Protein AF-0000000087151151 (afdb_homodimer)

Sequence (582 aa):
MRLRQLECFRALMLHGTMTRAAELLGMSQPGISTMIAGLEHETGLTLFLRRGGRLQPTPEAKLFYVEAARALEAAENASRVAAEIRSGRRGHLAVAAYPSISINLLPRLLSQFARNRPDLQIKIITRNSATVRELMSTQQFDLAVAELPLDYPTSHMEVFSYECLCMLPPAHPLAKLKQITPKDLDGVPFVTLFRGDPIYQQLASAFSEAGARWNVVAETEFFSTACQLVAQGRGVGIVDPVVSKPFTEGLTIRAFKPRIQYQIAILSPTHEALSQVAQDFAGVLRRALRGMRLRQLECFRALMLHGTMTRAAELLGMSQPGISTMIAGLEHETGLTLFLRRGGRLQPTPEAKLFYVEAARALEAAENASRVAAEIRSGRRGHLAVAAYPSISINLLPRLLSQFARNRPDLQIKIITRNSATVRELMSTQQFDLAVAELPLDYPTSHMEVFSYECLCMLPPAHPLAKLKQITPKDLDGVPFVTLFRGDPIYQQLASAFSEAGARWNVVAETEFFSTACQLVAQGRGVGIVDPVVSKPFTEGLTIRAFKPRIQYQIAILSPTHEALSQVAQDFAGVLRRALRG

Foldseek 3Di:
DDLVLLQLLLLCVVVQALVRSCVVSVHDSVVSVVSPVVVCVVVVDDQWDDDPNGTDGDPVVVVVNVVSVLVNLVVVLVVVVVVCVVVVQQAEAEEEEEDLLLPPVVVVLVCVLCVVPVRYHYHYHYDAQQVQQVSQLSVSHAKYKHWDDYDDRLWDKDKFKFFKWKKAQPPDPCLVPQEDALQNCAQWEEEEEDCPDLLNVVVVVRNVVVVGDDHYPYYHHYLLVSLVCRNVPRTMYIDTCQSCVVSRVNIRIHHYPPTRMIMMIMTGHDPDDRDPSSVVSVVSVVVSSND/DDLVLLQLLLLCVVVQDLVRSCVVSVHDSVVSVVSPVVVCVVVVDDQWDDDPNGTDGDPVVVVVNVVSVLVNLVVVLVVVVVVCVVVVQQAEAEEEEEDLLLPPVVVVLVCVLCVVPVRYHYHYHYDAQQVQQVSQLSVSHAKYKHWDDYDDRLWDKDKFKFFKWKKAAPPDPCLVDQEDALQNCAVWEEEEEDCPDLLNVVVVVRNVVVVGDDHYPYYHHYLLVSLVCRNVPRTMYIDTCQSCVVSRVNIRIHHYPPTRMIMMIMTGHDPDDRDPSSVVSVVSVVVSSND

Secondary structure (DSSP, 8-state):
--HHHHHHHHHHHHH-SHHHHHHHHT--HHHHHHHHHHHHHHHT---EEEETTEEEE-HHHHHHHHHHHHHHHHHHHHHHHHHHHHHSS--EEEEEE-HHHHHTHHHHHHHHHHTT-TT-EEEEEE--HHHHHHHHHTT--SEEEEESP-SS-SEEEEEEEEE-EEEE-TT-GGGG-SEE-GGGGTT-EEEEE-TTSHHHHHHHHHHHHHT---EEEEEES-HHHHHHHHHTTS-BEEE-SSTTGGGGTTSEEEEESS--EEEEEEEEESSSPPPHHHHHHHHHHHHHHT-/--HHHHHHHHHHHHH-SHHHHHHHHT--HHHHHHHHHHHHHHHT---EEEETTEEEE-HHHHHHHHHHHHHHHHHHHHHHHHHHHHHSS--EEEEEE-HHHHHTHHHHHHHHHHTT-TT-EEEEEE--HHHHHHHHHTT--SEEEEESP-SS-SEEEEEEEEE-EEEE-TT-GGGG-SEE-GGGGTT-EEEEE-TTSHHHHHHHHHHHHHT---EEEEEES-HHHHHHHHHTTS-BEEE-SSTTGGGGTTSEEEEESS--EEEEEEEEESSSPPPHHHHHHHHHHHHHHT-

InterPro domains:
  IPR000847 LysR, HTH, N-terminal domain [PF00126] (3-61)
  IPR000847 LysR, HTH, N-terminal domain [PR00039] (18-29)
  IPR000847 LysR, HTH, N-terminal domain [PR00039] (29-39)
  IPR000847 LysR, HTH, N-terminal domain [PR00039] (39-50)
  IPR000847 LysR, HTH, N-terminal domain [PS50931] (1-58)
  IPR005119 LysR, substrate-binding [PF03466] (87-289)
  IPR036388 Winged helix-like DNA-binding domain superfamily [G3DSA:1.10.10.10] (1-88)
  IPR036390 Winged helix DNA-binding domain superfamily [SSF46785] (1-87)
  IPR037424 Regulatory protein NocR, PBP2 domain [cd08415] (93-285)

Organism: NCBI:txid2511166

pLDDT: mean 84.62, std 13.99, range [45.09, 98.69]

Structure (mmCIF, N/CA/C/O backbone):
data_AF-0000000087151151-model_v1
#
loop_
_entity.id
_entity.type
_entity.pdbx_description
1 polymer 'Hca operon transcriptional activator HcaR'
#
loop_
_atom_site.group_PDB
_atom_site.id
_atom_site.type_symbol
_atom_site.label_atom_id
_atom_site.label_alt_id
_atom_site.label_comp_id
_atom_site.label_asym_id
_atom_site.label_entity_id
_atom_site.label_seq_id
_atom_site.pdbx_PDB_ins_code
_atom_site.Cartn_x
_atom_site.Cartn_y
_atom_site.Cartn_z
_atom_site.occupancy
_atom_site.B_iso_or_equiv
_atom_site.auth_seq_id
_atom_site.auth_comp_id
_atom_site.auth_asym_id
_atom_site.auth_atom_id
_atom_site.pdbx_PDB_model_num
ATOM 1 N N . MET A 1 1 ? 1.458 8.125 33.125 1 59.47 1 MET A N 1
ATOM 2 C CA . MET A 1 1 ? 2.01 7.98 31.781 1 59.47 1 MET A CA 1
ATOM 3 C C . MET A 1 1 ? 1.889 9.281 31 1 59.47 1 MET A C 1
ATOM 5 O O . MET A 1 1 ? 0.851 9.945 31.047 1 59.47 1 MET A O 1
ATOM 9 N N . ARG A 1 2 ? 2.992 9.867 30.688 1 68.38 2 ARG A N 1
ATOM 10 C CA . ARG A 1 2 ? 3.072 11.141 29.984 1 68.38 2 ARG A CA 1
ATOM 11 C C . ARG A 1 2 ? 3.227 10.93 28.469 1 68.38 2 ARG A C 1
ATOM 13 O O . ARG A 1 2 ? 3.805 9.93 28.031 1 68.38 2 ARG A O 1
ATOM 20 N N . LEU A 1 3 ? 2.686 11.836 27.734 1 73.25 3 LEU A N 1
ATOM 21 C CA . LEU A 1 3 ? 2.742 11.758 26.281 1 73.25 3 LEU A CA 1
ATOM 22 C C . LEU A 1 3 ? 4.184 11.664 25.797 1 73.25 3 LEU A C 1
ATOM 24 O O . LEU A 1 3 ? 4.477 10.961 24.828 1 73.25 3 LEU A O 1
ATOM 28 N N . ARG A 1 4 ? 4.988 12.391 26.516 1 74.94 4 ARG A N 1
ATOM 29 C CA . ARG A 1 4 ? 6.398 12.398 26.141 1 74.94 4 ARG A CA 1
ATOM 30 C C . ARG A 1 4 ? 7.012 11.008 26.266 1 74.94 4 ARG A C 1
ATOM 32 O O . ARG A 1 4 ? 7.883 10.641 25.469 1 74.94 4 ARG A O 1
ATOM 39 N N . GLN A 1 5 ? 6.594 10.273 27.25 1 78.44 5 GLN A N 1
ATOM 40 C CA . GLN A 1 5 ? 7.062 8.906 27.406 1 78.44 5 GLN A CA 1
ATOM 41 C C . GLN A 1 5 ? 6.633 8.039 26.219 1 78.44 5 GLN A C 1
ATOM 43 O O . GLN A 1 5 ? 7.418 7.227 25.719 1 78.44 5 GLN A O 1
ATOM 48 N N . LEU A 1 6 ? 5.434 8.273 25.844 1 79.75 6 LEU A N 1
ATOM 49 C CA . LEU A 1 6 ? 4.918 7.512 24.703 1 79.75 6 LEU A CA 1
ATOM 50 C C . LEU A 1 6 ? 5.648 7.883 23.422 1 79.75 6 LEU A C 1
ATOM 52 O O . LEU A 1 6 ? 5.902 7.02 22.578 1 79.75 6 LEU A O 1
ATOM 56 N N . GLU A 1 7 ? 5.984 9.078 23.266 1 79.44 7 GLU A N 1
ATOM 57 C CA . GLU A 1 7 ? 6.766 9.531 22.125 1 79.44 7 GLU A CA 1
ATOM 58 C C . GLU A 1 7 ? 8.141 8.867 22.094 1 79.44 7 GLU A C 1
ATOM 60 O O . GLU A 1 7 ? 8.609 8.438 21.031 1 79.44 7 GLU A O 1
ATOM 65 N N . CYS A 1 8 ? 8.75 8.836 23.25 1 80.25 8 CYS A N 1
ATOM 66 C CA . CYS A 1 8 ? 10.047 8.188 23.375 1 80.25 8 CYS A CA 1
ATOM 67 C C . CYS A 1 8 ? 9.961 6.715 23.016 1 80.25 8 CYS A C 1
ATOM 69 O O . CYS A 1 8 ? 10.805 6.199 22.281 1 80.25 8 CYS A O 1
ATOM 71 N N . PHE A 1 9 ? 8.914 6.078 23.484 1 84.25 9 PHE A N 1
ATOM 72 C CA . PHE A 1 9 ? 8.664 4.668 23.203 1 84.25 9 PHE A CA 1
ATOM 73 C C . PHE A 1 9 ? 8.477 4.426 21.719 1 84.25 9 PHE A C 1
ATOM 75 O O . PHE A 1 9 ? 9.094 3.529 21.141 1 84.25 9 PHE A O 1
ATOM 82 N N . ARG A 1 10 ? 7.738 5.23 21.219 1 78.38 10 ARG A N 1
ATOM 83 C CA . ARG A 1 10 ? 7.484 5.102 19.781 1 78.38 10 ARG A CA 1
ATOM 84 C C . ARG A 1 10 ? 8.766 5.281 18.984 1 78.38 10 ARG A C 1
ATOM 86 O O . ARG A 1 10 ? 9.031 4.527 18.047 1 78.38 10 ARG A O 1
ATOM 93 N N . ALA A 1 11 ? 9.516 6.293 19.328 1 77.69 11 ALA A N 1
ATOM 94 C CA . ALA A 1 11 ? 10.781 6.559 18.656 1 77.69 11 ALA A CA 1
ATOM 95 C C . ALA A 1 11 ? 11.719 5.359 18.75 1 77.69 11 ALA A C 1
ATOM 97 O O . ALA A 1 11 ? 12.367 4.992 17.766 1 77.69 11 ALA A O 1
ATOM 98 N N . LEU A 1 12 ? 11.68 4.812 19.891 1 79.69 12 LEU A N 1
ATOM 99 C CA . LEU A 1 12 ? 12.555 3.664 20.109 1 79.69 12 LEU A CA 1
ATOM 100 C C . LEU A 1 12 ? 12.062 2.455 19.312 1 79.69 12 LEU A C 1
ATOM 102 O O . LEU A 1 12 ? 12.867 1.688 18.781 1 79.69 12 LEU A O 1
ATOM 106 N N . MET A 1 13 ? 10.836 2.33 19.312 1 76.88 13 MET A N 1
ATOM 107 C CA . MET A 1 13 ? 10.242 1.226 18.562 1 76.88 13 MET A CA 1
ATOM 108 C C . MET A 1 13 ? 10.539 1.354 17.078 1 76.88 13 MET A C 1
ATOM 110 O O . MET A 1 13 ? 10.797 0.354 16.406 1 76.88 13 MET A O 1
ATOM 114 N N . LEU A 1 14 ? 10.508 2.553 16.688 1 65.75 14 LEU A N 1
ATOM 115 C CA . LEU A 1 14 ? 10.633 2.82 15.266 1 65.75 14 LEU A CA 1
ATOM 116 C C . LEU A 1 14 ? 12.094 2.83 14.844 1 65.75 14 LEU A C 1
ATOM 118 O O . LEU A 1 14 ? 12.43 2.375 13.742 1 65.75 14 LEU A O 1
ATOM 122 N N . HIS A 1 15 ? 12.977 3.297 15.734 1 65.88 15 HIS A N 1
ATOM 123 C CA . HIS A 1 15 ? 14.344 3.586 15.305 1 65.88 15 HIS A CA 1
ATOM 124 C C . HIS A 1 15 ? 15.336 2.613 15.93 1 65.88 15 HIS A C 1
ATOM 126 O O . HIS A 1 15 ? 16.484 2.512 15.477 1 65.88 15 HIS A O 1
ATOM 132 N N . GLY A 1 16 ? 14.906 1.799 16.953 1 65.88 16 GLY A N 1
ATOM 133 C CA . GLY A 1 16 ? 15.594 0.616 17.453 1 65.88 16 GLY A CA 1
ATOM 134 C C . GLY A 1 16 ? 16.703 0.937 18.422 1 65.88 16 GLY A C 1
ATOM 135 O O . GLY A 1 16 ? 17.172 0.059 19.156 1 65.88 16 GLY A O 1
ATOM 136 N N . THR A 1 17 ? 17.328 2.215 18.25 1 75.38 17 THR A N 1
ATOM 137 C CA . THR A 1 17 ? 18.406 2.516 19.188 1 75.38 17 THR A CA 1
ATOM 138 C C . THR A 1 17 ? 18.078 3.758 20.016 1 75.38 17 THR A C 1
ATOM 140 O O . THR A 1 17 ? 17.359 4.648 19.547 1 75.38 17 THR A O 1
ATOM 143 N N . MET A 1 18 ? 18.625 3.789 21.234 1 78.75 18 MET A N 1
ATOM 144 C CA . MET A 1 18 ? 18.422 4.906 22.156 1 78.75 18 MET A CA 1
ATOM 145 C C . MET A 1 18 ? 19.016 6.191 21.578 1 78.75 18 MET A C 1
ATOM 147 O O . MET A 1 18 ? 18.422 7.262 21.703 1 78.75 18 MET A O 1
ATOM 151 N N . THR A 1 19 ? 20.109 5.996 20.938 1 77.56 19 THR A N 1
ATOM 152 C CA . THR A 1 19 ? 20.812 7.152 20.375 1 77.56 19 THR A CA 1
ATOM 153 C C . THR A 1 19 ? 19.984 7.809 19.281 1 77.56 19 THR A C 1
ATOM 155 O O . THR A 1 19 ? 19.797 9.031 19.281 1 77.56 19 THR A O 1
ATOM 158 N N . ARG A 1 20 ? 19.531 7.055 18.5 1 73.62 20 ARG A N 1
ATOM 159 C CA . ARG A 1 20 ? 18.766 7.582 17.391 1 73.62 20 ARG A CA 1
ATOM 160 C C . ARG A 1 20 ? 17.438 8.18 17.875 1 73.62 20 ARG A C 1
ATOM 162 O O . ARG A 1 20 ? 17.016 9.234 17.391 1 73.62 20 ARG A O 1
ATOM 169 N N . ALA A 1 21 ? 16.828 7.453 18.703 1 78.19 21 ALA A N 1
ATOM 170 C CA . ALA A 1 21 ? 15.594 7.969 19.281 1 78.19 21 ALA A CA 1
ATOM 171 C C . ALA A 1 21 ? 15.828 9.312 19.969 1 78.19 21 ALA A C 1
ATOM 173 O O . ALA A 1 21 ? 15.031 10.242 19.828 1 78.19 21 ALA A O 1
ATOM 174 N N . ALA A 1 22 ? 16.922 9.43 20.656 1 79.56 22 ALA A N 1
ATOM 175 C CA . ALA A 1 22 ? 17.281 10.656 21.359 1 79.56 22 ALA A CA 1
ATOM 176 C C . ALA A 1 22 ? 17.5 11.805 20.375 1 79.56 22 ALA A C 1
ATOM 178 O O . ALA A 1 22 ? 17 12.914 20.594 1 79.56 22 ALA A O 1
ATOM 179 N N . GLU A 1 23 ? 18.188 11.531 19.375 1 75 23 GLU A N 1
ATOM 180 C CA . GLU A 1 23 ? 18.469 12.531 18.344 1 75 23 GLU A CA 1
ATOM 181 C C . GLU A 1 23 ? 17.172 13.031 17.703 1 75 23 GLU A C 1
ATOM 183 O O . GLU A 1 23 ? 16.984 14.234 17.516 1 75 23 GLU A O 1
ATOM 188 N N . LEU A 1 24 ? 16.359 12.156 17.547 1 68.06 24 LEU A N 1
ATOM 189 C CA . LEU A 1 24 ? 15.109 12.461 16.859 1 68.06 24 LEU A CA 1
ATOM 190 C C . LEU A 1 24 ? 14.188 13.305 17.734 1 68.06 24 LEU A C 1
ATOM 192 O O . LEU A 1 24 ? 13.477 14.172 17.234 1 68.06 24 LEU A O 1
ATOM 196 N N . LEU A 1 25 ? 14.234 13.023 18.953 1 73.88 25 LEU A N 1
ATOM 197 C CA . LEU A 1 25 ? 13.32 13.688 19.875 1 73.88 25 LEU A CA 1
ATOM 198 C C . LEU A 1 25 ? 13.992 14.867 20.562 1 73.88 25 LEU A C 1
ATOM 200 O O . LEU A 1 25 ? 13.375 15.539 21.391 1 73.88 25 LEU A O 1
ATOM 204 N N . GLY A 1 26 ? 15.266 15.125 20.141 1 75.31 26 GLY A N 1
ATOM 205 C CA . GLY A 1 26 ? 15.992 16.219 20.781 1 75.31 26 GLY A CA 1
ATOM 206 C C . GLY A 1 26 ? 16.219 16 22.25 1 75.31 26 GLY A C 1
ATOM 207 O O . GLY A 1 26 ? 16.078 16.938 23.047 1 75.31 26 GLY A O 1
ATOM 208 N N . MET A 1 27 ? 16.375 14.805 22.547 1 77.81 27 MET A N 1
ATOM 209 C CA . MET A 1 27 ? 16.609 14.445 23.938 1 77.81 27 MET A CA 1
ATOM 210 C C . MET A 1 27 ? 17.969 13.797 24.109 1 77.81 27 MET A C 1
ATOM 212 O O . MET A 1 27 ? 18.625 13.445 23.125 1 77.81 27 MET A O 1
ATOM 216 N N . SER A 1 28 ? 18.531 13.852 25.328 1 80.94 28 SER A N 1
ATOM 217 C CA . SER A 1 28 ? 19.734 13.078 25.625 1 80.94 28 SER A CA 1
ATOM 218 C C . SER A 1 28 ? 19.406 11.602 25.781 1 80.94 28 SER A C 1
ATOM 220 O O . SER A 1 28 ? 18.281 11.234 26.094 1 80.94 28 SER A O 1
ATOM 222 N N . GLN A 1 29 ? 20.359 10.852 25.469 1 85.31 29 GLN A N 1
ATOM 223 C CA . GLN A 1 29 ? 20.172 9.414 25.594 1 85.31 29 GLN A CA 1
ATOM 224 C C . GLN A 1 29 ? 19.75 9.031 27.016 1 85.31 29 GLN A C 1
ATOM 226 O O . GLN A 1 29 ? 18.828 8.234 27.203 1 85.31 29 GLN A O 1
ATOM 231 N N . PRO A 1 30 ? 20.406 9.578 28.094 1 84.5 30 PRO A N 1
ATOM 232 C CA . PRO A 1 30 ? 19.906 9.258 29.438 1 84.5 30 PRO A CA 1
ATOM 233 C C . PRO A 1 30 ? 18.453 9.688 29.641 1 84.5 30 PRO A C 1
ATOM 235 O O . PRO A 1 30 ? 17.719 9.008 30.359 1 84.5 30 PRO A O 1
ATOM 238 N N . GLY A 1 31 ? 18.141 10.75 28.984 1 84.56 31 GLY A N 1
ATOM 239 C CA . GLY A 1 31 ? 16.766 11.227 29.062 1 84.56 31 GLY A CA 1
ATOM 240 C C . GLY A 1 31 ? 15.758 10.234 28.5 1 84.56 31 GLY A C 1
ATOM 241 O O . GLY A 1 31 ? 14.734 9.969 29.141 1 84.56 31 GLY A O 1
ATOM 242 N N . ILE A 1 32 ? 16.078 9.766 27.375 1 86.12 32 ILE A N 1
ATOM 243 C CA . ILE A 1 32 ? 15.203 8.781 26.75 1 86.12 32 ILE A CA 1
ATOM 244 C C . ILE A 1 32 ? 15.141 7.523 27.625 1 86.12 32 ILE A C 1
ATOM 246 O O . ILE A 1 32 ? 14.062 6.957 27.828 1 86.12 32 ILE A O 1
ATOM 250 N N . SER A 1 33 ? 16.297 7.07 28.125 1 87.19 33 SER A N 1
ATOM 251 C CA . SER A 1 33 ? 16.375 5.891 28.984 1 87.19 33 SER A CA 1
ATOM 252 C C . SER A 1 33 ? 15.492 6.051 30.219 1 87.19 33 SER A C 1
ATOM 254 O O . SER A 1 33 ? 14.75 5.133 30.578 1 87.19 33 SER A O 1
ATOM 256 N N . THR A 1 34 ? 15.562 7.211 30.781 1 85 34 THR A N 1
ATOM 257 C CA . THR A 1 34 ? 14.758 7.512 31.969 1 85 34 THR A CA 1
ATOM 258 C C . THR A 1 34 ? 13.273 7.477 31.625 1 85 34 THR A C 1
ATOM 260 O O . THR A 1 34 ? 12.469 6.965 32.406 1 85 34 THR A O 1
ATOM 263 N N . MET A 1 35 ? 12.953 8.062 30.516 1 85.44 35 MET A N 1
ATOM 264 C CA . MET A 1 35 ? 11.562 8.109 30.094 1 85.44 35 MET A CA 1
ATOM 265 C C . MET A 1 35 ? 11.016 6.699 29.875 1 85.44 35 MET A C 1
ATOM 267 O O . MET A 1 35 ? 9.891 6.398 30.266 1 85.44 35 MET A O 1
ATOM 271 N N . ILE A 1 36 ? 11.844 5.867 29.281 1 87.19 36 ILE A N 1
ATOM 272 C CA . ILE A 1 36 ? 11.422 4.5 29 1 87.19 36 ILE A CA 1
ATOM 273 C C . ILE A 1 36 ? 11.312 3.707 30.297 1 87.19 36 ILE A C 1
ATOM 275 O O . ILE A 1 36 ? 10.352 2.969 30.5 1 87.19 36 ILE A O 1
ATOM 279 N N . ALA A 1 37 ? 12.289 3.842 31.188 1 86.38 37 ALA A N 1
ATOM 280 C CA . ALA A 1 37 ? 12.25 3.195 32.5 1 86.38 37 ALA A CA 1
ATOM 281 C C . ALA A 1 37 ? 11.008 3.617 33.281 1 86.38 37 ALA A C 1
ATOM 283 O O . ALA A 1 37 ? 10.359 2.787 33.906 1 86.38 37 ALA A O 1
ATOM 284 N N . GLY A 1 38 ? 10.805 4.855 33.25 1 80.88 38 GLY A N 1
ATOM 285 C CA . GLY A 1 38 ? 9.594 5.363 33.875 1 80.88 38 GLY A CA 1
ATOM 286 C C . GLY A 1 38 ? 8.328 4.762 33.281 1 80.88 38 GLY A C 1
ATOM 287 O O . GLY A 1 38 ? 7.414 4.402 34.031 1 80.88 38 GLY A O 1
ATOM 288 N N . LEU A 1 39 ? 8.242 4.727 31.984 1 81.88 39 LEU A N 1
ATOM 289 C CA . LEU A 1 39 ? 7.09 4.141 31.312 1 81.88 39 LEU A CA 1
ATOM 290 C C . LEU A 1 39 ? 6.898 2.686 31.719 1 81.88 39 LEU A C 1
ATOM 292 O O . LEU A 1 39 ? 5.781 2.258 32 1 81.88 39 LEU A O 1
ATOM 296 N N . GLU A 1 40 ? 8.016 1.919 31.719 1 85.06 40 GLU A N 1
ATOM 297 C CA . GLU A 1 40 ? 7.965 0.515 32.125 1 85.06 40 GLU A CA 1
ATOM 298 C C . GLU A 1 40 ? 7.504 0.37 33.562 1 85.06 40 GLU A C 1
ATOM 300 O O . GLU A 1 40 ? 6.695 -0.504 33.875 1 85.06 40 GLU A O 1
ATOM 305 N N . HIS A 1 41 ? 7.98 1.191 34.438 1 78.62 41 HIS A N 1
ATOM 306 C CA . HIS A 1 41 ? 7.605 1.178 35.844 1 78.62 41 HIS A CA 1
ATOM 307 C C . HIS A 1 41 ? 6.121 1.46 36.031 1 78.62 41 HIS A C 1
ATOM 309 O O . HIS A 1 41 ? 5.441 0.771 36.781 1 78.62 41 HIS A O 1
ATOM 315 N N . GLU A 1 42 ? 5.684 2.416 35.344 1 74 42 GLU A N 1
ATOM 316 C CA . GLU A 1 42 ? 4.293 2.834 35.5 1 74 42 GLU A CA 1
ATOM 317 C C . GLU A 1 42 ? 3.34 1.795 34.906 1 74 42 GLU A C 1
ATOM 319 O O . GLU A 1 42 ? 2.244 1.583 35.438 1 74 42 GLU A O 1
ATOM 324 N N . THR A 1 43 ? 3.766 1.201 33.781 1 74.56 43 THR A N 1
ATOM 325 C CA . THR A 1 43 ? 2.893 0.253 33.094 1 74.56 43 THR A CA 1
ATOM 326 C C . THR A 1 43 ? 3.072 -1.152 33.656 1 74.56 43 THR A C 1
ATOM 328 O O . THR A 1 43 ? 2.229 -2.025 33.469 1 74.56 43 THR A O 1
ATOM 331 N N . GLY A 1 44 ? 4.203 -1.413 34.312 1 75 44 GLY A N 1
ATOM 332 C CA . GLY A 1 44 ? 4.539 -2.742 34.781 1 75 44 GLY A CA 1
ATOM 333 C C . GLY A 1 44 ? 5.016 -3.676 33.688 1 75 44 GLY A C 1
ATOM 334 O O . GLY A 1 44 ? 5.062 -4.891 33.875 1 75 44 GLY A O 1
ATOM 335 N N . LEU A 1 45 ? 5.227 -3.031 32.531 1 77.06 45 LEU A N 1
ATOM 336 C CA . LEU A 1 45 ? 5.664 -3.82 31.391 1 77.06 45 LEU A CA 1
ATOM 337 C C . LEU A 1 45 ? 7.168 -3.697 31.203 1 77.06 45 LEU A C 1
ATOM 339 O O . LEU A 1 45 ? 7.766 -2.672 31.531 1 77.06 45 LEU A O 1
ATOM 343 N N . THR A 1 46 ? 7.742 -4.82 30.812 1 80.94 46 THR A N 1
ATOM 344 C CA . THR A 1 46 ? 9.078 -4.754 30.25 1 80.94 46 THR A CA 1
ATOM 345 C C . THR A 1 46 ? 9.016 -4.582 28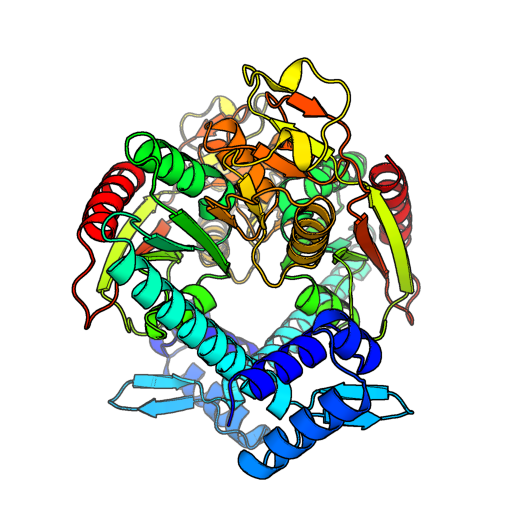.734 1 80.94 46 THR A C 1
ATOM 347 O O . THR A 1 46 ? 8.57 -5.484 28.016 1 80.94 46 THR A O 1
ATOM 350 N N . LEU A 1 47 ? 9.344 -3.41 28.312 1 84.44 47 LEU A N 1
ATOM 351 C CA . LEU A 1 47 ? 9.109 -3.064 26.906 1 84.44 47 LEU A CA 1
ATOM 352 C C . LEU A 1 47 ? 10.344 -3.344 26.062 1 84.44 47 LEU A C 1
ATOM 354 O O . LEU A 1 47 ? 10.227 -3.643 24.875 1 84.44 47 LEU A O 1
ATOM 358 N N . PHE A 1 48 ? 11.516 -3.219 26.672 1 86.56 48 PHE A N 1
ATOM 359 C CA . PHE A 1 48 ? 12.758 -3.479 25.953 1 86.56 48 PHE A CA 1
ATOM 360 C C . PHE A 1 48 ? 13.695 -4.344 26.781 1 86.56 48 PHE A C 1
ATOM 362 O O . PHE A 1 48 ? 13.727 -4.234 28.016 1 86.56 48 PHE A O 1
ATOM 369 N N . LEU A 1 49 ? 14.359 -5.297 26.062 1 81.25 49 LEU A N 1
ATOM 370 C CA . LEU A 1 49 ? 15.367 -6.141 26.688 1 81.25 49 LEU A CA 1
ATOM 371 C C . LEU A 1 49 ? 16.688 -6.059 25.922 1 81.25 49 LEU A C 1
ATOM 373 O O . LEU A 1 49 ? 16.703 -5.863 24.703 1 81.25 49 LEU A O 1
ATOM 377 N N . ARG A 1 50 ? 17.734 -6.012 26.672 1 75.56 50 ARG A N 1
ATOM 378 C CA . ARG A 1 50 ? 19.047 -6.051 26.047 1 75.56 50 ARG A CA 1
ATOM 379 C C . ARG A 1 50 ? 19.469 -7.484 25.734 1 75.56 50 ARG A C 1
ATOM 381 O O . ARG A 1 50 ? 19.438 -8.344 26.625 1 75.56 50 ARG A O 1
ATOM 388 N N . ARG A 1 51 ? 19.531 -7.75 24.594 1 66.44 51 ARG A N 1
ATOM 389 C CA . ARG A 1 51 ? 20.047 -9.039 24.156 1 66.44 51 ARG A CA 1
ATOM 390 C C . ARG A 1 51 ? 21.297 -8.867 23.297 1 66.44 51 ARG A C 1
ATOM 392 O O . ARG A 1 51 ? 21.25 -8.211 22.25 1 66.44 51 ARG A O 1
ATOM 399 N N . GLY A 1 52 ? 22.469 -9.422 23.703 1 66.62 52 GLY A N 1
ATOM 400 C CA . GLY A 1 52 ? 23.719 -9.297 22.969 1 66.62 52 GLY A CA 1
ATOM 401 C C . GLY A 1 52 ? 24.172 -7.855 22.828 1 66.62 52 GLY A C 1
ATOM 402 O O . GLY A 1 52 ? 24.672 -7.461 21.766 1 66.62 52 GLY A O 1
ATOM 403 N N . GLY A 1 53 ? 23.75 -7.004 23.797 1 64.94 53 GLY A N 1
ATOM 404 C CA . GLY A 1 53 ? 24.203 -5.621 23.781 1 64.94 53 GLY A CA 1
ATOM 405 C C . GLY A 1 53 ? 23.266 -4.695 23.031 1 64.94 53 GLY A C 1
ATOM 406 O O . GLY A 1 53 ? 23.5 -3.49 22.953 1 64.94 53 GLY A O 1
ATOM 407 N N . ARG A 1 54 ? 22.297 -5.316 22.453 1 68.88 54 ARG A N 1
ATOM 408 C CA . ARG A 1 54 ? 21.391 -4.484 21.688 1 68.88 54 ARG A CA 1
ATOM 409 C C . ARG A 1 54 ? 20 -4.43 22.328 1 68.88 54 ARG A C 1
ATOM 411 O O . ARG A 1 54 ? 19.531 -5.422 22.891 1 68.88 54 ARG A O 1
ATOM 418 N N . LEU A 1 55 ? 19.375 -3.252 22.328 1 77.94 55 LEU A N 1
ATOM 419 C CA . LEU A 1 55 ? 18.031 -3.031 22.844 1 77.94 55 LEU A CA 1
ATOM 420 C C . LEU A 1 55 ? 16.984 -3.578 21.891 1 77.94 55 LEU A C 1
ATOM 422 O O . LEU A 1 55 ? 16.953 -3.207 20.719 1 77.94 55 LEU A O 1
ATOM 426 N N . GLN A 1 56 ? 16.266 -4.59 22.391 1 79.25 56 GLN A N 1
ATOM 427 C CA . GLN A 1 56 ? 15.234 -5.195 21.562 1 79.25 56 GLN A CA 1
ATOM 428 C C . GLN A 1 56 ? 13.852 -5.039 22.188 1 79.25 56 GLN A C 1
ATOM 430 O O . GLN A 1 56 ? 13.703 -5.164 23.406 1 79.25 56 GLN A O 1
ATOM 435 N N . PRO A 1 57 ? 12.891 -4.719 21.359 1 79.06 57 PRO A N 1
ATOM 436 C CA . PRO A 1 57 ? 11.531 -4.656 21.906 1 79.06 57 PRO A CA 1
ATOM 437 C C . PRO A 1 57 ? 10.984 -6.027 22.297 1 79.06 57 PRO A C 1
ATOM 439 O O . PRO A 1 57 ? 11.266 -7.023 21.625 1 79.06 57 PRO A O 1
ATOM 442 N N . THR A 1 58 ? 10.305 -6.07 23.469 1 74.12 58 THR A N 1
ATOM 443 C CA . THR A 1 58 ? 9.625 -7.281 23.906 1 74.12 58 THR A CA 1
ATOM 444 C C . THR A 1 58 ? 8.312 -7.469 23.156 1 74.12 58 THR A C 1
ATOM 446 O O . THR A 1 58 ? 7.844 -6.551 22.469 1 74.12 58 THR A O 1
ATOM 449 N N . PRO A 1 59 ? 7.812 -8.641 23.188 1 61.19 59 PRO A N 1
ATOM 450 C CA . PRO A 1 59 ? 6.477 -8.844 22.625 1 61.19 59 PRO A CA 1
ATOM 451 C C . PRO A 1 59 ? 5.441 -7.879 23.219 1 61.19 59 PRO A C 1
ATOM 453 O O . PRO A 1 59 ? 4.57 -7.391 22.484 1 61.19 59 PRO A O 1
ATOM 456 N N . GLU A 1 60 ? 5.602 -7.633 24.438 1 66.31 60 GLU A N 1
ATOM 457 C CA . GLU A 1 60 ? 4.734 -6.664 25.109 1 66.31 60 GLU A CA 1
ATOM 458 C C . GLU A 1 60 ? 4.902 -5.273 24.5 1 66.31 60 GLU A C 1
ATOM 460 O O . GLU A 1 60 ? 3.93 -4.52 24.391 1 66.31 60 GLU A O 1
ATOM 465 N N . A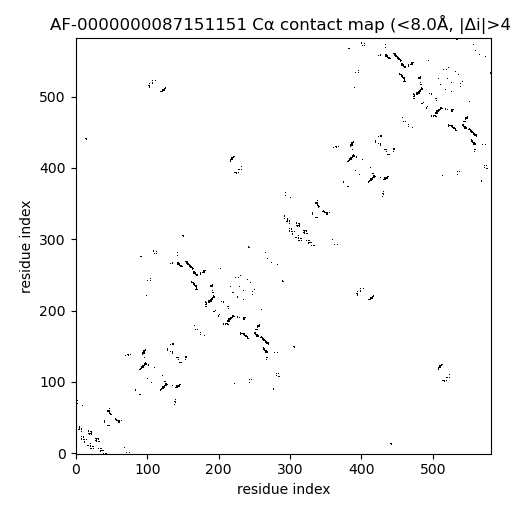LA A 1 61 ? 6.113 -5.016 24.156 1 73.56 61 ALA A N 1
ATOM 466 C CA . ALA A 1 61 ? 6.391 -3.719 23.547 1 73.56 61 ALA A CA 1
ATOM 467 C C . ALA A 1 61 ? 5.645 -3.562 22.219 1 73.56 61 ALA A C 1
ATOM 469 O O . ALA A 1 61 ? 5.09 -2.5 21.938 1 73.56 61 ALA A O 1
ATOM 470 N N . LYS A 1 62 ? 5.598 -4.566 21.531 1 65.69 62 LYS A N 1
ATOM 471 C CA . LYS A 1 62 ? 4.934 -4.535 20.234 1 65.69 62 LYS A CA 1
ATOM 472 C C . LYS A 1 62 ? 3.432 -4.316 20.391 1 65.69 62 LYS A C 1
ATOM 474 O O . LYS A 1 62 ? 2.83 -3.549 19.641 1 65.69 62 LYS A O 1
ATOM 479 N N . LEU A 1 63 ? 2.932 -4.926 21.391 1 58.69 63 LEU A N 1
ATOM 480 C CA . LEU A 1 63 ? 1.514 -4.746 21.672 1 58.69 63 LEU A CA 1
ATOM 481 C C . LEU A 1 63 ? 1.24 -3.342 22.203 1 58.69 63 LEU A C 1
ATOM 483 O O . LEU A 1 63 ? 0.262 -2.705 21.812 1 58.69 63 LEU A O 1
ATOM 487 N N . PHE A 1 64 ? 2.109 -2.984 23.109 1 68.69 64 PHE A N 1
ATOM 488 C CA . PHE A 1 64 ? 1.961 -1.663 23.703 1 68.69 64 PHE A CA 1
ATOM 489 C C . PHE A 1 64 ? 2.113 -0.571 22.656 1 68.69 64 PHE A C 1
ATOM 491 O O . PHE A 1 64 ? 1.519 0.502 22.781 1 68.69 64 PHE A O 1
ATOM 498 N N . TYR A 1 65 ? 2.887 -0.919 21.625 1 71.75 65 TYR A N 1
ATOM 499 C CA . TYR A 1 65 ? 3.145 0.054 20.578 1 71.75 65 TYR A CA 1
ATOM 500 C C . TYR A 1 65 ? 1.849 0.46 19.875 1 71.75 65 TYR A C 1
ATOM 502 O O . TYR A 1 65 ? 1.64 1.639 19.578 1 71.75 65 TYR A O 1
ATOM 510 N N . VAL A 1 66 ? 1.05 -0.408 19.719 1 57.88 66 VAL A N 1
ATOM 511 C CA . VAL A 1 66 ? -0.228 -0.134 19.078 1 57.88 66 VAL A CA 1
ATOM 512 C C . VAL A 1 66 ? -1.029 0.861 19.906 1 57.88 66 VAL A C 1
ATOM 514 O O . VAL A 1 66 ? -1.549 1.849 19.391 1 57.88 66 VAL A O 1
ATOM 517 N N . GLU A 1 67 ? -1.009 0.595 21.156 1 59.75 67 GLU A N 1
ATOM 518 C CA . GLU A 1 67 ? -1.759 1.451 22.078 1 59.75 67 GLU A CA 1
ATOM 519 C C . GLU A 1 67 ? -1.095 2.818 22.219 1 59.75 67 GLU A C 1
ATOM 521 O O . GLU A 1 67 ? -1.777 3.842 22.297 1 59.75 67 GLU A O 1
ATOM 526 N N . ALA A 1 68 ? 0.217 2.77 22.312 1 67.69 68 ALA A N 1
ATOM 527 C CA . ALA A 1 68 ? 0.969 4.016 22.438 1 67.69 68 ALA A CA 1
ATOM 528 C C . ALA A 1 68 ? 0.768 4.906 21.219 1 67.69 68 ALA A C 1
ATOM 530 O O . ALA A 1 68 ? 0.591 6.117 21.344 1 67.69 68 ALA A O 1
ATOM 531 N N . ALA A 1 69 ? 0.844 4.25 20.125 1 63.62 69 ALA A N 1
ATOM 532 C CA . ALA A 1 69 ? 0.621 4.98 18.875 1 63.62 69 ALA A CA 1
ATOM 533 C C . ALA A 1 69 ? -0.771 5.602 18.844 1 63.62 69 ALA A C 1
ATOM 535 O O . ALA A 1 69 ? -0.931 6.762 18.469 1 63.62 69 ALA A O 1
ATOM 536 N N . ARG A 1 70 ? -1.617 4.883 19.375 1 57.62 70 ARG A N 1
ATOM 537 C CA . ARG A 1 70 ? -2.994 5.359 19.469 1 57.62 70 ARG A CA 1
ATOM 538 C C . ARG A 1 70 ? -3.09 6.574 20.391 1 57.62 70 ARG A C 1
ATOM 540 O O . ARG A 1 70 ? -3.77 7.551 20.062 1 57.62 70 ARG A O 1
ATOM 547 N N . ALA A 1 71 ? -2.51 6.453 21.453 1 61.59 71 ALA A N 1
ATOM 548 C CA . ALA A 1 71 ? -2.543 7.523 22.453 1 61.59 71 ALA A CA 1
ATOM 549 C C . ALA A 1 71 ? -1.895 8.797 21.906 1 61.59 71 ALA A C 1
ATOM 551 O O . ALA A 1 71 ? -2.404 9.898 22.109 1 61.59 71 ALA A O 1
ATOM 552 N N . LEU A 1 72 ? -0.833 8.609 21.234 1 66.69 72 LEU A N 1
ATOM 553 C CA . LEU A 1 72 ? -0.127 9.766 20.688 1 66.69 72 LEU A CA 1
ATOM 554 C C . LEU A 1 72 ? -0.946 10.422 19.578 1 66.69 72 LEU A C 1
ATOM 556 O O . LEU A 1 72 ? -1.003 11.648 19.484 1 66.69 72 LEU A O 1
ATOM 560 N N . GLU A 1 73 ? -1.508 9.617 18.875 1 59.69 73 GLU A N 1
ATOM 561 C CA . GLU A 1 73 ? -2.387 10.125 17.828 1 59.69 73 GLU A CA 1
ATOM 562 C C . GLU A 1 73 ? -3.582 10.867 18.406 1 59.69 73 GLU A C 1
ATOM 564 O O . GLU A 1 73 ? -3.986 11.914 17.906 1 59.69 73 GLU A O 1
ATOM 569 N N . ALA A 1 74 ? -4.09 10.305 19.453 1 56.19 74 ALA A N 1
ATOM 570 C CA . ALA A 1 74 ? -5.211 10.945 20.141 1 56.19 74 ALA A CA 1
ATOM 571 C C . ALA A 1 74 ? -4.809 12.305 20.703 1 56.19 74 ALA A C 1
ATOM 573 O O . ALA A 1 74 ? -5.578 13.266 20.641 1 56.19 74 ALA A O 1
ATOM 574 N N . ALA A 1 75 ? -3.674 12.328 21.297 1 59.31 75 ALA A N 1
ATOM 575 C CA . ALA A 1 75 ? -3.174 13.594 21.844 1 59.31 75 ALA A CA 1
ATOM 576 C C . ALA A 1 75 ? -2.99 14.625 20.734 1 59.31 75 ALA A C 1
ATOM 578 O O . ALA A 1 75 ? -3.33 15.797 20.906 1 59.31 75 ALA A O 1
ATOM 579 N N . GLU A 1 76 ? -2.467 14.141 19.75 1 57.62 76 GLU A N 1
ATOM 580 C CA . GLU A 1 76 ? -2.293 15.031 18.594 1 57.62 76 GLU A CA 1
ATOM 581 C C . GLU A 1 76 ? -3.639 15.539 18.078 1 57.62 76 GLU A C 1
ATOM 583 O O . GLU A 1 76 ? -3.773 16.719 17.734 1 57.62 76 GLU A O 1
ATOM 588 N N . ASN A 1 77 ? -4.473 14.688 18.016 1 54.62 77 ASN A N 1
ATOM 589 C CA . ASN A 1 77 ? -5.82 15.055 17.594 1 54.62 77 ASN A CA 1
ATOM 590 C C . ASN A 1 77 ? -6.426 16.094 18.531 1 54.62 77 ASN A C 1
ATOM 592 O O . ASN A 1 77 ? -7.074 17.047 18.078 1 54.62 77 ASN A O 1
ATOM 596 N N . ALA A 1 78 ? -6.219 15.844 19.766 1 53.53 78 ALA A N 1
ATOM 597 C CA . ALA A 1 78 ? -6.738 16.797 20.734 1 53.53 78 ALA A CA 1
ATOM 598 C C . ALA A 1 78 ? -6.145 18.188 20.5 1 53.53 78 ALA A C 1
ATOM 600 O O . ALA A 1 78 ? -6.859 19.188 20.562 1 53.53 78 ALA A O 1
ATOM 601 N N . SER A 1 79 ? -4.906 18.172 20.344 1 56.16 79 SER A N 1
ATOM 602 C CA . SER A 1 79 ? -4.242 19.438 20.078 1 56.16 79 SER A CA 1
ATOM 603 C C . SER A 1 79 ? -4.762 20.094 18.797 1 56.16 79 SER A C 1
ATOM 605 O O . SER A 1 79 ? -4.957 21.297 18.734 1 56.16 79 SER A O 1
ATOM 607 N N . ARG A 1 80 ? -4.91 19.281 17.891 1 51.5 80 ARG A N 1
ATOM 608 C CA . ARG A 1 80 ? -5.418 19.75 16.609 1 51.5 80 ARG A CA 1
ATOM 609 C C . ARG A 1 80 ? -6.836 20.312 16.75 1 51.5 80 ARG A C 1
ATOM 611 O O . ARG A 1 80 ? -7.137 21.391 16.266 1 51.5 80 ARG A O 1
ATOM 618 N N . VAL A 1 81 ? -7.629 19.562 17.375 1 50.06 81 VAL A N 1
ATOM 619 C CA . VAL A 1 81 ? -9 20 17.594 1 50.06 81 VAL A CA 1
ATOM 620 C C . VAL A 1 81 ? -9 21.328 18.359 1 50.06 81 VAL A C 1
ATOM 622 O O . VAL A 1 81 ? -9.773 22.234 18.031 1 50.06 81 VAL A O 1
ATOM 625 N N . ALA A 1 82 ? -8.164 21.375 19.312 1 49.25 82 ALA A N 1
ATOM 626 C CA . ALA A 1 82 ? -8.062 22.609 20.078 1 49.25 82 ALA A CA 1
ATOM 627 C C . ALA A 1 82 ? -7.648 23.781 19.188 1 49.25 82 ALA A C 1
ATOM 629 O O . ALA A 1 82 ? -8.203 24.875 19.297 1 49.25 82 ALA A O 1
ATOM 630 N N . ALA A 1 83 ? -6.742 23.516 18.391 1 50.06 83 ALA A N 1
ATOM 631 C CA . ALA A 1 83 ? -6.285 24.547 17.469 1 50.06 83 ALA A CA 1
ATOM 632 C C . ALA A 1 83 ? -7.395 24.938 16.5 1 50.06 83 ALA A C 1
ATOM 634 O O . ALA A 1 83 ? -7.555 26.125 16.172 1 50.06 83 ALA A O 1
ATOM 635 N N . GLU A 1 84 ? -8.023 23.906 16.016 1 49.69 84 GLU A N 1
ATOM 636 C CA . GLU A 1 84 ? -9.148 24.141 15.117 1 49.69 84 GLU A CA 1
ATOM 637 C C . GLU A 1 84 ? -10.219 25 15.781 1 49.69 84 GLU A C 1
ATOM 639 O O . GLU A 1 84 ? -10.789 25.891 15.148 1 49.69 84 GLU A O 1
ATOM 644 N N . ILE A 1 85 ? -10.531 24.594 16.891 1 46.5 85 ILE A N 1
ATOM 645 C CA . ILE A 1 85 ? -11.5 25.359 17.672 1 46.5 85 ILE A CA 1
ATOM 646 C C . ILE A 1 85 ? -11.039 26.812 17.781 1 46.5 85 ILE A C 1
ATOM 648 O O . ILE A 1 85 ? -11.844 27.75 17.609 1 46.5 85 ILE A O 1
ATOM 652 N N . ARG A 1 86 ? -9.891 26.938 18.047 1 45.69 86 ARG A N 1
ATOM 653 C CA . ARG A 1 86 ? -9.367 28.281 18.219 1 45.69 86 ARG A CA 1
ATOM 654 C C . ARG A 1 86 ? -9.375 29.047 16.891 1 45.69 86 ARG A C 1
ATOM 656 O O . ARG A 1 86 ? -9.648 30.25 16.859 1 45.69 86 ARG A O 1
ATOM 663 N N . SER A 1 87 ? -8.945 28.344 15.867 1 46.5 87 SER A N 1
ATOM 664 C CA . SER A 1 87 ? -8.82 29.062 14.602 1 46.5 87 SER A CA 1
ATOM 665 C C . SER A 1 87 ? -10.156 29.141 13.875 1 46.5 87 SER A C 1
ATOM 667 O O . SER A 1 87 ? -10.281 29.859 12.883 1 46.5 87 SER A O 1
ATOM 669 N N . GLY A 1 88 ? -11.164 28.781 14.469 1 45.12 88 GLY A N 1
ATOM 670 C CA . GLY A 1 88 ? -12.492 28.797 13.883 1 45.12 88 GLY A CA 1
ATOM 671 C C . GLY A 1 88 ? -12.594 28 12.602 1 45.12 88 GLY A C 1
ATOM 672 O O . GLY A 1 88 ? -13.688 27.75 12.109 1 45.12 88 GLY A O 1
ATOM 673 N N . ARG A 1 89 ? -11.852 28.328 11.516 1 45.78 89 ARG A N 1
ATOM 674 C CA . ARG A 1 89 ? -12.031 28.109 10.086 1 45.78 89 ARG A CA 1
ATOM 675 C C . ARG A 1 89 ? -11.398 26.797 9.641 1 45.78 89 ARG A C 1
ATOM 677 O O . ARG A 1 89 ? -11.5 26.406 8.477 1 45.78 89 ARG A O 1
ATOM 684 N N . ARG A 1 90 ? -10.391 26.188 10.289 1 56.19 90 ARG A N 1
ATOM 685 C CA . ARG A 1 90 ? -9.602 25.219 9.531 1 56.19 90 ARG A CA 1
ATOM 686 C C . ARG A 1 90 ? -10.188 23.812 9.648 1 56.19 90 ARG A C 1
ATOM 688 O O . ARG A 1 90 ? -10.445 23.344 10.75 1 56.19 90 ARG A O 1
ATOM 695 N N . GLY A 1 91 ? -11.07 23.375 8.586 1 73.06 91 GLY A N 1
ATOM 696 C CA . GLY A 1 91 ? -11.641 22.031 8.547 1 73.06 91 GLY A CA 1
ATOM 697 C C . GLY A 1 91 ? -10.594 20.953 8.359 1 73.06 91 GLY A C 1
ATOM 698 O O . GLY A 1 91 ? -9.539 21.188 7.773 1 73.06 91 GLY A O 1
ATOM 699 N N . HIS A 1 92 ? -10.633 19.984 9.227 1 83.81 92 HIS A N 1
ATOM 700 C CA . HIS A 1 92 ? -9.781 18.797 9.133 1 83.81 92 HIS A CA 1
ATOM 701 C C . HIS A 1 92 ? -10.578 17.578 8.703 1 83.81 92 HIS A C 1
ATOM 703 O O . HIS A 1 92 ? -11.719 17.391 9.133 1 83.81 92 HIS A O 1
ATOM 709 N N . LEU A 1 93 ? -10 16.875 7.836 1 90.94 93 LEU A N 1
ATOM 710 C CA . LEU A 1 93 ? -10.594 15.625 7.395 1 90.94 93 LEU A CA 1
ATOM 711 C C . LEU A 1 93 ? -9.555 14.508 7.371 1 90.94 93 LEU A C 1
ATOM 713 O O . LEU A 1 93 ? -8.602 14.562 6.59 1 90.94 93 LEU A O 1
ATOM 717 N N . ALA A 1 94 ? -9.688 13.547 8.266 1 91.44 94 ALA A N 1
ATOM 718 C CA . ALA A 1 94 ? -8.797 12.391 8.352 1 91.44 94 ALA A CA 1
ATOM 719 C C . ALA A 1 94 ? -9.5 11.125 7.867 1 91.44 94 ALA A C 1
ATOM 721 O O . ALA A 1 94 ? -10.523 10.727 8.422 1 91.44 94 ALA A O 1
ATOM 722 N N . VAL A 1 95 ? -8.914 10.508 6.863 1 95.56 95 VAL A N 1
ATOM 723 C CA . VAL A 1 95 ? -9.508 9.312 6.277 1 95.56 95 VAL A CA 1
ATOM 724 C C . VAL A 1 95 ? -8.508 8.156 6.332 1 95.56 95 VAL A C 1
ATOM 726 O O . VAL A 1 95 ? -7.379 8.281 5.863 1 95.56 95 VAL A O 1
ATOM 729 N N . ALA A 1 96 ? -8.891 7.059 6.977 1 94.44 96 ALA A N 1
ATOM 730 C CA . ALA A 1 96 ? -8.133 5.812 6.91 1 94.44 96 ALA A CA 1
ATOM 731 C C . ALA A 1 96 ? -8.633 4.93 5.766 1 94.44 96 ALA A C 1
ATOM 733 O O . ALA A 1 96 ? -9.836 4.77 5.578 1 94.44 96 ALA A O 1
ATOM 734 N N . ALA A 1 97 ? -7.688 4.426 4.988 1 96.31 97 ALA A N 1
ATOM 735 C CA . ALA A 1 97 ? -8.141 3.652 3.836 1 96.31 97 ALA A CA 1
ATOM 736 C C . ALA A 1 97 ? -7.148 2.549 3.488 1 96.31 97 ALA A C 1
ATOM 738 O O . ALA A 1 97 ? -5.965 2.646 3.816 1 96.31 97 ALA A O 1
ATOM 739 N N . TYR A 1 98 ? -7.645 1.506 2.895 1 93.69 98 TYR A N 1
ATOM 740 C CA . TYR A 1 98 ? -6.785 0.435 2.406 1 93.69 98 TYR A CA 1
ATOM 741 C C . TYR A 1 98 ? -5.984 0.888 1.188 1 93.69 98 TYR A C 1
ATOM 743 O O . TYR A 1 98 ? -6.312 1.902 0.567 1 93.69 98 TYR A O 1
ATOM 751 N N . PRO A 1 99 ? -4.949 0.217 0.785 1 92 99 PRO A N 1
ATOM 752 C CA . PRO A 1 99 ? -3.949 0.729 -0.152 1 92 99 PRO A CA 1
ATOM 753 C C . PRO A 1 99 ? -4.535 1.054 -1.524 1 92 99 PRO A C 1
ATOM 755 O O . PRO A 1 99 ? -4.344 2.16 -2.035 1 92 99 PRO A O 1
ATOM 758 N N . SER A 1 100 ? -5.266 0.238 -2.094 1 92.06 100 SER A N 1
ATOM 759 C CA . SER A 1 100 ? -5.699 0.409 -3.477 1 92.06 100 SER A CA 1
ATOM 760 C C . SER A 1 100 ? -6.43 1.734 -3.668 1 92.06 100 SER A C 1
ATOM 762 O O . SER A 1 100 ? -6.16 2.467 -4.621 1 92.06 100 SER A O 1
ATOM 764 N N . ILE A 1 101 ? -7.297 2.025 -2.77 1 96.06 101 ILE A N 1
ATOM 765 C CA . ILE A 1 101 ? -8.086 3.238 -2.951 1 96.06 101 ILE A CA 1
ATOM 766 C C . ILE A 1 101 ? -7.258 4.461 -2.564 1 96.06 101 ILE A C 1
ATOM 768 O O . ILE A 1 101 ? -7.527 5.57 -3.025 1 96.06 101 ILE A O 1
ATOM 772 N N . SER A 1 102 ? -6.254 4.285 -1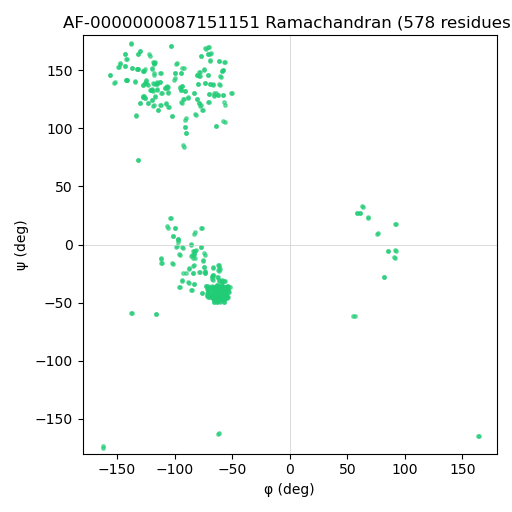.722 1 96.06 102 SER A N 1
ATOM 773 C CA . SER A 1 102 ? -5.422 5.367 -1.205 1 96.06 102 SER A CA 1
ATOM 774 C C . SER A 1 102 ? -4.441 5.859 -2.262 1 96.06 102 SER A C 1
ATOM 776 O O . SER A 1 102 ? -3.855 6.934 -2.117 1 96.06 102 SER A O 1
ATOM 778 N N . ILE A 1 103 ? -4.277 5.129 -3.295 1 93.5 103 ILE A N 1
ATOM 779 C CA . ILE A 1 103 ? -3.234 5.43 -4.273 1 93.5 103 ILE A CA 1
ATOM 780 C C . ILE A 1 103 ? -3.754 6.453 -5.281 1 93.5 103 ILE A C 1
ATOM 782 O O . ILE A 1 103 ? -3.027 7.367 -5.676 1 93.5 103 ILE A O 1
ATOM 786 N N . ASN A 1 104 ? -5.012 6.312 -5.66 1 94.5 104 ASN A N 1
ATOM 787 C CA . ASN A 1 104 ? -5.453 7.168 -6.758 1 94.5 104 ASN A CA 1
ATOM 788 C C . ASN A 1 104 ? -6.844 7.742 -6.496 1 94.5 104 ASN A C 1
ATOM 790 O O . ASN A 1 104 ? -7 8.961 -6.359 1 94.5 104 ASN A O 1
ATOM 794 N N . LEU A 1 105 ? -7.832 6.922 -6.309 1 96.56 105 LEU A N 1
ATOM 795 C CA . LEU A 1 105 ? -9.211 7.383 -6.262 1 96.56 105 LEU A CA 1
ATOM 796 C C . LEU A 1 105 ? -9.438 8.312 -5.074 1 96.56 105 LEU A C 1
ATOM 798 O O . LEU A 1 105 ? -9.984 9.406 -5.23 1 96.56 105 LEU A O 1
ATOM 802 N N . LEU A 1 106 ? -8.984 7.91 -3.914 1 97.81 106 LEU A N 1
ATOM 803 C CA . LEU A 1 106 ? -9.234 8.688 -2.705 1 97.81 106 LEU A CA 1
ATOM 804 C C . LEU A 1 106 ? -8.523 10.031 -2.764 1 97.81 106 LEU A C 1
ATOM 806 O O . LEU A 1 106 ? -9.133 11.07 -2.516 1 97.81 106 LEU A O 1
ATOM 810 N N . PRO A 1 107 ? -7.25 10.078 -3.086 1 97.31 107 PRO A N 1
ATOM 811 C CA . PRO A 1 107 ? -6.594 11.383 -3.156 1 97.31 107 PRO A CA 1
ATOM 812 C C . PRO A 1 107 ? -7.188 12.281 -4.234 1 97.31 107 PRO A C 1
ATOM 814 O O . PRO A 1 107 ? -7.25 13.5 -4.059 1 97.31 107 PRO A O 1
ATOM 817 N N . ARG A 1 108 ? -7.613 11.75 -5.352 1 96.19 108 ARG A N 1
ATOM 818 C CA . ARG A 1 108 ? -8.266 12.547 -6.391 1 96.19 108 ARG A CA 1
ATOM 819 C C . ARG A 1 108 ? -9.562 13.164 -5.867 1 96.19 108 ARG A C 1
ATOM 821 O O . ARG A 1 108 ? -9.797 14.359 -6.047 1 96.19 108 ARG A O 1
ATOM 828 N N . LEU A 1 109 ? -10.359 12.383 -5.207 1 97.25 109 LEU A N 1
ATOM 829 C CA . LEU A 1 109 ? -11.633 12.852 -4.676 1 97.25 109 LEU A CA 1
ATOM 830 C C . LEU A 1 109 ? -11.414 13.891 -3.582 1 97.25 109 LEU A C 1
ATOM 832 O O . LEU A 1 109 ? -12.125 14.898 -3.531 1 97.25 109 LEU A O 1
ATOM 836 N N . LEU A 1 110 ? -10.445 13.609 -2.684 1 96.94 110 LEU A N 1
ATOM 837 C CA . LEU A 1 110 ? -10.156 14.531 -1.594 1 96.94 110 LEU A CA 1
ATOM 838 C C . LEU A 1 110 ? -9.656 15.867 -2.135 1 96.94 110 LEU A C 1
ATOM 840 O O . LEU A 1 110 ? -10.023 16.922 -1.619 1 96.94 110 LEU A O 1
ATOM 844 N N . SER A 1 111 ? -8.828 15.812 -3.152 1 95.25 111 SER A N 1
ATOM 845 C CA . SER A 1 111 ? -8.312 17.031 -3.754 1 95.25 111 SER A CA 1
ATOM 846 C C . SER A 1 111 ? -9.43 17.859 -4.39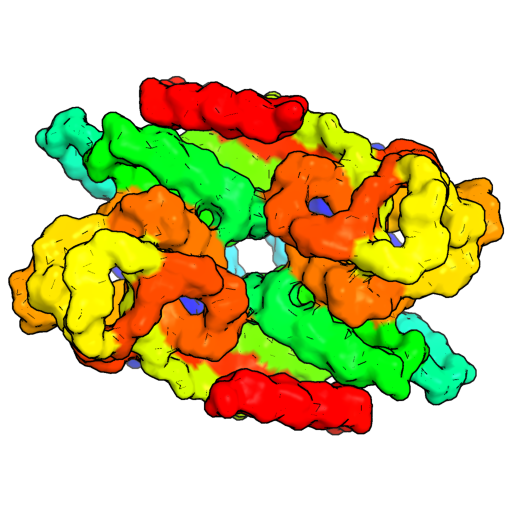1 1 95.25 111 SER A C 1
ATOM 848 O O . SER A 1 111 ? -9.492 19.078 -4.215 1 95.25 111 SER A O 1
ATOM 850 N N . GLN A 1 112 ? -10.273 17.203 -5.145 1 94.44 112 GLN A N 1
ATOM 851 C CA . GLN A 1 112 ? -11.414 17.875 -5.762 1 94.44 112 GLN A CA 1
ATOM 852 C C . GLN A 1 112 ? -12.328 18.5 -4.703 1 94.44 112 GLN A C 1
ATOM 854 O O . GLN A 1 112 ? -12.805 19.625 -4.871 1 94.44 112 GLN A O 1
ATOM 859 N N . PHE A 1 113 ? -12.539 17.781 -3.668 1 95.38 113 PHE A N 1
ATOM 860 C CA . PHE A 1 113 ? -13.367 18.234 -2.559 1 95.38 113 PHE A CA 1
ATOM 861 C C . PHE A 1 113 ? -12.75 19.453 -1.886 1 95.38 113 PHE A C 1
ATOM 863 O O . PHE A 1 113 ? -13.469 20.359 -1.456 1 95.38 113 PHE A O 1
ATOM 870 N N . ALA A 1 114 ? -11.445 19.469 -1.819 1 93.75 114 ALA A N 1
ATOM 871 C CA . ALA A 1 114 ? -10.727 20.5 -1.093 1 93.75 114 ALA A CA 1
ATOM 872 C C . ALA A 1 114 ? -10.539 21.75 -1.959 1 93.75 114 ALA A C 1
ATOM 874 O O . ALA A 1 114 ? -10.109 22.797 -1.467 1 93.75 114 ALA A O 1
ATOM 875 N N . ARG A 1 115 ? -10.797 21.688 -3.225 1 91.06 115 ARG A N 1
ATOM 876 C CA . ARG A 1 115 ? -10.578 22.797 -4.141 1 91.06 115 ARG A CA 1
ATOM 877 C C . ARG A 1 115 ? -11.289 24.062 -3.658 1 91.06 115 ARG A C 1
ATOM 879 O O . ARG A 1 115 ? -10.758 25.172 -3.779 1 91.06 115 ARG A O 1
ATOM 886 N N . ASN A 1 116 ? -12.461 23.922 -3.133 1 86.94 116 ASN A N 1
ATOM 887 C CA . ASN A 1 116 ? -13.219 25.078 -2.662 1 86.94 116 ASN A CA 1
ATOM 888 C C . ASN A 1 116 ? -13.102 25.25 -1.149 1 86.94 116 ASN A C 1
ATOM 890 O O . ASN A 1 116 ? -13.898 25.969 -0.538 1 86.94 116 ASN A O 1
ATOM 894 N N . ARG A 1 117 ? -12.172 24.562 -0.592 1 87.94 117 ARG A N 1
ATOM 895 C CA . ARG A 1 117 ? -11.883 24.625 0.837 1 87.94 117 ARG A CA 1
ATOM 896 C C . ARG A 1 117 ? -10.391 24.797 1.09 1 87.94 117 ARG A C 1
ATOM 898 O O . ARG A 1 117 ? -9.742 23.891 1.618 1 87.94 117 ARG A O 1
ATOM 905 N N . PRO A 1 118 ? -9.945 25.938 0.812 1 80.56 118 PRO A N 1
ATOM 906 C CA . PRO A 1 118 ? -8.5 26.156 0.829 1 80.56 118 PRO A CA 1
ATOM 907 C C . PRO A 1 118 ? -7.879 25.891 2.201 1 80.56 118 PRO A C 1
ATOM 909 O O . PRO A 1 118 ? -6.703 25.531 2.293 1 80.56 118 PRO A O 1
ATOM 912 N N . ASP A 1 119 ? -8.68 25.922 3.277 1 81.62 119 ASP A N 1
ATOM 913 C CA . ASP A 1 119 ? -8.133 25.781 4.625 1 81.62 119 ASP A CA 1
ATOM 914 C C . ASP A 1 119 ? -8.281 24.344 5.121 1 81.62 119 ASP A C 1
ATOM 916 O O . ASP A 1 119 ? -7.848 24.016 6.23 1 81.62 119 ASP A O 1
ATOM 920 N N . LEU A 1 120 ? -8.859 23.578 4.312 1 88.88 120 LEU A N 1
ATOM 921 C CA . LEU A 1 120 ? -9.078 22.188 4.719 1 88.88 120 LEU A CA 1
ATOM 922 C C . LEU A 1 120 ? -7.758 21.422 4.754 1 88.88 120 LEU A C 1
ATOM 924 O O . LEU A 1 120 ? -7.012 21.422 3.77 1 88.88 120 LEU A O 1
ATOM 928 N N . GLN A 1 121 ? -7.449 20.875 5.883 1 90.31 121 GLN A N 1
ATOM 929 C CA . GLN A 1 121 ? -6.312 19.969 6.023 1 90.31 121 GLN A CA 1
ATOM 930 C C . GLN A 1 121 ? -6.75 18.516 5.883 1 90.31 121 GLN A C 1
ATOM 932 O O . GLN A 1 121 ? -7.73 18.078 6.496 1 90.31 121 GLN A O 1
ATOM 937 N N . ILE A 1 122 ? -5.984 17.797 5.07 1 93.81 122 ILE A N 1
ATOM 938 C CA . ILE A 1 122 ? -6.352 16.422 4.762 1 93.81 122 ILE A CA 1
ATOM 939 C C . ILE A 1 122 ? -5.293 15.469 5.316 1 93.81 122 ILE A C 1
ATOM 941 O O . ILE A 1 122 ? -4.098 15.758 5.258 1 93.81 122 ILE A O 1
ATOM 945 N N . LYS A 1 123 ? -5.77 14.414 5.84 1 92.69 123 LYS A N 1
ATOM 946 C CA . LYS A 1 123 ? -4.91 13.32 6.273 1 92.69 123 LYS A CA 1
ATOM 947 C C . LYS A 1 123 ? -5.402 11.984 5.723 1 92.69 123 LYS A C 1
ATOM 949 O O . LYS A 1 123 ? -6.566 11.617 5.906 1 92.69 123 LYS A O 1
ATOM 954 N N . ILE A 1 124 ? -4.57 11.328 5 1 95.31 124 ILE A N 1
ATOM 955 C CA . ILE A 1 124 ? -4.855 9.984 4.504 1 95.31 124 ILE A CA 1
ATOM 956 C C . ILE A 1 124 ? -3.893 8.984 5.141 1 95.31 124 ILE A C 1
ATOM 958 O O . ILE A 1 124 ? -2.68 9.062 4.934 1 95.31 124 ILE A O 1
ATOM 962 N N . ILE A 1 125 ? -4.441 8.117 5.887 1 90.88 125 ILE A N 1
ATOM 963 C CA . ILE A 1 125 ? -3.658 7.02 6.441 1 90.88 125 ILE A CA 1
ATOM 964 C C . ILE A 1 125 ? -3.984 5.727 5.703 1 90.88 125 ILE A C 1
ATOM 966 O O . ILE A 1 125 ? -5.156 5.391 5.516 1 90.88 125 ILE A O 1
ATOM 970 N N . THR A 1 126 ? -2.936 5.066 5.312 1 92.94 126 THR A N 1
ATOM 971 C CA . THR A 1 126 ? -3.117 3.852 4.523 1 92.94 126 THR A CA 1
ATOM 972 C C . THR A 1 126 ? -2.678 2.623 5.312 1 92.94 126 THR A C 1
ATOM 974 O O . THR A 1 126 ? -1.528 2.539 5.754 1 92.94 126 THR A O 1
ATOM 977 N N . ARG A 1 127 ? -3.592 1.725 5.516 1 86.19 127 ARG A N 1
ATOM 978 C CA . ARG A 1 127 ? -3.363 0.467 6.219 1 86.19 127 ARG A CA 1
ATOM 979 C C . ARG A 1 127 ? -4.168 -0.666 5.586 1 86.19 127 ARG A C 1
ATOM 981 O O . ARG A 1 127 ? -5.051 -0.423 4.766 1 86.19 127 ARG A O 1
ATOM 988 N N . ASN A 1 128 ? -3.748 -1.893 5.957 1 84 128 ASN A N 1
ATOM 989 C CA . ASN A 1 128 ? -4.609 -2.996 5.551 1 84 128 ASN A CA 1
ATOM 990 C C . ASN A 1 128 ? -6.004 -2.875 6.16 1 84 128 ASN A C 1
ATOM 992 O O . ASN A 1 128 ? -6.188 -2.186 7.168 1 84 128 ASN A O 1
ATOM 996 N N . SER A 1 129 ? -6.938 -3.48 5.594 1 86.69 129 SER A N 1
ATOM 997 C CA . SER A 1 129 ? -8.344 -3.291 5.953 1 86.69 129 SER A CA 1
ATOM 998 C C . SER A 1 129 ? -8.594 -3.676 7.406 1 86.69 129 SER A C 1
ATOM 1000 O O . SER A 1 129 ? -9.414 -3.049 8.086 1 86.69 129 SER A O 1
ATOM 1002 N N . ALA A 1 130 ? -7.973 -4.711 7.883 1 77.81 130 ALA A N 1
ATOM 1003 C CA . ALA A 1 130 ? -8.133 -5.109 9.281 1 77.81 130 ALA A CA 1
ATOM 1004 C C . ALA A 1 130 ? -7.703 -3.992 10.219 1 77.81 130 ALA A C 1
ATOM 1006 O O . ALA A 1 130 ? -8.398 -3.688 11.195 1 77.81 130 ALA A O 1
ATOM 1007 N N . THR A 1 131 ? -6.637 -3.396 9.914 1 79.25 131 THR A N 1
ATOM 1008 C CA . THR A 1 131 ? -6.117 -2.303 10.727 1 79.25 131 THR A CA 1
ATOM 1009 C C . THR A 1 131 ? -6.988 -1.059 10.578 1 79.25 131 THR A C 1
ATOM 1011 O O . THR A 1 131 ? -7.188 -0.317 11.547 1 79.25 131 THR A O 1
ATOM 1014 N N . VAL A 1 132 ? -7.453 -0.814 9.383 1 86.5 132 VAL A N 1
ATOM 1015 C CA . VAL A 1 132 ? -8.328 0.329 9.125 1 86.5 132 VAL A CA 1
ATOM 1016 C C . VAL A 1 132 ? -9.539 0.269 10.055 1 86.5 132 VAL A C 1
ATOM 1018 O O . VAL A 1 132 ? -9.938 1.284 10.625 1 86.5 132 VAL A O 1
ATOM 1021 N N . ARG A 1 133 ? -10.023 -0.836 10.18 1 81.31 133 ARG A N 1
ATOM 1022 C CA . ARG A 1 133 ? -11.172 -1.022 11.062 1 81.31 133 ARG A CA 1
ATOM 1023 C C . ARG A 1 133 ? -10.812 -0.678 12.508 1 81.31 133 ARG A C 1
ATOM 1025 O O . ARG A 1 133 ? -11.586 -0.028 13.203 1 81.31 133 ARG A O 1
ATOM 1032 N N . GLU A 1 134 ? -9.711 -1.201 12.914 1 74.44 134 GLU A N 1
ATOM 1033 C CA . GLU A 1 134 ? -9.25 -0.946 14.273 1 74.44 134 GLU A CA 1
ATOM 1034 C C . GLU A 1 134 ? -9.047 0.547 14.523 1 74.44 134 GLU A C 1
ATOM 1036 O O . GLU A 1 134 ? -9.359 1.051 15.602 1 74.44 134 GLU A O 1
ATOM 1041 N N . LEU A 1 135 ? -8.609 1.188 13.5 1 76.44 135 LEU A N 1
ATOM 1042 C CA . LEU A 1 135 ? -8.344 2.617 13.617 1 76.44 135 LEU A CA 1
ATOM 1043 C C . LEU A 1 135 ? -9.641 3.396 13.805 1 76.44 135 LEU A C 1
ATOM 1045 O O . LEU A 1 135 ? -9.656 4.441 14.461 1 76.44 135 LEU A O 1
ATOM 1049 N N . MET A 1 136 ? -10.688 2.934 13.297 1 78.5 136 MET A N 1
ATOM 1050 C CA . MET A 1 136 ? -11.969 3.611 13.43 1 78.5 136 MET A CA 1
ATOM 1051 C C . MET A 1 136 ? -12.453 3.594 14.875 1 78.5 136 MET A C 1
ATOM 1053 O O . MET A 1 136 ? -13.188 4.484 15.305 1 78.5 136 MET A O 1
ATOM 1057 N N . SER A 1 137 ? -12.039 2.635 15.547 1 68 137 SER A N 1
ATOM 1058 C CA . SER A 1 137 ? -12.469 2.523 16.938 1 68 137 SER A CA 1
ATOM 1059 C C . SER A 1 137 ? -11.75 3.535 17.812 1 68 137 SER A C 1
ATOM 1061 O O . SER A 1 137 ? -12.203 3.844 18.922 1 68 137 SER A O 1
ATOM 1063 N N . THR A 1 138 ? -10.648 4.012 17.297 1 63.06 138 THR A N 1
ATOM 1064 C CA . THR A 1 138 ? -9.859 4.957 18.078 1 63.06 138 THR A CA 1
ATOM 1065 C C . THR A 1 138 ? -10.43 6.367 17.953 1 63.06 138 THR A C 1
ATOM 1067 O O . THR A 1 138 ? -10.031 7.27 18.688 1 63.06 138 THR A O 1
ATOM 1070 N N . GLN A 1 139 ? -11.445 6.602 17.109 1 60.06 139 GLN A N 1
ATOM 1071 C CA . GLN A 1 139 ? -12.109 7.871 16.859 1 60.06 139 GLN A CA 1
ATOM 1072 C C . GLN A 1 139 ? -11.125 8.93 16.375 1 60.06 139 GLN A C 1
ATOM 1074 O O . GLN A 1 139 ? -11.297 10.117 16.641 1 60.06 139 GLN A O 1
ATOM 1079 N N . GLN A 1 140 ? -10.062 8.516 15.75 1 68.31 140 GLN A N 1
ATOM 1080 C CA . GLN A 1 140 ? -9.047 9.422 15.234 1 68.31 140 GLN A CA 1
ATOM 1081 C C . GLN A 1 140 ? -9.281 9.734 13.758 1 68.31 140 GLN A C 1
ATOM 1083 O O . GLN A 1 140 ? -8.656 10.648 13.203 1 68.31 140 GLN A O 1
ATOM 1088 N N . PHE A 1 141 ? -10.133 9.062 13.266 1 86.12 141 PHE A N 1
ATOM 1089 C CA . PHE A 1 141 ? -10.422 9.242 11.852 1 86.12 141 PHE A CA 1
ATOM 1090 C C . PHE A 1 141 ? -11.898 9.547 11.633 1 86.12 141 PHE A C 1
ATOM 1092 O O . PHE A 1 141 ? -12.758 9.016 12.344 1 86.12 141 PHE A O 1
ATOM 1099 N N . ASP A 1 142 ? -12.094 10.43 10.719 1 87.25 142 ASP A N 1
ATOM 1100 C CA . ASP A 1 142 ? -13.461 10.859 10.422 1 87.25 142 ASP A CA 1
ATOM 1101 C C . ASP A 1 142 ? -14.211 9.805 9.609 1 87.25 142 ASP A C 1
ATOM 1103 O O . ASP A 1 142 ? -15.406 9.586 9.812 1 87.25 142 ASP A O 1
ATOM 1107 N N . LEU A 1 143 ? -13.523 9.242 8.672 1 93.31 143 LEU A N 1
ATOM 1108 C CA . LEU A 1 143 ? -14.047 8.203 7.789 1 93.31 143 LEU A CA 1
ATOM 1109 C C . LEU A 1 143 ? -12.992 7.145 7.5 1 93.31 143 LEU A C 1
ATOM 1111 O O . LEU A 1 143 ? -11.797 7.387 7.684 1 93.31 143 LEU A O 1
ATOM 1115 N N . ALA A 1 144 ? -13.492 6.051 7.105 1 95 144 ALA A N 1
ATOM 1116 C CA . ALA A 1 144 ? -12.578 5.016 6.633 1 95 144 ALA A CA 1
ATOM 1117 C C . ALA A 1 144 ? -13.172 4.25 5.457 1 95 144 ALA A C 1
ATOM 1119 O O . ALA A 1 144 ? -14.391 4.281 5.242 1 95 144 ALA A O 1
ATOM 1120 N N . VAL A 1 145 ? -12.344 3.725 4.66 1 96.5 145 VAL A N 1
ATOM 1121 C CA . VAL A 1 145 ? -12.734 2.818 3.584 1 96.5 145 VAL A CA 1
ATOM 1122 C C . VAL A 1 145 ? -11.945 1.516 3.693 1 96.5 145 VAL A C 1
ATOM 1124 O O . VAL A 1 145 ? -10.719 1.533 3.75 1 96.5 145 VAL A O 1
ATOM 1127 N N . ALA A 1 146 ? -12.625 0.402 3.723 1 94.19 146 ALA A N 1
ATOM 1128 C CA . ALA A 1 146 ? -11.984 -0.9 3.889 1 94.19 146 ALA A CA 1
ATOM 1129 C C . ALA A 1 146 ? -12.586 -1.933 2.939 1 94.19 146 ALA A C 1
ATOM 1131 O O . ALA A 1 146 ? -13.734 -1.788 2.502 1 94.19 146 ALA A O 1
ATOM 1132 N N . GLU A 1 147 ? -11.766 -2.867 2.615 1 92.69 147 GLU A N 1
ATOM 1133 C CA . GLU A 1 147 ? -12.25 -4.035 1.889 1 92.69 147 GLU A CA 1
ATOM 1134 C C . GLU A 1 147 ? -12.945 -5.02 2.826 1 92.69 147 GLU A C 1
ATOM 1136 O O . GLU A 1 147 ? -12.555 -5.156 3.988 1 92.69 147 GLU A O 1
ATOM 1141 N N . LEU A 1 148 ? -13.945 -5.648 2.328 1 88.12 148 LEU A N 1
ATOM 1142 C CA . LEU A 1 148 ? -14.648 -6.68 3.08 1 88.12 148 LEU A CA 1
ATOM 1143 C C . LEU A 1 148 ? -14.164 -8.07 2.682 1 88.12 148 LEU A C 1
ATOM 1145 O O . LEU A 1 148 ? -13.609 -8.25 1.597 1 88.12 148 LEU A O 1
ATOM 1149 N N . PRO A 1 149 ? -14.312 -9.047 3.537 1 79.69 149 PRO A N 1
ATOM 1150 C CA . PRO A 1 149 ? -15.031 -9.047 4.809 1 79.69 149 PRO A CA 1
ATOM 1151 C C . PRO A 1 149 ? -14.227 -8.422 5.945 1 79.69 149 PRO A C 1
ATOM 1153 O O . PRO A 1 149 ? -12.992 -8.391 5.887 1 79.69 149 PRO A O 1
ATOM 1156 N N . LEU A 1 150 ? -15.016 -7.762 6.824 1 72.12 150 LEU A N 1
ATOM 1157 C CA . LEU A 1 150 ? -14.484 -7.277 8.094 1 72.12 150 LEU A CA 1
ATOM 1158 C C . LEU A 1 150 ? -15.203 -7.945 9.266 1 72.12 150 LEU A C 1
ATOM 1160 O O . LEU A 1 150 ? -16.375 -8.32 9.148 1 72.12 150 LEU A O 1
ATOM 1164 N N . ASP A 1 151 ? -14.43 -8.125 10.32 1 62.38 151 ASP A N 1
ATOM 1165 C CA . ASP A 1 151 ? -15.094 -8.688 11.492 1 62.38 151 ASP A CA 1
ATOM 1166 C C . ASP A 1 151 ? -16.188 -7.758 12 1 62.38 151 ASP A C 1
ATOM 1168 O O . ASP A 1 151 ? -16.5 -6.75 11.359 1 62.38 151 ASP A O 1
ATOM 1172 N N . TYR A 1 152 ? -16.734 -7.879 13.305 1 55.16 152 TYR A N 1
ATOM 1173 C CA . TYR A 1 152 ? -17.875 -7.199 13.922 1 55.16 152 TYR A CA 1
ATOM 1174 C C . TYR A 1 152 ? -17.703 -5.688 13.852 1 55.16 152 TYR A C 1
ATOM 1176 O O . TYR A 1 152 ? -16.641 -5.156 14.172 1 55.16 152 TYR A O 1
ATOM 1184 N N . PRO A 1 153 ? -18.781 -5.105 13.125 1 58.25 153 PRO A N 1
ATOM 1185 C CA . PRO A 1 153 ? -18.641 -3.67 12.859 1 58.25 153 PRO A CA 1
ATOM 1186 C C . PRO A 1 153 ? -18.641 -2.834 14.141 1 58.25 153 PRO A C 1
ATOM 1188 O O . PRO A 1 153 ? -19.5 -3.014 15.008 1 58.25 153 PRO A O 1
ATOM 1191 N N . THR A 1 154 ? -17.625 -2.404 14.602 1 61.09 154 THR A N 1
ATOM 1192 C CA . THR A 1 154 ? -17.578 -1.358 15.617 1 61.09 154 THR A CA 1
ATOM 1193 C C . THR A 1 154 ? -17.859 0.009 15.008 1 61.09 154 THR A C 1
ATOM 1195 O O . THR A 1 154 ? -17.719 1.038 15.664 1 61.09 154 THR A O 1
ATOM 1198 N N . SER A 1 155 ? -18.406 -0.065 13.727 1 70.06 155 SER A N 1
ATOM 1199 C CA . SER A 1 155 ? -18.688 1.162 12.984 1 70.06 155 SER A CA 1
ATOM 1200 C C . SER A 1 155 ? -19.906 1.001 12.086 1 70.06 155 SER A C 1
ATOM 1202 O O . SER A 1 155 ? -20.359 -0.119 11.836 1 70.06 155 SER A O 1
ATOM 1204 N N . HIS A 1 156 ? -20.469 2.146 11.805 1 84.56 156 HIS A N 1
ATOM 1205 C CA . HIS A 1 156 ? -21.453 2.131 10.719 1 84.56 156 HIS A CA 1
ATOM 1206 C C . HIS A 1 156 ? -20.797 1.805 9.383 1 84.56 156 HIS A C 1
ATOM 1208 O O . HIS A 1 156 ? -19.719 2.332 9.07 1 84.56 156 HIS A O 1
ATOM 1214 N N . MET A 1 157 ? -21.391 0.871 8.719 1 90.44 157 MET A N 1
ATOM 1215 C CA . MET A 1 157 ? -20.797 0.43 7.461 1 90.44 157 MET A CA 1
ATOM 1216 C C . MET A 1 157 ? -21.766 0.646 6.301 1 90.44 157 MET A C 1
ATOM 1218 O O . MET A 1 157 ? -22.922 0.241 6.375 1 90.44 157 MET A O 1
ATOM 1222 N N . GLU A 1 158 ? -21.359 1.349 5.301 1 94.06 158 GLU A N 1
ATOM 1223 C CA . GLU A 1 158 ? -22.031 1.41 4.004 1 94.06 158 GLU A CA 1
ATOM 1224 C C . GLU A 1 158 ? -21.312 0.558 2.967 1 94.06 158 GLU A C 1
ATOM 1226 O O . GLU A 1 158 ? -20.219 0.916 2.508 1 94.06 158 GLU A O 1
ATOM 1231 N N . VAL A 1 159 ? -21.938 -0.507 2.588 1 95.5 159 VAL A N 1
ATOM 1232 C CA . VAL A 1 159 ? -21.266 -1.525 1.788 1 95.5 159 VAL A CA 1
ATOM 1233 C C . VAL A 1 159 ? -21.516 -1.265 0.304 1 95.5 159 VAL A C 1
ATOM 1235 O O . VAL A 1 159 ? -22.641 -0.928 -0.095 1 95.5 159 VAL A O 1
ATOM 1238 N N . PHE A 1 160 ? -20.531 -1.371 -0.5 1 96.94 160 PHE A N 1
ATOM 1239 C CA . PHE A 1 160 ? -20.562 -1.323 -1.957 1 96.94 160 PHE A CA 1
ATOM 1240 C C . PHE A 1 160 ? -20.094 -2.643 -2.555 1 96.94 160 PHE A C 1
ATOM 1242 O O . PHE A 1 160 ? -19.031 -3.15 -2.189 1 96.94 160 PHE A O 1
ATOM 1249 N N . SER A 1 161 ? -20.859 -3.207 -3.416 1 96.5 161 SER A N 1
ATOM 1250 C CA . SER A 1 161 ? -20.547 -4.492 -4.043 1 96.5 161 SER A CA 1
ATOM 1251 C C . SER A 1 161 ? -20.328 -4.336 -5.543 1 96.5 161 SER A C 1
ATOM 1253 O O . SER A 1 161 ? -21.094 -3.652 -6.223 1 96.5 161 SER A O 1
ATOM 1255 N N . TYR A 1 162 ? -19.266 -4.953 -5.98 1 97.19 162 TYR A N 1
ATOM 1256 C CA . TYR A 1 162 ? -18.906 -4.883 -7.391 1 97.19 162 TYR A CA 1
ATOM 1257 C C . TYR A 1 162 ? -18.719 -6.277 -7.977 1 97.19 162 TYR A C 1
ATOM 1259 O O . TYR A 1 162 ? -18.375 -7.219 -7.262 1 97.19 162 TYR A O 1
ATOM 1267 N N . GLU A 1 163 ? -19.016 -6.371 -9.25 1 97.56 163 GLU A N 1
ATOM 1268 C CA . GLU A 1 163 ? -18.578 -7.516 -10.039 1 97.56 163 GLU A CA 1
ATOM 1269 C C . GLU A 1 163 ? -17.25 -7.238 -10.742 1 97.56 163 GLU A C 1
ATOM 1271 O O . GLU A 1 163 ? -17.156 -6.32 -11.555 1 97.56 163 GLU A O 1
ATOM 1276 N N . CYS A 1 164 ? -16.297 -8.094 -10.422 1 98.25 164 CYS A N 1
ATOM 1277 C CA . CYS A 1 164 ? -14.984 -7.895 -11.031 1 98.25 164 CYS A CA 1
ATOM 1278 C C . CYS A 1 164 ? -15.031 -8.188 -12.531 1 98.25 164 CYS A C 1
ATOM 1280 O O . CYS A 1 164 ? -15.953 -8.844 -13.008 1 98.25 164 CYS A O 1
ATOM 1282 N N . LEU A 1 165 ? -14.078 -7.633 -13.234 1 98.62 165 LEU A N 1
ATOM 1283 C CA . LEU A 1 165 ? -13.93 -7.77 -14.68 1 98.62 165 LEU A CA 1
ATOM 1284 C C . LEU A 1 165 ? -12.609 -8.453 -15.023 1 98.62 165 LEU A C 1
ATOM 1286 O O . LEU A 1 165 ? -11.664 -8.438 -14.227 1 98.62 165 LEU A O 1
ATOM 1290 N N . CYS A 1 166 ? -12.586 -9.031 -16.125 1 98.69 166 CYS A N 1
ATOM 1291 C CA . CYS A 1 166 ? -11.344 -9.609 -16.625 1 98.69 166 CYS A CA 1
ATOM 1292 C C . CYS A 1 166 ? -10.492 -8.555 -17.312 1 98.69 166 CYS A C 1
ATOM 1294 O O . CYS A 1 166 ? -10.992 -7.773 -18.125 1 98.69 166 CYS A O 1
ATOM 1296 N N . MET A 1 167 ? -9.242 -8.461 -16.969 1 98.5 167 MET A N 1
ATOM 1297 C CA . MET A 1 167 ? -8.32 -7.551 -17.625 1 98.5 167 MET A CA 1
ATOM 1298 C C . MET A 1 167 ? -7.328 -8.32 -18.5 1 98.5 167 MET A C 1
ATOM 1300 O O . MET A 1 167 ? -6.844 -9.383 -18.109 1 98.5 167 MET A O 1
ATOM 1304 N N . LEU A 1 168 ? -7.113 -7.852 -19.688 1 98.25 168 LEU A N 1
ATOM 1305 C CA . LEU A 1 168 ? -6.23 -8.438 -20.688 1 98.25 168 LEU A CA 1
ATOM 1306 C C . LEU A 1 168 ? -5.246 -7.398 -21.219 1 98.25 168 LEU A C 1
ATOM 1308 O O . LEU A 1 168 ? -5.57 -6.211 -21.297 1 98.25 168 LEU A O 1
ATOM 1312 N N . PRO A 1 169 ? -4.035 -7.91 -21.609 1 96.31 169 PRO A N 1
ATOM 1313 C CA . PRO A 1 169 ? -3.219 -6.996 -22.406 1 96.31 169 PRO A CA 1
ATOM 1314 C C . PRO A 1 169 ? -3.932 -6.527 -23.688 1 96.31 169 PRO A C 1
ATOM 1316 O O . PRO A 1 169 ? -4.812 -7.223 -24.188 1 96.31 169 PRO A O 1
ATOM 1319 N N . PRO A 1 170 ? -3.637 -5.34 -24.172 1 88.56 170 PRO A N 1
ATOM 1320 C CA . PRO A 1 170 ? -4.371 -4.754 -25.297 1 88.56 170 PRO A CA 1
ATOM 1321 C C . PRO A 1 170 ? -4.395 -5.664 -26.531 1 88.56 170 PRO A C 1
ATOM 1323 O O . PRO A 1 170 ? -5.402 -5.727 -27.234 1 88.56 170 PRO A O 1
ATOM 1326 N N . ALA A 1 171 ? -3.418 -6.41 -26.875 1 90.19 171 ALA A N 1
ATOM 1327 C CA . ALA A 1 171 ? -3.365 -7.207 -28.094 1 90.19 171 ALA A CA 1
ATOM 1328 C C . ALA A 1 171 ? -3.617 -8.68 -27.797 1 90.19 171 ALA A C 1
ATOM 1330 O O . ALA A 1 171 ? -3.318 -9.547 -28.625 1 90.19 171 ALA A O 1
ATOM 1331 N N . HIS A 1 172 ? -4.266 -8.945 -26.688 1 94.94 172 HIS A N 1
ATOM 1332 C CA . HIS A 1 172 ? -4.512 -10.344 -26.344 1 94.94 172 HIS A CA 1
ATOM 1333 C C . HIS A 1 172 ? -5.598 -10.945 -27.234 1 94.94 172 HIS A C 1
ATOM 1335 O O . HIS A 1 172 ? -6.602 -10.289 -27.516 1 94.94 172 HIS A O 1
ATOM 1341 N N . PRO A 1 173 ? -5.535 -12.094 -27.703 1 95.62 173 PRO A N 1
ATOM 1342 C CA . PRO A 1 173 ? -6.508 -12.711 -28.609 1 95.62 173 PRO A CA 1
ATOM 1343 C C . PRO A 1 173 ? -7.918 -12.742 -28.016 1 95.62 173 PRO A C 1
ATOM 1345 O O . PRO A 1 173 ? -8.898 -12.602 -28.75 1 95.62 173 PRO A O 1
ATOM 1348 N N . LEU A 1 174 ? -8.016 -12.922 -26.797 1 96.94 174 LEU A N 1
ATOM 1349 C CA . LEU A 1 174 ? -9.312 -13.055 -26.156 1 96.94 174 LEU A CA 1
ATOM 1350 C C . LEU A 1 174 ? -10.016 -11.703 -26.062 1 96.94 174 LEU A C 1
ATOM 1352 O O . LEU A 1 174 ? -11.18 -11.633 -25.656 1 96.94 174 LEU A O 1
ATOM 1356 N N . ALA A 1 175 ? -9.32 -10.648 -26.406 1 95.19 175 ALA A N 1
ATOM 1357 C CA . ALA A 1 175 ? -9.898 -9.312 -26.391 1 95.19 175 ALA A CA 1
ATOM 1358 C C . ALA A 1 175 ? -11.062 -9.203 -27.375 1 95.19 175 ALA A C 1
ATOM 1360 O O . ALA A 1 175 ? -11.859 -8.273 -27.297 1 95.19 175 ALA A O 1
ATOM 1361 N N . LYS A 1 176 ? -11.156 -10.078 -28.266 1 95.19 176 LYS A N 1
ATOM 1362 C CA . LYS A 1 176 ? -12.219 -10.094 -29.266 1 95.19 176 LYS A CA 1
ATOM 1363 C C . LYS A 1 176 ? -13.547 -10.523 -28.641 1 95.19 176 LYS A C 1
ATOM 1365 O O . LYS A 1 176 ? -14.617 -10.25 -29.203 1 95.19 176 LYS A O 1
ATOM 1370 N N . LEU A 1 177 ? -13.461 -11.258 -27.562 1 96.31 177 LEU A N 1
ATOM 1371 C CA . LEU A 1 177 ? -14.672 -11.727 -26.891 1 96.31 177 LEU A CA 1
ATOM 1372 C C . LEU A 1 177 ? -15.289 -10.617 -26.047 1 96.31 177 LEU A C 1
ATOM 1374 O O . LEU A 1 177 ? -14.57 -9.781 -25.484 1 96.31 177 LEU A O 1
ATOM 1378 N N . LYS A 1 178 ? -16.609 -10.617 -25.922 1 95.31 178 LYS A N 1
ATOM 1379 C CA . LYS A 1 178 ? -17.312 -9.633 -25.094 1 95.31 178 LYS A CA 1
ATOM 1380 C C . LYS A 1 178 ? -17.344 -10.062 -23.641 1 95.31 178 LYS A C 1
ATOM 1382 O O . LYS A 1 178 ? -17.453 -9.219 -22.734 1 95.31 178 LYS A O 1
ATOM 1387 N N . GLN A 1 179 ? -17.234 -11.367 -23.484 1 97.75 179 GLN A N 1
ATOM 1388 C CA . GLN A 1 179 ? -17.281 -11.977 -22.156 1 97.75 179 GLN A CA 1
ATOM 1389 C C . GLN A 1 179 ? -16.297 -13.141 -22.047 1 97.75 179 GLN A C 1
ATOM 1391 O O . GLN A 1 179 ? -16.156 -13.93 -22.984 1 97.75 179 GLN A O 1
ATOM 1396 N N . ILE A 1 180 ? -15.703 -13.219 -20.922 1 98.5 180 ILE A N 1
ATOM 1397 C CA . ILE A 1 180 ? -14.68 -14.234 -20.703 1 98.5 180 ILE A CA 1
ATOM 1398 C C . ILE A 1 180 ? -15.148 -15.203 -19.609 1 98.5 180 ILE A C 1
ATOM 1400 O O . ILE A 1 180 ? -15.695 -14.781 -18.594 1 98.5 180 ILE A O 1
ATOM 1404 N N . THR A 1 181 ? -14.93 -16.453 -19.797 1 98.5 181 THR A N 1
ATOM 1405 C CA . THR A 1 181 ? -15.211 -17.5 -18.812 1 98.5 181 THR A CA 1
ATOM 1406 C C . THR A 1 181 ? -13.938 -18.281 -18.484 1 98.5 181 THR A C 1
ATOM 1408 O O . THR A 1 181 ? -12.938 -18.188 -19.188 1 98.5 181 THR A O 1
ATOM 1411 N N . PRO A 1 182 ? -13.969 -19.031 -17.375 1 98.31 182 PRO A N 1
ATOM 1412 C CA . PRO A 1 182 ? -12.812 -19.875 -17.062 1 98.31 182 PRO A CA 1
ATOM 1413 C C . PRO A 1 182 ? -12.43 -20.797 -18.219 1 98.31 182 PRO A C 1
ATOM 1415 O O . PRO A 1 182 ? -11.242 -21.062 -18.438 1 98.31 182 PRO A O 1
ATOM 1418 N N . LYS A 1 183 ? -13.336 -21.312 -18.969 1 98.25 183 LYS A N 1
ATOM 1419 C CA . LYS A 1 183 ? -13.055 -22.188 -20.094 1 98.25 183 LYS A CA 1
ATOM 1420 C C . LYS A 1 183 ? -12.219 -21.469 -21.156 1 98.25 183 LYS A C 1
ATOM 1422 O O . LYS A 1 183 ? -11.32 -22.062 -21.75 1 98.25 183 LYS A O 1
ATOM 1427 N N . ASP A 1 184 ? -12.547 -20.188 -21.406 1 98.25 184 ASP A N 1
ATOM 1428 C CA . ASP A 1 184 ? -11.773 -19.391 -22.344 1 98.25 184 ASP A CA 1
ATOM 1429 C C . ASP A 1 184 ? -10.328 -19.219 -21.875 1 98.25 184 ASP A C 1
ATOM 1431 O O . ASP A 1 184 ? -9.43 -18.969 -22.688 1 98.25 184 ASP A O 1
ATOM 1435 N N . LEU A 1 185 ? -10.156 -19.391 -20.562 1 98.44 185 LEU A N 1
ATOM 1436 C CA . LEU A 1 185 ? -8.867 -19.094 -19.953 1 98.44 185 LEU A CA 1
ATOM 1437 C C . LEU A 1 185 ? -8.125 -20.375 -19.594 1 98.44 185 LEU A C 1
ATOM 1439 O O . LEU A 1 185 ? -7.168 -20.344 -18.812 1 98.44 185 LEU A O 1
ATOM 1443 N N . ASP A 1 186 ? -8.555 -21.469 -20.109 1 98.06 186 ASP A N 1
ATOM 1444 C CA . ASP A 1 186 ? -7.953 -22.766 -19.812 1 98.06 186 ASP A CA 1
ATOM 1445 C C . ASP A 1 186 ? -6.465 -22.766 -20.141 1 98.06 186 ASP A C 1
ATOM 1447 O O . ASP A 1 186 ? -6.09 -22.781 -21.328 1 98.06 186 ASP A O 1
ATOM 1451 N N . GLY A 1 187 ? -5.656 -22.719 -19.094 1 95.88 187 GLY A N 1
ATOM 1452 C CA . GLY A 1 187 ? -4.215 -22.797 -19.266 1 95.88 187 GLY A CA 1
ATOM 1453 C C . GLY A 1 187 ? -3.574 -21.453 -19.562 1 95.88 187 GLY A C 1
ATOM 1454 O O . GLY A 1 187 ? -2.348 -21.359 -19.656 1 95.88 187 GLY A O 1
ATOM 1455 N N . VAL A 1 188 ? -4.355 -20.422 -19.734 1 96.75 188 VAL A N 1
ATOM 1456 C CA . VAL A 1 188 ? -3.842 -19.078 -20.016 1 96.75 188 VAL A CA 1
ATOM 1457 C C . VAL A 1 188 ? -3.156 -18.516 -18.766 1 96.75 188 VAL A C 1
ATOM 1459 O O . VAL A 1 188 ? -3.688 -18.625 -17.656 1 96.75 188 VAL A O 1
ATOM 1462 N N . PRO A 1 189 ? -1.875 -17.984 -18.891 1 96.31 189 PRO A N 1
ATOM 1463 C CA . PRO A 1 189 ? -1.226 -17.375 -17.734 1 96.31 189 PRO A CA 1
ATOM 1464 C C . PRO A 1 189 ? -2.107 -16.344 -17.031 1 96.31 189 PRO A C 1
ATOM 1466 O O . PRO A 1 189 ? -2.691 -15.477 -17.688 1 96.31 189 PRO A O 1
ATOM 1469 N N . PHE A 1 190 ? -2.195 -16.516 -15.695 1 97.69 190 PHE A N 1
ATOM 1470 C CA . PHE A 1 190 ? -3.123 -15.703 -14.914 1 97.69 190 PHE A CA 1
ATOM 1471 C C . PHE A 1 190 ? -2.406 -15.031 -13.75 1 97.69 190 PHE A C 1
ATOM 1473 O O . PHE A 1 190 ? -1.694 -15.695 -12.992 1 97.69 190 PHE A O 1
ATOM 1480 N N . VAL A 1 191 ? -2.551 -13.719 -13.656 1 97.69 191 VAL A N 1
ATOM 1481 C CA . VAL A 1 191 ? -2.096 -12.938 -12.508 1 97.69 191 VAL A CA 1
ATOM 1482 C C . VAL A 1 191 ? -3.23 -12.797 -11.5 1 97.69 191 VAL A C 1
ATOM 1484 O O . VAL A 1 191 ? -4.312 -12.305 -11.836 1 97.69 191 VAL A O 1
ATOM 1487 N N . THR A 1 192 ? -2.984 -13.195 -10.242 1 96.56 192 THR A N 1
ATOM 1488 C CA . THR A 1 192 ? -4.066 -13.172 -9.266 1 96.56 192 THR A CA 1
ATOM 1489 C C . THR A 1 192 ? -3.609 -12.492 -7.973 1 96.56 192 THR A C 1
ATOM 1491 O O . THR A 1 192 ? -2.428 -12.18 -7.812 1 96.56 192 THR A O 1
ATOM 1494 N N . LEU A 1 193 ? -4.559 -12.141 -7.18 1 94.31 193 LEU A N 1
ATOM 1495 C CA . LEU A 1 193 ? -4.254 -11.727 -5.812 1 94.31 193 LEU A CA 1
ATOM 1496 C C . LEU A 1 193 ? -3.816 -12.914 -4.969 1 94.31 193 LEU A C 1
ATOM 1498 O O . LEU A 1 193 ? -3.92 -14.062 -5.406 1 94.31 193 LEU A O 1
ATOM 1502 N N . PHE A 1 194 ? -3.334 -12.672 -3.811 1 85.25 194 PHE A N 1
ATOM 1503 C CA . PHE A 1 194 ? -2.719 -13.703 -2.99 1 85.25 194 PHE A CA 1
ATOM 1504 C C . PHE A 1 194 ? -3.764 -14.703 -2.504 1 85.25 194 PHE A C 1
ATOM 1506 O O . PHE A 1 194 ? -4.957 -14.391 -2.469 1 85.25 194 PHE A O 1
ATOM 1513 N N . AR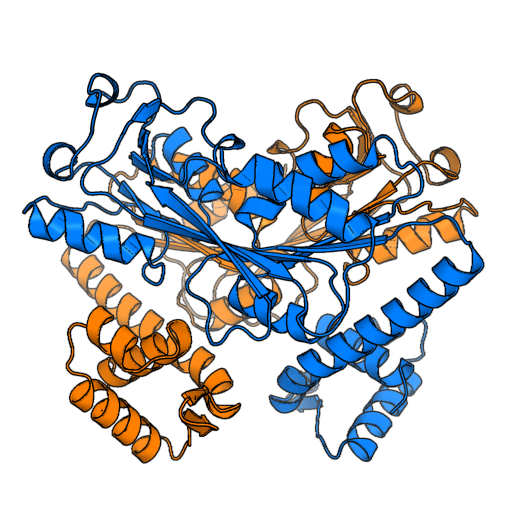G A 1 195 ? -3.391 -15.828 -2.035 1 74.31 195 ARG A N 1
ATOM 1514 C CA . ARG A 1 195 ? -4.234 -16.984 -1.743 1 74.31 195 ARG A CA 1
ATOM 1515 C C . ARG A 1 195 ? -5.195 -16.688 -0.597 1 74.31 195 ARG A C 1
ATOM 1517 O O . ARG A 1 195 ? -6.301 -17.234 -0.546 1 74.31 195 ARG A O 1
ATOM 1524 N N . GLY A 1 196 ? -4.848 -15.844 0.201 1 72.81 196 GLY A N 1
ATOM 1525 C CA . GLY A 1 196 ? -5.715 -15.516 1.321 1 72.81 196 GLY A CA 1
ATOM 1526 C C . GLY A 1 196 ? -6.789 -14.508 0.966 1 72.81 196 GLY A C 1
ATOM 1527 O O . GLY A 1 196 ? -7.715 -14.273 1.75 1 72.81 196 GLY A O 1
ATOM 1528 N N . ASP A 1 197 ? -6.715 -14.039 -0.152 1 81.88 197 ASP A N 1
ATOM 1529 C CA . ASP A 1 197 ? -7.691 -13.047 -0.587 1 81.88 197 ASP A CA 1
ATOM 1530 C C . ASP A 1 197 ? -9 -13.719 -0.999 1 81.88 197 ASP A C 1
ATOM 1532 O O . ASP A 1 197 ? -9 -14.758 -1.662 1 81.88 197 ASP A O 1
ATOM 1536 N N . PRO A 1 198 ? -10.148 -13.148 -0.623 1 85.25 198 PRO A N 1
ATOM 1537 C CA . PRO A 1 198 ? -11.438 -13.719 -1.018 1 85.25 198 PRO A CA 1
ATOM 1538 C C . PRO A 1 198 ? -11.586 -13.852 -2.531 1 85.25 198 PRO A C 1
ATOM 1540 O O . PRO A 1 198 ? -12.25 -14.773 -3.012 1 85.25 198 PRO A O 1
ATOM 1543 N N . ILE A 1 199 ? -11.008 -13.008 -3.262 1 92.94 199 ILE A N 1
ATOM 1544 C CA . ILE A 1 199 ? -11.078 -13.047 -4.719 1 92.94 199 ILE A CA 1
ATOM 1545 C C . ILE A 1 199 ? -10.391 -14.305 -5.238 1 92.94 199 ILE A C 1
ATOM 1547 O O . ILE A 1 199 ? -10.875 -14.945 -6.176 1 92.94 199 ILE A O 1
ATOM 1551 N N . TYR A 1 200 ? -9.258 -14.594 -4.633 1 91.25 200 TYR A N 1
ATOM 1552 C CA . TYR A 1 200 ? -8.531 -15.797 -5.016 1 91.25 200 TYR A CA 1
ATOM 1553 C C . TYR A 1 200 ? -9.43 -17.031 -4.906 1 91.25 200 TYR A C 1
ATOM 1555 O O . TYR A 1 200 ? -9.461 -17.859 -5.816 1 91.25 200 TYR A O 1
ATOM 1563 N N . GLN A 1 201 ? -10.133 -17.109 -3.877 1 87.69 201 GLN A N 1
ATOM 1564 C CA . GLN A 1 201 ? -10.977 -18.266 -3.615 1 87.69 201 GLN A CA 1
ATOM 1565 C C . GLN A 1 201 ? -12.133 -18.344 -4.613 1 87.69 201 GLN A C 1
ATOM 1567 O O . GLN A 1 201 ? -12.492 -19.422 -5.074 1 87.69 201 GLN A O 1
ATOM 1572 N N . GLN A 1 202 ? -12.719 -17.266 -4.844 1 93.5 202 GLN A N 1
ATOM 1573 C CA . GLN A 1 202 ? -13.805 -17.219 -5.816 1 93.5 202 GLN A CA 1
ATOM 1574 C C . GLN A 1 202 ? -13.328 -17.672 -7.195 1 93.5 202 GLN A C 1
ATOM 1576 O O . GLN A 1 202 ? -14.023 -18.422 -7.887 1 93.5 202 GLN A O 1
ATOM 1581 N N . LEU A 1 203 ? -12.125 -17.297 -7.523 1 96.62 203 LEU A N 1
ATOM 1582 C CA . LEU A 1 203 ? -11.562 -17.672 -8.82 1 96.62 203 LEU A CA 1
ATOM 1583 C C . LEU A 1 203 ? -11.227 -19.156 -8.859 1 96.62 203 LEU A C 1
ATOM 1585 O O . LEU A 1 203 ? -11.516 -19.828 -9.844 1 96.62 203 LEU A O 1
ATOM 1589 N N . ALA A 1 204 ? -10.633 -19.562 -7.781 1 92.31 204 ALA A N 1
ATOM 1590 C CA . ALA A 1 204 ? -10.305 -20.984 -7.695 1 92.31 204 ALA A CA 1
ATOM 1591 C C . ALA A 1 204 ? -11.547 -21.844 -7.891 1 92.31 204 ALA A C 1
ATOM 1593 O O . ALA A 1 204 ? -11.516 -22.828 -8.633 1 92.31 204 ALA A O 1
ATOM 1594 N N . SER A 1 205 ? -12.586 -21.5 -7.246 1 94.06 205 SER A N 1
ATOM 1595 C CA . SER A 1 205 ? -13.844 -22.234 -7.359 1 94.06 205 SER A CA 1
ATOM 1596 C C . SER A 1 205 ? -14.398 -22.156 -8.781 1 94.06 205 SER A C 1
ATOM 1598 O O . SER A 1 205 ? -14.875 -23.156 -9.32 1 94.06 205 SER A O 1
ATOM 1600 N N . ALA A 1 206 ? -14.359 -21 -9.367 1 96.62 206 ALA A N 1
ATOM 1601 C CA . ALA A 1 206 ? -14.891 -20.797 -10.719 1 96.62 206 ALA A CA 1
ATOM 1602 C C . ALA A 1 206 ? -14.164 -21.672 -11.727 1 96.62 206 ALA A C 1
ATOM 1604 O O . ALA A 1 206 ? -14.797 -22.297 -12.586 1 96.62 206 ALA A O 1
ATOM 1605 N N . PHE A 1 207 ? -12.859 -21.703 -11.625 1 96.75 207 PHE A N 1
ATOM 1606 C CA . PHE A 1 207 ? -12.07 -22.531 -12.547 1 96.75 207 PHE A CA 1
ATOM 1607 C C . PHE A 1 207 ? -12.328 -24.016 -12.312 1 96.75 207 PHE A C 1
ATOM 1609 O O . PHE A 1 207 ? -12.477 -24.781 -13.258 1 96.75 207 PHE A O 1
ATOM 1616 N N . SER A 1 208 ? -12.367 -24.359 -11.047 1 95.44 208 SER A N 1
ATOM 1617 C CA . SER A 1 208 ? -12.617 -25.75 -10.688 1 95.44 208 SER A CA 1
ATOM 1618 C C . SER A 1 208 ? -13.977 -26.219 -11.211 1 95.44 208 SER A C 1
ATOM 1620 O O . SER A 1 208 ? -14.078 -27.281 -11.82 1 95.44 208 SER A O 1
ATOM 1622 N N . GLU A 1 209 ? -14.977 -25.5 -10.992 1 96.19 209 GLU A N 1
ATOM 1623 C CA . GLU A 1 209 ? -16.344 -25.828 -11.406 1 96.19 209 GLU A CA 1
ATOM 1624 C C . GLU A 1 209 ? -16.438 -25.938 -12.93 1 96.19 209 GLU A C 1
ATOM 1626 O O . GLU A 1 209 ? -17.234 -26.719 -13.453 1 96.19 209 GLU A O 1
ATOM 1631 N N . ALA A 1 210 ? -15.641 -25.172 -13.648 1 97.12 210 ALA A N 1
ATOM 1632 C CA . ALA A 1 210 ? -15.664 -25.156 -15.109 1 97.12 210 ALA A CA 1
ATOM 1633 C C . ALA A 1 210 ? -14.781 -26.266 -15.68 1 97.12 210 ALA A C 1
ATOM 1635 O O . ALA A 1 210 ? -14.797 -26.5 -16.891 1 97.12 210 ALA A O 1
ATOM 1636 N N . GLY A 1 211 ? -14.008 -26.906 -14.797 1 96.62 211 GLY A N 1
ATOM 1637 C CA . GLY A 1 211 ? -13.062 -27.922 -15.258 1 96.62 211 GLY A CA 1
ATOM 1638 C C . GLY A 1 211 ? -11.93 -27.344 -16.078 1 96.62 211 GLY A C 1
ATOM 1639 O O . GLY A 1 211 ? -11.445 -28 -17.016 1 96.62 211 GLY A O 1
ATOM 1640 N N . ALA A 1 212 ? -11.609 -26.141 -15.945 1 97.44 212 ALA A N 1
ATOM 1641 C CA . ALA A 1 212 ? -10.531 -25.453 -16.656 1 97.44 212 ALA A CA 1
ATOM 1642 C C . ALA A 1 212 ? -9.281 -25.344 -15.789 1 97.44 212 ALA A C 1
ATOM 1644 O O . ALA A 1 212 ? -9.383 -25.156 -14.578 1 97.44 212 ALA A O 1
ATOM 1645 N N . ARG A 1 213 ? -8.148 -25.375 -16.438 1 94.75 213 ARG A N 1
ATOM 1646 C CA . ARG A 1 213 ? -6.879 -25.234 -15.719 1 94.75 213 ARG A CA 1
ATOM 1647 C C . ARG A 1 213 ? -6.59 -23.781 -15.383 1 94.75 213 ARG A C 1
ATOM 1649 O O . ARG A 1 213 ? -6.543 -22.938 -16.281 1 94.75 213 ARG A O 1
ATOM 1656 N N . TRP A 1 214 ? -6.441 -23.516 -14.094 1 95.56 214 TRP A N 1
ATOM 1657 C CA . TRP A 1 214 ? -6.066 -22.172 -13.633 1 95.56 214 TRP A CA 1
ATOM 1658 C C . TRP A 1 214 ? -4.551 -22.047 -13.523 1 95.56 214 TRP A C 1
ATOM 1660 O O . TRP A 1 214 ? -3.961 -22.406 -12.508 1 95.56 214 TRP A O 1
ATOM 1670 N N . ASN A 1 215 ? -3.939 -21.422 -14.508 1 94.38 215 ASN A N 1
ATOM 1671 C CA . ASN A 1 215 ? -2.486 -21.312 -14.586 1 94.38 215 ASN A CA 1
ATOM 1672 C C . ASN A 1 215 ? -1.978 -20.047 -13.922 1 94.38 215 ASN A C 1
ATOM 1674 O O . ASN A 1 215 ? -1.692 -19.062 -14.602 1 94.38 215 ASN A O 1
ATOM 1678 N N . VAL A 1 216 ? -1.784 -20.062 -12.617 1 93.62 216 VAL A N 1
ATOM 1679 C CA . VAL A 1 216 ? -1.326 -18.891 -11.867 1 93.62 216 VAL A CA 1
ATOM 1680 C C . VAL A 1 216 ? 0.172 -18.703 -12.086 1 93.62 216 VAL A C 1
ATOM 1682 O O . VAL A 1 216 ? 0.979 -19.547 -11.703 1 93.62 216 VAL A O 1
ATOM 1685 N N . VAL A 1 217 ? 0.542 -17.547 -12.633 1 94.12 217 VAL A N 1
ATOM 1686 C CA . VAL A 1 217 ? 1.95 -17.297 -12.914 1 94.12 217 VAL A CA 1
ATOM 1687 C C . VAL A 1 217 ? 2.477 -16.203 -11.992 1 94.12 217 VAL A C 1
ATOM 1689 O O . VAL A 1 217 ? 3.689 -16.016 -11.875 1 94.12 217 VAL A O 1
ATOM 1692 N N . ALA A 1 218 ? 1.538 -15.461 -11.367 1 95.81 218 ALA A N 1
ATOM 1693 C CA . ALA A 1 218 ? 1.933 -14.406 -10.438 1 95.81 218 ALA A CA 1
ATOM 1694 C C . ALA A 1 218 ? 0.859 -14.18 -9.383 1 95.81 218 ALA A C 1
ATOM 1696 O O . ALA A 1 218 ? -0.336 -14.203 -9.688 1 95.81 218 ALA A O 1
ATOM 1697 N N . GLU A 1 219 ? 1.282 -13.977 -8.195 1 94.38 219 GLU A N 1
ATOM 1698 C CA . GLU A 1 219 ? 0.443 -13.609 -7.059 1 94.38 219 GLU A CA 1
ATOM 1699 C C . GLU A 1 219 ? 0.87 -12.273 -6.465 1 94.38 219 GLU A C 1
ATOM 1701 O O . GLU A 1 219 ? 2.062 -12.016 -6.289 1 94.38 219 GLU A O 1
ATOM 1706 N N . THR A 1 220 ? -0.103 -11.43 -6.227 1 95.31 220 THR A N 1
ATOM 1707 C CA . THR A 1 220 ? 0.191 -10.109 -5.688 1 95.31 220 THR A CA 1
ATOM 1708 C C . THR A 1 220 ? -0.81 -9.734 -4.598 1 95.31 220 THR A C 1
ATOM 1710 O O . THR A 1 220 ? -1.817 -10.422 -4.41 1 95.31 220 THR A O 1
ATOM 1713 N N . GLU A 1 221 ? -0.543 -8.625 -3.961 1 91.94 221 GLU A N 1
ATOM 1714 C CA . GLU A 1 221 ? -1.403 -8.172 -2.871 1 91.94 221 GLU A CA 1
ATOM 1715 C C . GLU A 1 221 ? -2.428 -7.152 -3.363 1 91.94 221 GLU A C 1
ATOM 1717 O O . GLU A 1 221 ? -3.564 -7.125 -2.889 1 91.94 221 GLU A O 1
ATOM 1722 N N . PHE A 1 222 ? -1.985 -6.332 -4.285 1 93.69 222 PHE A N 1
ATOM 1723 C CA . PHE A 1 222 ? -2.818 -5.207 -4.695 1 93.69 222 PHE A CA 1
ATOM 1724 C C . PHE A 1 222 ? -3.309 -5.391 -6.129 1 93.69 222 PHE A C 1
ATOM 1726 O O . PHE A 1 222 ? -2.57 -5.887 -6.98 1 93.69 222 PHE A O 1
ATOM 1733 N N . PHE A 1 223 ? -4.531 -4.879 -6.414 1 95.88 223 PHE A N 1
ATOM 1734 C CA . PHE A 1 223 ? -5.023 -4.836 -7.785 1 95.88 223 PHE A CA 1
ATOM 1735 C C . PHE A 1 223 ? -4.109 -3.998 -8.664 1 95.88 223 PHE A C 1
ATOM 1737 O O . PHE A 1 223 ? -3.881 -4.336 -9.828 1 95.88 223 PHE A O 1
ATOM 1744 N N . SER A 1 224 ? -3.625 -2.91 -8.094 1 95.06 224 SER A N 1
ATOM 1745 C CA . SER A 1 224 ? -2.756 -2.033 -8.867 1 95.06 224 SER A CA 1
ATOM 1746 C C . SER A 1 224 ? -1.519 -2.773 -9.367 1 95.06 224 SER A C 1
ATOM 1748 O O . SER A 1 224 ? -1.096 -2.596 -10.508 1 95.06 224 SER A O 1
ATOM 1750 N N . THR A 1 225 ? -0.936 -3.578 -8.484 1 96.38 225 THR A N 1
ATOM 1751 C CA . THR A 1 225 ? 0.224 -4.383 -8.852 1 96.38 225 THR A CA 1
ATOM 1752 C C . THR A 1 225 ? -0.14 -5.395 -9.93 1 96.38 225 THR A C 1
ATOM 1754 O O . THR A 1 225 ? 0.611 -5.582 -10.891 1 96.38 225 THR A O 1
ATOM 1757 N N . ALA A 1 226 ? -1.251 -6.039 -9.773 1 97.56 226 ALA A N 1
ATOM 1758 C CA . ALA A 1 226 ? -1.729 -6.996 -10.766 1 97.56 226 ALA A CA 1
ATOM 1759 C C . ALA A 1 226 ? -1.924 -6.332 -12.125 1 97.56 226 ALA A C 1
ATOM 1761 O O . ALA A 1 226 ? -1.546 -6.887 -13.156 1 97.56 226 ALA A O 1
ATOM 1762 N N . CYS A 1 227 ? -2.521 -5.141 -12.133 1 97.38 227 CYS A N 1
ATOM 1763 C CA . CYS A 1 227 ? -2.742 -4.402 -13.375 1 97.38 227 CYS A CA 1
ATOM 1764 C C . CYS A 1 227 ? -1.425 -4.141 -14.094 1 97.38 227 CYS A C 1
ATOM 1766 O O . CYS A 1 227 ? -1.346 -4.266 -15.32 1 97.38 227 CYS A O 1
ATOM 1768 N N . GLN A 1 228 ? -0.433 -3.791 -13.305 1 95.94 228 GLN A N 1
ATOM 1769 C CA . GLN A 1 228 ? 0.865 -3.498 -13.906 1 95.94 228 GLN A CA 1
ATOM 1770 C C . GLN A 1 228 ? 1.479 -4.75 -14.523 1 95.94 228 GLN A C 1
ATOM 1772 O O . GLN A 1 228 ? 2.062 -4.688 -15.609 1 95.94 228 GLN A O 1
ATOM 1777 N N . LEU A 1 229 ? 1.388 -5.855 -13.844 1 96.88 229 LEU A N 1
ATOM 1778 C CA . LEU A 1 229 ? 1.899 -7.113 -14.383 1 96.88 229 LEU A CA 1
ATOM 1779 C C . LEU A 1 229 ? 1.183 -7.488 -15.672 1 96.88 229 LEU A C 1
ATOM 1781 O O . LEU A 1 229 ? 1.821 -7.898 -16.641 1 96.88 229 LEU A O 1
ATOM 1785 N N . VAL A 1 230 ? -0.137 -7.348 -15.719 1 97.44 230 VAL A N 1
ATOM 1786 C CA . VAL A 1 230 ? -0.921 -7.66 -16.906 1 97.44 230 VAL A CA 1
ATOM 1787 C C . VAL A 1 230 ? -0.55 -6.699 -18.031 1 97.44 230 VAL A C 1
ATOM 1789 O O . VAL A 1 230 ? -0.401 -7.117 -19.188 1 97.44 230 VAL A O 1
ATOM 1792 N N . ALA A 1 231 ? -0.41 -5.418 -17.719 1 95.75 231 ALA A N 1
ATOM 1793 C CA . ALA A 1 231 ? -0.036 -4.414 -18.703 1 95.75 231 ALA A CA 1
ATOM 1794 C C . ALA A 1 231 ? 1.306 -4.746 -19.344 1 95.75 231 ALA A C 1
ATOM 1796 O O . ALA A 1 231 ? 1.529 -4.449 -20.516 1 95.75 231 ALA A O 1
ATOM 1797 N N . GLN A 1 232 ? 2.152 -5.395 -18.547 1 93.81 232 GLN A N 1
ATOM 1798 C CA . GLN A 1 232 ? 3.475 -5.766 -19.047 1 93.81 232 GLN A CA 1
ATOM 1799 C C . GLN A 1 232 ? 3.43 -7.098 -19.781 1 93.81 232 GLN A C 1
ATOM 1801 O O . GLN A 1 232 ? 4.465 -7.621 -20.203 1 93.81 232 GLN A O 1
ATOM 1806 N N . GLY A 1 233 ? 2.27 -7.707 -19.875 1 93.5 233 GLY A N 1
ATOM 1807 C CA . GLY A 1 233 ? 2.082 -8.891 -20.703 1 93.5 233 GLY A CA 1
ATOM 1808 C C . GLY A 1 233 ? 2.301 -10.188 -19.953 1 93.5 233 GLY A C 1
ATOM 1809 O O . GLY A 1 233 ? 2.49 -11.242 -20.562 1 93.5 233 GLY A O 1
ATOM 1810 N N . ARG A 1 234 ? 2.268 -10.156 -18.625 1 94.69 234 ARG A N 1
ATOM 1811 C CA . ARG A 1 234 ? 2.562 -11.352 -17.828 1 94.69 234 ARG A CA 1
ATOM 1812 C C . ARG A 1 234 ? 1.411 -12.352 -17.891 1 94.69 234 ARG A C 1
ATOM 1814 O O . ARG A 1 234 ? 1.606 -13.547 -17.672 1 94.69 234 ARG A O 1
ATOM 1821 N N . GLY A 1 235 ? 0.297 -11.922 -18.172 1 96.5 235 GLY A N 1
ATOM 1822 C CA . GLY A 1 235 ? -0.91 -12.727 -18.219 1 96.5 235 GLY A CA 1
ATOM 1823 C C . GLY A 1 235 ? -2.184 -11.906 -18.203 1 96.5 235 GLY A C 1
ATOM 1824 O O . GLY A 1 235 ? -2.166 -10.719 -18.547 1 96.5 235 GLY A O 1
ATOM 1825 N N . VAL A 1 236 ? -3.279 -12.609 -17.922 1 98.38 236 VAL A N 1
ATOM 1826 C CA . VAL A 1 236 ? -4.566 -11.953 -17.719 1 98.38 236 VAL A CA 1
ATOM 1827 C C . VAL A 1 236 ? -4.883 -11.898 -16.219 1 98.38 236 VAL A C 1
ATOM 1829 O O . VAL A 1 236 ? -4.109 -12.391 -15.391 1 98.38 236 VAL A O 1
ATOM 1832 N N . GLY A 1 237 ? -5.875 -11.219 -15.797 1 98.31 237 GLY A N 1
ATOM 1833 C CA . GLY A 1 237 ? -6.27 -11.133 -14.406 1 98.31 237 GLY A CA 1
ATOM 1834 C C . GLY A 1 237 ? -7.691 -10.641 -14.219 1 98.31 237 GLY A C 1
ATOM 1835 O O . GLY A 1 237 ? -8.461 -10.562 -15.18 1 98.31 237 GLY A O 1
ATOM 1836 N N . ILE A 1 238 ? -8.117 -10.398 -12.992 1 98.38 238 ILE A N 1
ATOM 1837 C CA . ILE A 1 238 ? -9.391 -9.781 -12.656 1 98.38 238 ILE A CA 1
ATOM 1838 C C . ILE A 1 238 ? -9.156 -8.477 -11.906 1 98.38 238 ILE A C 1
ATOM 1840 O O . ILE A 1 238 ? -8.094 -8.281 -11.312 1 98.38 238 ILE A O 1
ATOM 1844 N N . VAL A 1 239 ? -10.133 -7.602 -11.953 1 98.25 239 VAL A N 1
ATOM 1845 C CA . VAL A 1 239 ? -9.953 -6.297 -11.328 1 98.25 239 VAL A CA 1
ATOM 1846 C C . VAL A 1 239 ? -11.312 -5.703 -10.977 1 98.25 239 VAL A C 1
ATOM 1848 O O . VAL A 1 239 ? -12.312 -5.969 -11.656 1 98.25 239 VAL A O 1
ATOM 1851 N N . ASP A 1 240 ? -11.352 -4.992 -9.898 1 97.25 240 ASP A N 1
ATOM 1852 C CA . ASP A 1 240 ? -12.594 -4.289 -9.578 1 97.25 240 ASP A CA 1
ATOM 1853 C C . ASP A 1 240 ? -12.82 -3.121 -10.539 1 97.25 240 ASP A C 1
ATOM 1855 O O . ASP A 1 240 ? -11.875 -2.473 -10.977 1 97.25 240 ASP A O 1
ATOM 1859 N N . PRO A 1 241 ? -14.047 -2.797 -10.906 1 96.94 241 PRO A N 1
ATOM 1860 C CA . PRO A 1 241 ? -14.336 -1.845 -11.977 1 96.94 241 PRO A CA 1
ATOM 1861 C C . PRO A 1 241 ? -14.297 -0.393 -11.508 1 96.94 241 PRO A C 1
ATOM 1863 O O . PRO A 1 241 ? -14.359 0.528 -12.328 1 96.94 241 PRO A O 1
ATOM 1866 N N . VAL A 1 242 ? -14.188 -0.119 -10.227 1 96.81 242 VAL A N 1
ATOM 1867 C CA . VAL A 1 242 ? -14.398 1.247 -9.758 1 96.81 242 VAL A CA 1
ATOM 1868 C C . VAL A 1 242 ? -13.109 1.797 -9.156 1 96.81 242 VAL A C 1
ATOM 1870 O O . VAL A 1 242 ? -12.5 2.721 -9.703 1 96.81 242 VAL A O 1
ATOM 1873 N N . VAL A 1 243 ? -12.578 1.137 -8.094 1 96 243 VAL A N 1
ATOM 1874 C CA . VAL A 1 243 ? -11.43 1.652 -7.352 1 96 243 VAL A CA 1
ATOM 1875 C C . VAL A 1 243 ? -10.172 1.534 -8.203 1 96 243 VAL A C 1
ATOM 1877 O O . VAL A 1 243 ? -9.305 2.412 -8.164 1 96 243 VAL A O 1
ATOM 1880 N N . SER A 1 244 ? -10.07 0.471 -8.984 1 95.69 244 SER A N 1
ATOM 1881 C CA . SER A 1 244 ? -8.844 0.179 -9.711 1 95.69 244 SER A CA 1
ATOM 1882 C C . SER A 1 244 ? -8.93 0.682 -11.148 1 95.69 244 SER A C 1
ATOM 1884 O O . SER A 1 244 ? -7.996 0.495 -11.938 1 95.69 244 SER A O 1
ATOM 1886 N N . LYS A 1 245 ? -9.977 1.374 -11.562 1 95.56 245 LYS A N 1
ATOM 1887 C CA . LYS A 1 245 ? -10.188 1.856 -12.93 1 95.56 245 LYS A CA 1
ATOM 1888 C C . LYS A 1 245 ? -8.992 2.67 -13.414 1 95.56 245 LYS A C 1
ATOM 1890 O O . LYS A 1 245 ? -8.531 2.492 -14.539 1 95.56 245 LYS A O 1
ATOM 1895 N N . PRO A 1 246 ? -8.414 3.463 -12.562 1 93 246 PRO A N 1
ATOM 1896 C CA . PRO A 1 246 ? -7.293 4.281 -13.031 1 93 246 PRO A CA 1
ATOM 1897 C C . PRO A 1 246 ? -6.07 3.445 -13.406 1 93 246 PRO A C 1
ATOM 1899 O O . PRO A 1 246 ? -5.184 3.93 -14.117 1 93 246 PRO A O 1
ATOM 1902 N N . PHE A 1 247 ? -5.961 2.258 -12.961 1 94.62 247 PHE A N 1
ATOM 1903 C CA . PHE A 1 247 ? -4.785 1.427 -13.203 1 94.62 247 PHE A CA 1
ATOM 1904 C C . PHE A 1 247 ? -4.988 0.548 -14.43 1 94.62 247 PHE A C 1
ATOM 1906 O O . PHE A 1 247 ? -4.086 -0.196 -14.828 1 94.62 247 PHE A O 1
ATOM 1913 N N . THR A 1 248 ? -6.168 0.617 -15.055 1 96.38 248 THR A N 1
ATOM 1914 C CA . THR A 1 248 ? -6.473 -0.289 -16.156 1 96.38 248 THR A CA 1
ATOM 1915 C C . THR A 1 248 ? -6.297 0.417 -17.5 1 96.38 248 THR A C 1
ATOM 1917 O O . THR A 1 248 ? -6.695 -0.113 -18.531 1 96.38 248 THR A O 1
ATOM 1920 N N . GLU A 1 249 ? -5.754 1.645 -17.391 1 91.06 249 GLU A N 1
ATOM 1921 C CA . GLU A 1 249 ? -5.523 2.357 -18.641 1 91.06 249 GLU A CA 1
ATOM 1922 C C . GLU A 1 249 ? -4.609 1.564 -19.562 1 91.06 249 GLU A C 1
ATOM 1924 O O . GLU A 1 249 ? -3.547 1.097 -19.156 1 91.06 249 GLU A O 1
ATOM 1929 N N . GLY A 1 250 ? -4.992 1.354 -20.797 1 91.75 250 GLY A N 1
ATOM 1930 C CA . GLY A 1 250 ? -4.211 0.614 -21.766 1 91.75 250 GLY A CA 1
ATOM 1931 C C . GLY A 1 250 ? -4.527 -0.869 -21.797 1 91.75 250 GLY A C 1
ATOM 1932 O O . GLY A 1 250 ? -4.02 -1.607 -22.641 1 91.75 250 GLY A O 1
ATOM 1933 N N . LEU A 1 251 ? -5.285 -1.307 -20.781 1 97.44 251 LEU A N 1
ATOM 1934 C CA . LEU A 1 251 ? -5.703 -2.703 -20.734 1 97.44 251 LEU A CA 1
ATOM 1935 C C . LEU A 1 251 ? -7.062 -2.887 -21.406 1 97.44 251 LEU A C 1
ATOM 1937 O O . LEU A 1 251 ? -7.832 -1.93 -21.531 1 97.44 251 LEU A O 1
ATOM 1941 N N . THR A 1 252 ? -7.32 -4.027 -21.938 1 97.94 252 THR A N 1
ATOM 1942 C CA . THR A 1 252 ? -8.656 -4.395 -22.391 1 97.94 252 THR A CA 1
ATOM 1943 C C . THR A 1 252 ? -9.461 -5.027 -21.266 1 97.94 252 THR A C 1
ATOM 1945 O O . THR A 1 252 ? -9.008 -5.973 -20.625 1 97.94 252 THR A O 1
ATOM 1948 N N . ILE A 1 253 ? -10.609 -4.516 -21.031 1 98.19 253 ILE A N 1
ATOM 1949 C CA . ILE A 1 253 ? -11.453 -4.969 -19.938 1 98.19 253 ILE A CA 1
ATOM 1950 C C . ILE A 1 253 ? -12.695 -5.672 -20.484 1 98.19 253 ILE A C 1
ATOM 1952 O O . ILE A 1 253 ? -13.344 -5.16 -21.406 1 98.19 253 ILE A O 1
ATOM 1956 N N . ARG A 1 254 ? -13.016 -6.848 -20 1 98.31 254 ARG A N 1
ATOM 1957 C CA . ARG A 1 254 ? -14.164 -7.641 -20.422 1 98.31 254 ARG A CA 1
ATOM 1958 C C . ARG A 1 254 ? -14.953 -8.156 -19.234 1 98.31 254 ARG A C 1
ATOM 1960 O O . ARG A 1 254 ? -14.383 -8.391 -18.156 1 98.31 254 ARG A O 1
ATOM 1967 N N . ALA A 1 255 ? -16.203 -8.328 -19.469 1 98.25 255 ALA A N 1
ATOM 1968 C CA . ALA A 1 255 ? -17.016 -8.992 -18.453 1 98.25 255 ALA A CA 1
ATOM 1969 C C . ALA A 1 255 ? -16.5 -10.406 -18.172 1 98.25 255 ALA A C 1
ATOM 1971 O O . ALA A 1 255 ? -15.953 -11.055 -19.062 1 98.25 255 ALA A O 1
ATOM 1972 N N . PHE A 1 256 ? -16.594 -10.828 -16.891 1 98.56 256 PHE A N 1
ATOM 1973 C CA . PHE A 1 256 ? -16.203 -12.18 -16.5 1 98.56 256 PHE A CA 1
ATOM 1974 C C . PHE A 1 256 ? -17.391 -12.93 -15.906 1 98.56 256 PHE A C 1
ATOM 1976 O O . PHE A 1 256 ? -18.172 -12.367 -15.125 1 98.56 256 PHE A O 1
ATOM 1983 N N . LYS A 1 257 ? -17.594 -14.141 -16.344 1 98 257 LYS A N 1
ATOM 1984 C CA . LYS A 1 257 ? -18.578 -15.055 -15.75 1 98 257 LYS A CA 1
ATOM 1985 C C . LYS A 1 257 ? -17.922 -16.359 -15.312 1 98 257 LYS A C 1
ATOM 1987 O O . LYS A 1 257 ? -17.078 -16.906 -16.031 1 98 257 LYS A O 1
ATOM 1992 N N . PRO A 1 258 ? -18.297 -16.859 -14.156 1 97.94 258 PRO A N 1
ATOM 1993 C CA . PRO A 1 258 ? -19.312 -16.375 -13.219 1 97.94 258 PRO A CA 1
ATOM 1994 C C . PRO A 1 258 ? -18.875 -15.117 -12.461 1 97.94 258 PRO A C 1
ATOM 1996 O O . PRO A 1 258 ? -17.703 -14.727 -12.539 1 97.94 258 PRO A O 1
ATOM 1999 N N . ARG A 1 259 ? -19.859 -14.57 -11.82 1 97.19 259 ARG A N 1
ATOM 2000 C CA . ARG A 1 259 ? -19.594 -13.328 -11.094 1 97.19 259 ARG A CA 1
ATOM 2001 C C . ARG A 1 259 ? -18.562 -13.547 -9.992 1 97.19 259 ARG A C 1
ATOM 2003 O O . ARG A 1 259 ? -18.641 -14.5 -9.227 1 97.19 259 ARG A O 1
ATOM 2010 N N . ILE A 1 260 ? -17.562 -12.695 -10.008 1 97.88 260 ILE A N 1
ATOM 2011 C CA . ILE A 1 260 ? -16.609 -12.57 -8.906 1 97.88 260 ILE A CA 1
ATOM 2012 C C . ILE A 1 260 ? -16.906 -11.297 -8.117 1 97.88 260 ILE A C 1
ATOM 2014 O O . ILE A 1 260 ? -16.75 -10.188 -8.633 1 97.88 260 ILE A O 1
ATOM 2018 N N . GLN A 1 261 ? -17.219 -11.477 -6.902 1 96.38 261 GLN A N 1
ATOM 2019 C CA . GLN A 1 261 ? -17.719 -10.359 -6.109 1 96.38 261 GLN A CA 1
ATOM 2020 C C . GLN A 1 261 ? -16.594 -9.711 -5.312 1 96.38 261 GLN A C 1
ATOM 2022 O O . GLN A 1 261 ? -15.742 -10.398 -4.75 1 96.38 261 GLN A O 1
ATOM 2027 N N . TYR A 1 262 ? -16.562 -8.43 -5.332 1 96.25 262 TYR A N 1
ATOM 2028 C CA . TYR A 1 262 ? -15.656 -7.598 -4.555 1 96.25 262 TYR A CA 1
ATOM 2029 C C . TYR A 1 262 ? -16.422 -6.551 -3.752 1 96.25 262 TYR A C 1
ATOM 2031 O O . TYR A 1 262 ? -17.281 -5.844 -4.297 1 96.25 262 TYR A O 1
ATOM 2039 N N . GLN A 1 263 ? -16.172 -6.469 -2.453 1 95.19 263 GLN A N 1
ATOM 2040 C CA . GLN A 1 263 ? -16.938 -5.551 -1.614 1 95.19 263 GLN A CA 1
ATOM 2041 C C . GLN A 1 263 ? -16 -4.652 -0.802 1 95.19 263 GLN A C 1
ATOM 2043 O O . GLN A 1 263 ? -14.969 -5.102 -0.316 1 95.19 263 GLN A O 1
ATOM 2048 N N . ILE A 1 264 ? -16.375 -3.436 -0.761 1 96.25 264 ILE A N 1
ATOM 2049 C CA . ILE A 1 264 ? -15.734 -2.475 0.13 1 96.25 264 ILE A CA 1
ATOM 2050 C C . ILE A 1 264 ? -16.797 -1.72 0.926 1 96.25 264 ILE A C 1
ATOM 2052 O O . ILE A 1 264 ? -17.984 -1.813 0.628 1 96.25 264 ILE A O 1
ATOM 2056 N N . ALA A 1 265 ? -16.359 -1.016 1.965 1 95.56 265 ALA A N 1
ATOM 2057 C CA . ALA A 1 265 ? -17.297 -0.271 2.787 1 95.56 265 ALA A CA 1
ATOM 2058 C C . ALA A 1 265 ? -16.719 1.068 3.227 1 95.56 265 ALA A C 1
ATOM 2060 O O . ALA A 1 265 ? -15.516 1.171 3.49 1 95.56 265 ALA A O 1
ATOM 2061 N N . ILE A 1 266 ? -17.547 2.025 3.238 1 95.94 266 ILE A N 1
ATOM 2062 C CA . ILE A 1 266 ? -17.266 3.234 4.004 1 95.94 266 ILE A CA 1
ATOM 2063 C C . ILE A 1 266 ? -17.609 3.002 5.477 1 95.94 266 ILE A C 1
ATOM 2065 O O . ILE A 1 266 ? -18.688 2.525 5.805 1 95.94 266 ILE A O 1
ATOM 2069 N N . LEU A 1 267 ? -16.641 3.25 6.305 1 92.94 267 LEU A N 1
ATOM 2070 C CA . LEU A 1 267 ? -16.844 3.137 7.746 1 92.94 267 LEU A CA 1
ATOM 2071 C C . LEU A 1 267 ? -16.922 4.516 8.391 1 92.94 267 LEU A C 1
ATOM 2073 O O . LEU A 1 267 ? -16.141 5.41 8.055 1 92.94 267 LEU A O 1
ATOM 2077 N N . SER A 1 268 ? -17.844 4.684 9.25 1 89.12 268 SER A N 1
ATOM 2078 C CA . SER A 1 268 ? -17.969 5.898 10.047 1 89.12 268 SER A CA 1
ATOM 2079 C C . SER A 1 268 ? -18.188 5.57 11.523 1 89.12 268 SER A C 1
ATOM 2081 O O . SER A 1 268 ? -18.719 4.508 11.859 1 89.12 268 SER A O 1
ATOM 2083 N N . PRO A 1 269 ? -17.734 6.457 12.398 1 77.88 269 PRO A N 1
ATOM 2084 C CA . PRO A 1 269 ? -17.922 6.203 13.828 1 77.88 269 PRO A CA 1
ATOM 2085 C C . PRO A 1 269 ? -19.391 6.059 14.219 1 77.88 269 PRO A C 1
ATOM 2087 O O . PRO A 1 269 ? -20.25 6.695 13.617 1 77.88 269 PRO A O 1
ATOM 2090 N N . THR A 1 270 ? -19.609 5.254 15.227 1 72.88 270 THR A N 1
ATOM 2091 C CA . THR A 1 270 ? -20.969 4.992 15.672 1 72.88 270 THR A CA 1
ATOM 2092 C C . THR A 1 270 ? -21.422 6.031 16.688 1 72.88 270 THR A C 1
ATOM 2094 O O . THR A 1 270 ? -22.609 6.328 16.812 1 72.88 270 THR A O 1
ATOM 2097 N N . HIS A 1 271 ? -20.594 6.48 17.422 1 64.75 271 HIS A N 1
ATOM 2098 C CA . HIS A 1 271 ? -21 7.215 18.609 1 64.75 271 HIS A CA 1
ATOM 2099 C C . HIS A 1 271 ? -20.891 8.719 18.406 1 64.75 271 HIS A C 1
ATOM 2101 O O . HIS A 1 271 ? -21.438 9.5 19.188 1 64.75 271 HIS A O 1
ATOM 2107 N N . GLU A 1 272 ? -20.203 9.117 17.438 1 62.72 272 GLU A N 1
ATOM 2108 C CA . GLU A 1 272 ? -20.047 10.555 17.25 1 62.72 272 GLU A CA 1
ATOM 2109 C C . GLU A 1 272 ? -20.578 11 15.898 1 62.72 272 GLU A C 1
ATOM 2111 O O . GLU A 1 272 ? -20.453 10.281 14.906 1 62.72 272 GLU A O 1
ATOM 2116 N N . ALA A 1 273 ? -21.359 12.094 16.078 1 66.44 273 ALA A N 1
ATOM 2117 C CA . ALA A 1 273 ? -21.812 12.695 14.828 1 66.44 273 ALA A CA 1
ATOM 2118 C C . ALA A 1 273 ? -20.625 13.156 13.992 1 66.44 273 ALA A C 1
ATOM 2120 O O . ALA A 1 273 ? -19.641 13.688 14.523 1 66.44 273 ALA A O 1
ATOM 2121 N N . LEU A 1 274 ? -20.75 12.883 12.758 1 77.94 274 LEU A N 1
ATOM 2122 C CA . LEU A 1 274 ? -19.734 13.367 11.812 1 77.94 274 LEU A CA 1
ATOM 2123 C C . LEU A 1 274 ? -19.766 14.883 11.711 1 77.94 274 LEU A C 1
ATOM 2125 O O . LEU A 1 274 ? -20.844 15.492 11.758 1 77.94 274 LEU A O 1
ATOM 2129 N N . SER A 1 275 ? -18.547 15.422 11.68 1 77.75 275 SER A N 1
ATOM 2130 C CA . SER A 1 275 ? -18.5 16.828 11.312 1 77.75 275 SER A CA 1
ATOM 2131 C C . SER A 1 275 ? -19.156 17.078 9.961 1 77.75 275 SER A C 1
ATOM 2133 O O . SER A 1 275 ? -19.344 16.141 9.18 1 77.75 275 SER A O 1
ATOM 2135 N N . GLN A 1 276 ? -19.594 18.281 9.719 1 81.44 276 GLN A N 1
ATOM 2136 C CA . GLN A 1 276 ? -20.219 18.625 8.445 1 81.44 276 GLN A CA 1
ATOM 2137 C C . GLN A 1 276 ? -19.281 18.328 7.281 1 81.44 276 GLN A C 1
ATOM 2139 O O . GLN A 1 276 ? -19.719 17.812 6.246 1 81.44 276 GLN A O 1
ATOM 2144 N N . VAL A 1 277 ? -18.016 18.641 7.461 1 85.69 277 VAL A N 1
ATOM 2145 C CA . VAL A 1 277 ? -17.031 18.406 6.402 1 85.69 277 VAL A CA 1
ATOM 2146 C C . VAL A 1 277 ? -16.922 16.906 6.121 1 85.69 277 VAL A C 1
ATOM 2148 O O . VAL A 1 277 ? -16.844 16.5 4.965 1 85.69 277 VAL A O 1
ATOM 2151 N N . ALA A 1 278 ? -16.922 16.078 7.125 1 89.31 278 ALA A N 1
ATOM 2152 C CA . ALA A 1 278 ? -16.859 14.633 6.98 1 89.31 278 ALA A CA 1
ATOM 2153 C C . ALA A 1 278 ? -18.109 14.094 6.293 1 89.31 278 ALA A C 1
ATOM 2155 O O . ALA A 1 278 ? -18.031 13.203 5.445 1 89.31 278 ALA A O 1
ATOM 2156 N N . GLN A 1 279 ? -19.281 14.641 6.668 1 88.38 279 GLN A N 1
ATOM 2157 C CA . GLN A 1 279 ? -20.547 14.242 6.047 1 88.38 279 GLN A CA 1
ATOM 2158 C C . GLN A 1 279 ? -20.562 14.602 4.566 1 88.38 279 GLN A C 1
ATOM 2160 O O . GLN A 1 279 ? -20.984 13.797 3.73 1 88.38 279 GLN A O 1
ATOM 2165 N N . ASP A 1 280 ? -20.109 15.805 4.32 1 91.25 280 ASP A N 1
ATOM 2166 C CA . ASP A 1 280 ? -20.047 16.25 2.934 1 91.25 280 ASP A CA 1
ATOM 2167 C C . ASP A 1 280 ? -19.141 15.359 2.102 1 91.25 280 ASP A C 1
ATOM 2169 O O . ASP A 1 280 ? -19.469 14.992 0.975 1 91.25 280 ASP A O 1
ATOM 2173 N N . PHE A 1 281 ? -18.016 15.023 2.666 1 95.88 281 PHE A N 1
ATOM 2174 C CA . PHE A 1 281 ? -17.078 14.195 1.908 1 95.88 281 PHE A CA 1
ATOM 2175 C C . PHE A 1 281 ? -17.609 12.773 1.763 1 95.88 281 PHE A C 1
ATOM 2177 O O . PHE A 1 281 ? -17.406 12.133 0.732 1 95.88 281 PHE A O 1
ATOM 2184 N N . ALA A 1 282 ? -18.234 12.242 2.787 1 95 282 ALA A N 1
ATOM 2185 C CA . ALA A 1 282 ? -18.859 10.93 2.678 1 95 282 ALA A CA 1
ATOM 2186 C C . ALA A 1 282 ? -19.812 10.867 1.485 1 95 282 ALA A C 1
ATOM 2188 O O . ALA A 1 282 ? -19.906 9.844 0.804 1 95 282 ALA A O 1
ATOM 2189 N N . GLY A 1 283 ? -20.562 11.938 1.272 1 95.88 283 GLY A N 1
ATOM 2190 C CA . GLY A 1 283 ? -21.438 12.023 0.108 1 95.88 283 GLY A CA 1
ATOM 2191 C C . GLY A 1 283 ? -20.672 11.922 -1.205 1 95.88 283 GLY A C 1
ATOM 2192 O O . GLY A 1 283 ? -21.125 11.234 -2.127 1 95.88 283 GLY A O 1
ATOM 2193 N N . VAL A 1 284 ? -19.516 12.578 -1.321 1 96.19 284 VAL A N 1
ATOM 2194 C CA . VAL A 1 284 ? -18.656 12.531 -2.502 1 96.19 284 VAL A CA 1
ATOM 2195 C C . VAL A 1 284 ? -18.156 11.102 -2.723 1 96.19 284 VAL A C 1
ATOM 2197 O O . VAL A 1 284 ? -18.203 10.586 -3.842 1 96.19 284 VAL A O 1
ATOM 2200 N N . LEU A 1 285 ? -17.703 10.484 -1.626 1 96.81 285 LEU A N 1
ATOM 2201 C CA . LEU A 1 285 ? -17.203 9.109 -1.686 1 96.81 285 LEU A CA 1
ATOM 2202 C C . LEU A 1 285 ? -18.297 8.156 -2.156 1 96.81 285 LEU A C 1
ATOM 2204 O O . LEU A 1 285 ? -18.047 7.305 -3.014 1 96.81 285 LEU A O 1
ATOM 2208 N N . ARG A 1 286 ? -19.469 8.336 -1.589 1 96.88 286 ARG A N 1
ATOM 2209 C CA . ARG A 1 286 ? -20.594 7.48 -1.92 1 96.88 286 ARG A CA 1
ATOM 2210 C C . ARG A 1 286 ? -20.922 7.555 -3.408 1 96.88 286 ARG A C 1
ATOM 2212 O O . ARG A 1 286 ? -21.125 6.523 -4.055 1 96.88 286 ARG A O 1
ATOM 2219 N N . ARG A 1 287 ? -20.953 8.703 -3.959 1 96.75 287 ARG A N 1
ATOM 2220 C CA . ARG A 1 287 ? -21.266 8.898 -5.371 1 96.75 287 ARG A CA 1
ATOM 2221 C C . ARG A 1 287 ? -20.203 8.266 -6.258 1 96.75 287 ARG A C 1
ATOM 2223 O O . ARG A 1 287 ? -20.516 7.625 -7.266 1 96.75 287 ARG A O 1
ATOM 2230 N N . ALA A 1 288 ? -18.953 8.438 -5.863 1 96.75 288 ALA A N 1
ATOM 2231 C CA . ALA A 1 288 ? -17.844 7.898 -6.645 1 96.75 288 ALA A CA 1
ATOM 2232 C C . ALA A 1 288 ? -17.844 6.371 -6.613 1 96.75 288 ALA A C 1
ATOM 2234 O O . ALA A 1 288 ? -17.5 5.723 -7.602 1 96.75 288 ALA A O 1
ATOM 2235 N N . LEU A 1 289 ? -18.234 5.75 -5.461 1 97.12 289 LEU A N 1
ATOM 2236 C CA . LEU A 1 289 ? -18.141 4.305 -5.277 1 97.12 289 LEU A CA 1
ATOM 2237 C C . LEU A 1 289 ? -19.359 3.607 -5.871 1 97.12 289 LEU A C 1
ATOM 2239 O O . LEU A 1 289 ? -19.359 2.391 -6.066 1 97.12 289 LEU A O 1
ATOM 2243 N N . ARG A 1 290 ? -20.453 4.316 -6.109 1 93 290 ARG A N 1
ATOM 2244 C CA . ARG A 1 290 ? -21.625 3.754 -6.758 1 93 290 ARG A CA 1
ATOM 2245 C C . ARG A 1 290 ? -21.422 3.637 -8.266 1 93 290 ARG A C 1
ATOM 2247 O O . ARG A 1 290 ? -22.125 2.883 -8.938 1 93 290 ARG A O 1
ATOM 2254 N N . GLY A 1 291 ? -20.25 4.082 -8.828 1 78 291 GLY A N 1
ATOM 2255 C CA . GLY A 1 291 ? -19.953 3.992 -10.25 1 78 291 GLY A CA 1
ATOM 2256 C C . GLY A 1 291 ? -20.578 5.109 -11.07 1 78 291 GLY A C 1
ATOM 2257 O O . GLY A 1 291 ? -21.688 5.543 -10.781 1 78 291 GLY A O 1
ATOM 2258 N N . MET B 1 1 ? 0.634 -30.125 16.5 1 59.47 1 MET B N 1
ATOM 2259 C CA . MET B 1 1 ? 0.003 -29.047 15.742 1 59.47 1 MET B CA 1
ATOM 2260 C C . MET B 1 1 ? 0.033 -29.344 14.242 1 59.47 1 MET B C 1
ATOM 2262 O O . MET B 1 1 ? 1.054 -29.797 13.719 1 59.47 1 MET B O 1
ATOM 2266 N N . ARG B 1 2 ? -1.11 -29.547 13.68 1 68.81 2 ARG B N 1
ATOM 2267 C CA . ARG B 1 2 ? -1.276 -29.891 12.273 1 68.81 2 ARG B CA 1
ATOM 2268 C C . ARG B 1 2 ? -1.524 -28.656 11.422 1 68.81 2 ARG B C 1
ATOM 2270 O O . ARG B 1 2 ? -2.098 -27.672 11.898 1 68.81 2 ARG B O 1
ATOM 2277 N N . LEU B 1 3 ? -1.054 -28.703 10.219 1 73.38 3 LEU B N 1
ATOM 2278 C CA . LEU B 1 3 ? -1.206 -27.594 9.297 1 73.38 3 LEU B CA 1
ATOM 2279 C C . LEU B 1 3 ? -2.676 -27.219 9.133 1 73.38 3 LEU B C 1
ATOM 2281 O O . LEU B 1 3 ? -3.012 -26.031 9.016 1 73.38 3 LEU B O 1
ATOM 2285 N N . ARG B 1 4 ? -3.451 -28.25 9.156 1 74.94 4 ARG B N 1
ATOM 2286 C CA . ARG B 1 4 ? -4.883 -28.031 8.977 1 74.94 4 ARG B CA 1
ATOM 2287 C C . ARG B 1 4 ? -5.449 -27.188 10.125 1 74.94 4 ARG B C 1
ATOM 2289 O O . ARG B 1 4 ? -6.359 -26.391 9.922 1 74.94 4 ARG B O 1
ATOM 2296 N N . GLN B 1 5 ? -4.945 -27.406 11.297 1 78.5 5 GLN B N 1
ATOM 2297 C CA . GLN B 1 5 ? -5.359 -26.594 12.438 1 78.5 5 GLN B CA 1
ATOM 2298 C C . GLN B 1 5 ? -4.988 -25.125 12.242 1 78.5 5 GLN B C 1
ATOM 2300 O O . GLN B 1 5 ? -5.781 -24.234 12.562 1 78.5 5 GLN B O 1
ATOM 2305 N N . LEU B 1 6 ? -3.832 -24.984 11.734 1 79.81 6 LEU B N 1
ATOM 2306 C CA . LEU B 1 6 ? -3.369 -23.609 11.492 1 79.81 6 LEU B CA 1
ATOM 2307 C C . LEU B 1 6 ? -4.195 -22.938 10.406 1 79.81 6 LEU B C 1
ATOM 2309 O O . LEU B 1 6 ? -4.48 -21.75 10.484 1 79.81 6 LEU B O 1
ATOM 2313 N N . GLU B 1 7 ? -4.578 -23.641 9.445 1 79.5 7 GLU B N 1
ATOM 2314 C CA . GLU B 1 7 ? -5.445 -23.141 8.391 1 79.5 7 GLU B CA 1
ATOM 2315 C C . GLU B 1 7 ? -6.801 -22.703 8.953 1 79.5 7 GLU B C 1
ATOM 2317 O O . GLU B 1 7 ? -7.324 -21.656 8.586 1 79.5 7 GLU B O 1
ATOM 2322 N N . CYS B 1 8 ? -7.332 -23.547 9.797 1 80.44 8 CYS B N 1
ATOM 2323 C CA . CYS B 1 8 ? -8.609 -23.25 10.438 1 80.44 8 CYS B CA 1
ATOM 2324 C C . CYS B 1 8 ? -8.5 -21.969 11.273 1 80.44 8 CYS B C 1
ATOM 2326 O O . CYS B 1 8 ? -9.375 -21.109 11.211 1 80.44 8 CYS B O 1
ATOM 2328 N N . PHE B 1 9 ? -7.398 -21.859 11.984 1 84.31 9 PHE B N 1
ATOM 2329 C CA . PHE B 1 9 ? -7.125 -20.703 12.828 1 84.31 9 PHE B CA 1
ATOM 2330 C C . PHE B 1 9 ? -7.027 -19.438 11.984 1 84.31 9 PHE B C 1
ATOM 2332 O O . PHE B 1 9 ? -7.664 -18.422 12.289 1 84.31 9 PHE B O 1
ATOM 2339 N N . ARG B 1 10 ? -6.355 -19.578 11 1 78.69 10 ARG B N 1
ATOM 2340 C CA . ARG B 1 10 ? -6.195 -18.438 10.109 1 78.69 10 ARG B CA 1
ATOM 2341 C C . ARG B 1 10 ? -7.535 -18 9.523 1 78.69 10 ARG B C 1
ATOM 2343 O O . ARG B 1 10 ? -7.84 -16.812 9.461 1 78.69 10 ARG B O 1
ATOM 2350 N N . ALA B 1 11 ? -8.289 -18.969 9.07 1 77.94 11 ALA B N 1
ATOM 2351 C CA . ALA B 1 11 ? -9.602 -18.688 8.492 1 77.94 11 ALA B CA 1
ATOM 2352 C C . ALA B 1 11 ? -10.5 -17.984 9.508 1 77.94 11 ALA B C 1
ATOM 2354 O O . ALA B 1 11 ? -11.203 -17.031 9.156 1 77.94 11 ALA B O 1
ATOM 2355 N N . LEU B 1 12 ? -10.367 -18.438 10.68 1 79.81 12 LEU B N 1
ATOM 2356 C CA . LEU B 1 12 ? -11.195 -17.844 11.727 1 79.81 12 LEU B CA 1
ATOM 2357 C C . LEU B 1 12 ? -10.727 -16.438 12.047 1 79.81 12 LEU B C 1
ATOM 2359 O O . LEU B 1 12 ? -11.539 -15.547 12.305 1 79.81 12 LEU B O 1
ATOM 2363 N N . MET B 1 13 ? -9.484 -16.312 12.062 1 76.81 13 MET B N 1
ATOM 2364 C CA . MET B 1 13 ? -8.906 -14.992 12.328 1 76.81 13 MET B CA 1
ATOM 2365 C C . MET B 1 13 ? -9.312 -13.992 11.25 1 76.81 13 MET B C 1
ATOM 2367 O O . MET B 1 13 ? -9.586 -12.828 11.547 1 76.81 13 MET B O 1
ATOM 2371 N N . LEU B 1 14 ? -9.352 -14.523 10.109 1 65.94 14 LEU B N 1
ATOM 2372 C CA . LEU B 1 14 ? -9.578 -13.656 8.953 1 65.94 14 LEU B CA 1
ATOM 2373 C C . LEU B 1 14 ? -11.07 -13.391 8.758 1 65.94 14 LEU B C 1
ATOM 2375 O O . LEU B 1 14 ? -11.461 -12.289 8.383 1 65.94 14 LEU B O 1
ATOM 2379 N N . HIS B 1 15 ? -11.898 -14.391 9.086 1 66.12 15 HIS B N 1
ATOM 2380 C CA . HIS B 1 15 ? -13.297 -14.305 8.672 1 66.12 15 HIS B CA 1
ATOM 2381 C C . HIS B 1 15 ? -14.219 -14.133 9.875 1 66.12 15 HIS B C 1
ATOM 2383 O O . HIS B 1 15 ? -15.383 -13.766 9.727 1 66.12 15 HIS B O 1
ATOM 2389 N N . GLY B 1 16 ? -13.695 -14.344 11.133 1 65.81 16 GLY B N 1
ATOM 2390 C CA . GLY B 1 16 ? -14.312 -13.93 12.383 1 65.81 16 GLY B CA 1
ATOM 2391 C C . GLY B 1 16 ? -15.375 -14.898 12.875 1 65.81 16 GLY B C 1
ATOM 2392 O O . GLY B 1 16 ? -15.758 -14.852 14.047 1 65.81 16 GLY B O 1
ATOM 2393 N N . THR B 1 17 ? -16.031 -15.648 11.859 1 75.38 17 THR B N 1
ATOM 2394 C CA . THR B 1 17 ? -17.047 -16.578 12.352 1 75.38 17 THR B CA 1
ATOM 2395 C C . THR B 1 17 ? -16.703 -18 11.969 1 75.38 17 THR B C 1
ATOM 2397 O O . THR B 1 17 ? -16.047 -18.234 10.945 1 75.38 17 THR B O 1
ATOM 2400 N N . MET B 1 18 ? -17.172 -18.953 12.797 1 78.88 18 MET B N 1
ATOM 2401 C CA . MET B 1 18 ? -16.938 -20.375 12.578 1 78.88 18 MET B CA 1
ATOM 2402 C C . MET B 1 18 ? -17.609 -20.844 11.297 1 78.88 18 MET B C 1
ATOM 2404 O O . MET B 1 18 ? -17.047 -21.641 10.547 1 78.88 18 MET B O 1
ATOM 2408 N N . THR B 1 19 ? -18.75 -20.266 11.07 1 77.5 19 THR B N 1
ATOM 2409 C CA . THR B 1 19 ? -19.5 -20.656 9.891 1 77.5 19 THR B CA 1
ATOM 2410 C C . THR B 1 19 ? -18.766 -20.266 8.617 1 77.5 19 THR B C 1
ATOM 2412 O O . THR B 1 19 ? -18.609 -21.094 7.707 1 77.5 19 THR B O 1
ATOM 2415 N N . ARG B 1 20 ? -18.359 -19.172 8.617 1 73.75 20 ARG B N 1
ATOM 2416 C CA . ARG B 1 20 ? -17.656 -18.688 7.426 1 73.75 20 ARG B CA 1
ATOM 2417 C C . ARG B 1 20 ? -16.328 -19.406 7.227 1 73.75 20 ARG B C 1
ATOM 2419 O O . ARG B 1 20 ? -15.969 -19.75 6.102 1 73.75 20 ARG B O 1
ATOM 2426 N N . ALA B 1 21 ? -15.648 -19.516 8.281 1 78.31 21 ALA B N 1
ATOM 2427 C CA . ALA B 1 21 ? -14.398 -20.266 8.211 1 78.31 21 ALA B CA 1
ATOM 2428 C C . ALA B 1 21 ? -14.625 -21.672 7.699 1 78.31 21 ALA B C 1
ATOM 2430 O O . ALA B 1 21 ? -13.867 -22.172 6.871 1 78.31 21 ALA B O 1
ATOM 2431 N N . ALA B 1 22 ? -15.68 -22.297 8.141 1 79.62 22 ALA B N 1
ATOM 2432 C CA . ALA B 1 22 ? -16.031 -23.641 7.73 1 79.62 22 ALA B CA 1
ATOM 2433 C C . ALA B 1 22 ? -16.344 -23.703 6.238 1 79.62 22 ALA B C 1
ATOM 2435 O O . ALA B 1 22 ? -15.859 -24.609 5.535 1 79.62 22 ALA B O 1
ATOM 2436 N N . GLU B 1 23 ? -17.078 -22.797 5.809 1 75 23 GLU B N 1
ATOM 2437 C CA . GLU B 1 23 ? -17.438 -22.719 4.398 1 75 23 GLU B CA 1
ATOM 2438 C C . GLU B 1 23 ? -16.203 -22.547 3.52 1 75 23 GLU B C 1
ATOM 2440 O O . GLU B 1 23 ? -16.062 -23.234 2.498 1 75 23 GLU B O 1
ATOM 2445 N N . LEU B 1 24 ? -15.383 -21.828 4.012 1 68.19 24 LEU B N 1
ATOM 2446 C CA . LEU B 1 24 ? -14.188 -21.484 3.24 1 68.19 24 LEU B CA 1
ATOM 2447 C C . LEU B 1 24 ? -13.242 -22.688 3.152 1 68.19 24 LEU B C 1
ATOM 2449 O O . LEU B 1 24 ? -12.586 -22.891 2.129 1 68.19 24 LEU B O 1
ATOM 2453 N N . LEU B 1 25 ? -13.211 -23.391 4.176 1 74.12 25 LEU B N 1
ATOM 2454 C CA . LEU B 1 25 ? -12.258 -24.5 4.254 1 74.12 25 LEU B CA 1
ATOM 2455 C C . LEU B 1 25 ? -12.914 -25.812 3.887 1 74.12 25 LEU B C 1
ATOM 2457 O O . LEU B 1 25 ? -12.273 -26.875 3.918 1 74.12 25 LEU B O 1
ATOM 2461 N N . GLY B 1 26 ? -14.227 -25.719 3.51 1 75.44 26 GLY B N 1
ATOM 2462 C CA . GLY B 1 26 ? -14.938 -26.938 3.174 1 75.44 26 GLY B CA 1
ATOM 2463 C C . GLY B 1 26 ? -15.07 -27.891 4.344 1 75.44 26 GLY B C 1
ATOM 2464 O O . GLY B 1 26 ? -14.906 -29.109 4.188 1 75.44 26 GLY B O 1
ATOM 2465 N N . MET B 1 27 ? -15.164 -27.312 5.426 1 77.81 27 MET B N 1
ATOM 2466 C CA . MET B 1 27 ? -15.289 -28.094 6.652 1 77.81 27 MET B CA 1
ATOM 2467 C C . MET B 1 27 ? -16.625 -27.812 7.336 1 77.81 27 MET B C 1
ATOM 2469 O O . MET B 1 27 ? -17.328 -26.875 6.973 1 77.81 27 MET B O 1
ATOM 2473 N N . SER B 1 28 ? -17.078 -28.766 8.164 1 81 28 SER B N 1
ATOM 2474 C CA . SER B 1 28 ? -18.234 -28.5 9.016 1 81 28 SER B CA 1
ATOM 2475 C C . SER B 1 28 ? -17.859 -27.594 10.188 1 81 28 SER B C 1
ATOM 2477 O O . SER B 1 28 ? -16.703 -27.547 10.594 1 81 28 SER B O 1
ATOM 2479 N N . GLN B 1 29 ? -18.797 -26.891 10.578 1 85.19 29 GLN B N 1
ATOM 2480 C CA . GLN B 1 29 ? -18.578 -26 11.711 1 85.19 29 GLN B CA 1
ATOM 2481 C C . GLN B 1 29 ? -18.047 -26.766 12.922 1 85.19 29 GLN B C 1
ATOM 2483 O O . GLN B 1 29 ? -17.094 -26.344 13.57 1 85.19 29 GLN B O 1
ATOM 2488 N N . PRO B 1 30 ? -18.641 -27.938 13.289 1 84.75 30 PRO B N 1
ATOM 2489 C CA . PRO B 1 30 ? -18.062 -28.688 14.391 1 84.75 30 PRO B CA 1
ATOM 2490 C C . PRO B 1 30 ? -16.609 -29.094 14.133 1 84.75 30 PRO B C 1
ATOM 2492 O O . PRO B 1 30 ? -15.797 -29.141 15.055 1 84.75 30 PRO B O 1
ATOM 2495 N N . GLY B 1 31 ? -16.375 -29.344 12.883 1 84.81 31 GLY B N 1
ATOM 2496 C CA . GLY B 1 31 ? -15.016 -29.672 12.5 1 84.81 31 GLY B CA 1
ATOM 2497 C C . GLY B 1 31 ? -14.016 -28.562 12.781 1 84.81 31 GLY B C 1
ATOM 2498 O O . GLY B 1 31 ? -12.938 -28.828 13.336 1 84.81 31 GLY B O 1
ATOM 2499 N N . ILE B 1 32 ? -14.406 -27.422 12.391 1 86.12 32 ILE B N 1
ATOM 2500 C CA . ILE B 1 32 ? -13.539 -26.266 12.641 1 86.12 32 ILE B CA 1
ATOM 2501 C C . ILE B 1 32 ? -13.383 -26.062 14.148 1 86.12 32 ILE B C 1
ATOM 2503 O O . ILE B 1 32 ? -12.281 -25.812 14.633 1 86.12 32 ILE B O 1
ATOM 2507 N N . SER B 1 33 ? -14.492 -26.156 14.891 1 87.25 33 SER B N 1
ATOM 2508 C CA . SER B 1 33 ? -14.469 -25.984 16.344 1 87.25 33 SER B CA 1
ATOM 2509 C C . SER B 1 33 ? -13.516 -26.969 17 1 87.25 33 SER B C 1
ATOM 2511 O O . SER B 1 33 ? -12.727 -26.594 17.859 1 87.25 33 SER B O 1
ATOM 2513 N N . THR B 1 34 ? -13.578 -28.188 16.531 1 85.19 34 THR B N 1
ATOM 2514 C CA . THR B 1 34 ? -12.711 -29.234 17.062 1 85.19 34 THR B CA 1
ATOM 2515 C C . THR B 1 34 ? -11.25 -28.922 16.766 1 85.19 34 THR B C 1
ATOM 2517 O O . THR B 1 34 ? -10.375 -29.125 17.609 1 85.19 34 THR B O 1
ATOM 2520 N N . MET B 1 35 ? -11.031 -28.5 15.562 1 85.56 35 MET B N 1
ATOM 2521 C CA . MET B 1 35 ? -9.672 -28.172 15.148 1 85.56 35 MET B CA 1
ATOM 2522 C C . MET B 1 35 ? -9.094 -27.047 16 1 85.56 35 MET B C 1
ATOM 2524 O O . MET B 1 35 ? -7.938 -27.094 16.406 1 85.56 35 MET B O 1
ATOM 2528 N N . ILE B 1 36 ? -9.938 -26.062 16.266 1 87.12 36 ILE B N 1
ATOM 2529 C CA . ILE B 1 36 ? -9.492 -24.922 17.047 1 87.12 36 ILE B CA 1
ATOM 2530 C C . ILE B 1 36 ? -9.273 -25.328 18.5 1 87.12 36 ILE B C 1
ATOM 2532 O O . ILE B 1 36 ? -8.273 -24.953 19.109 1 87.12 36 ILE B O 1
ATOM 2536 N N . ALA B 1 37 ? -10.172 -26.094 19.062 1 86.5 37 ALA B N 1
ATOM 2537 C CA . ALA B 1 37 ? -10.023 -26.625 20.422 1 86.5 37 ALA B CA 1
ATOM 2538 C C . ALA B 1 37 ? -8.75 -27.438 20.547 1 86.5 37 ALA B C 1
ATOM 2540 O O . ALA B 1 37 ? -8.031 -27.328 21.547 1 86.5 37 ALA B O 1
ATOM 2541 N N . GLY B 1 38 ? -8.602 -28.25 19.609 1 81.06 38 GLY B N 1
ATOM 2542 C CA . GLY B 1 38 ? -7.371 -29.031 19.594 1 81.06 38 GLY B CA 1
ATOM 2543 C C . GLY B 1 38 ? -6.125 -28.156 19.562 1 81.06 38 GLY B C 1
ATOM 2544 O O . GLY B 1 38 ? -5.152 -28.438 20.266 1 81.06 38 GLY B O 1
ATOM 2545 N N . LEU B 1 39 ? -6.121 -27.172 18.688 1 81.88 39 LEU B N 1
ATOM 2546 C CA . LEU B 1 39 ? -5.004 -26.25 18.578 1 81.88 39 LEU B CA 1
ATOM 2547 C C . LEU B 1 39 ? -4.746 -25.562 19.922 1 81.88 39 LEU B C 1
ATOM 2549 O O . LEU B 1 39 ? -3.596 -25.438 20.359 1 81.88 39 LEU B O 1
ATOM 2553 N N . GLU B 1 40 ? -5.832 -25.062 20.547 1 85.19 40 GLU B N 1
ATOM 2554 C CA . GLU B 1 40 ? -5.715 -24.406 21.844 1 85.19 40 GLU B CA 1
ATOM 2555 C C . GLU B 1 40 ? -5.156 -25.359 22.906 1 85.19 40 GLU B C 1
ATOM 2557 O O . GLU B 1 40 ? -4.301 -24.969 23.703 1 85.19 40 GLU B O 1
ATOM 2562 N N . HIS B 1 41 ? -5.586 -26.562 22.922 1 78.88 41 HIS B N 1
ATOM 2563 C CA . HIS B 1 41 ? -5.117 -27.578 23.859 1 78.88 41 HIS B CA 1
ATOM 2564 C C . HIS B 1 41 ? -3.627 -27.844 23.672 1 78.88 41 HIS B C 1
ATOM 2566 O O . HIS B 1 41 ? -2.877 -27.922 24.656 1 78.88 41 HIS B O 1
ATOM 2572 N N . GLU B 1 42 ? -3.266 -28 22.484 1 74.31 42 GLU B N 1
ATOM 2573 C CA . GLU B 1 42 ? -1.88 -28.344 22.188 1 74.31 42 GLU B CA 1
ATOM 2574 C C . GLU B 1 42 ? -0.941 -27.188 22.484 1 74.31 42 GLU B C 1
ATOM 2576 O O . GLU B 1 42 ? 0.193 -27.391 22.922 1 74.31 42 GLU B O 1
ATOM 2581 N N . THR B 1 43 ? -1.428 -25.969 22.203 1 74.75 43 THR B N 1
ATOM 2582 C CA . THR B 1 43 ? -0.578 -24.797 22.391 1 74.75 43 THR B CA 1
ATOM 2583 C C . THR B 1 43 ? -0.684 -24.266 23.812 1 74.75 43 THR B C 1
ATOM 2585 O O . THR B 1 43 ? 0.166 -23.484 24.25 1 74.75 43 THR B O 1
ATOM 2588 N N . GLY B 1 44 ? -1.752 -24.609 24.5 1 75.12 44 GLY B N 1
ATOM 2589 C CA . GLY B 1 44 ? -2.018 -24.062 25.828 1 75.12 44 GLY B CA 1
ATOM 2590 C C . GLY B 1 44 ? -2.537 -22.641 25.797 1 75.12 44 GLY B C 1
ATOM 2591 O O . GLY B 1 44 ? -2.531 -21.953 26.828 1 75.12 44 GLY B O 1
ATOM 2592 N N . LEU B 1 45 ? -2.855 -22.234 24.578 1 77.19 45 LEU B N 1
ATOM 2593 C CA . LEU B 1 45 ? -3.346 -20.875 24.406 1 77.19 45 LEU B CA 1
ATOM 2594 C C . LEU B 1 45 ? -4.863 -20.859 24.281 1 77.19 45 LEU B C 1
ATOM 2596 O O . LEU B 1 45 ? -5.465 -21.812 23.797 1 77.19 45 LEU B O 1
ATOM 2600 N N . THR B 1 46 ? -5.43 -19.844 24.891 1 81 46 THR B N 1
ATOM 2601 C CA . THR B 1 46 ? -6.805 -19.5 24.531 1 81 46 THR B CA 1
ATOM 2602 C C . THR B 1 46 ? -6.844 -18.5 23.391 1 81 46 THR B C 1
ATOM 2604 O O . THR B 1 46 ? -6.422 -17.359 23.547 1 81 46 THR B O 1
ATOM 2607 N N . LEU B 1 47 ? -7.246 -18.984 22.266 1 84.5 47 LEU B N 1
ATOM 2608 C CA . LEU B 1 47 ? -7.105 -18.188 21.047 1 84.5 47 LEU B CA 1
ATOM 2609 C C . LEU B 1 47 ? -8.383 -17.406 20.766 1 84.5 47 LEU B C 1
ATOM 2611 O O . LEU B 1 47 ? -8.336 -16.328 20.172 1 84.5 47 LEU B O 1
ATOM 2615 N N . PHE B 1 48 ? -9.523 -17.969 21.156 1 86.69 48 PHE B N 1
ATOM 2616 C CA . PHE B 1 48 ? -10.797 -17.297 20.953 1 86.69 48 PHE B CA 1
ATOM 2617 C C . PHE B 1 48 ? -11.656 -17.359 22.203 1 86.69 48 PHE B C 1
ATOM 2619 O O . PHE B 1 48 ? -11.617 -18.328 22.953 1 86.69 48 PHE B O 1
ATOM 2626 N N . LEU B 1 49 ? -12.344 -16.188 22.453 1 81.25 49 LEU B N 1
ATOM 2627 C CA . LEU B 1 49 ? -13.281 -16.109 23.562 1 81.25 49 LEU B CA 1
ATOM 2628 C C . LEU B 1 49 ? -14.656 -15.648 23.078 1 81.25 49 LEU B C 1
ATOM 2630 O O . LEU B 1 49 ? -14.75 -14.891 22.109 1 81.25 49 LEU B O 1
ATOM 2634 N N . ARG B 1 50 ? -15.641 -16.234 23.578 1 75.56 50 ARG B N 1
ATOM 2635 C CA . ARG B 1 50 ? -17 -15.789 23.281 1 75.56 50 ARG B CA 1
ATOM 2636 C C . ARG B 1 50 ? -17.391 -14.609 24.156 1 75.56 50 ARG B C 1
ATOM 2638 O O . ARG B 1 50 ? -17.297 -14.688 25.391 1 75.56 50 ARG B O 1
ATOM 2645 N N . ARG B 1 51 ? -17.516 -13.57 23.578 1 66.5 51 ARG B N 1
ATOM 2646 C CA . ARG B 1 51 ? -18.031 -12.398 24.266 1 66.5 51 ARG B CA 1
ATOM 2647 C C . ARG B 1 51 ? -19.328 -11.914 23.641 1 66.5 51 ARG B C 1
ATOM 2649 O O . ARG B 1 51 ? -19.359 -11.578 22.453 1 66.5 51 ARG B O 1
ATOM 2656 N N . GLY B 1 52 ? -20.469 -11.875 24.406 1 66.94 52 GLY B N 1
ATOM 2657 C CA . GLY B 1 52 ? -21.766 -11.453 23.891 1 66.94 52 GLY B CA 1
ATOM 2658 C C . GLY B 1 52 ? -22.266 -12.328 22.766 1 66.94 52 GLY B C 1
ATOM 2659 O O . GLY B 1 52 ? -22.859 -11.828 21.812 1 66.94 52 GLY B O 1
ATOM 2660 N N . GLY B 1 53 ? -21.828 -13.602 22.766 1 65.44 53 GLY B N 1
ATOM 2661 C CA . GLY B 1 53 ? -22.312 -14.531 21.766 1 65.44 53 GLY B CA 1
ATOM 2662 C C . GLY B 1 53 ? -21.453 -14.586 20.531 1 65.44 53 GLY B C 1
ATOM 2663 O O . GLY B 1 53 ? -21.719 -15.359 19.609 1 65.44 53 GLY B O 1
ATOM 2664 N N . ARG B 1 54 ? -20.484 -13.711 20.562 1 71.12 54 ARG B N 1
ATOM 2665 C CA . ARG B 1 54 ? -19.641 -13.688 19.375 1 71.12 54 ARG B CA 1
ATOM 2666 C C . ARG B 1 54 ? -18.234 -14.164 19.688 1 71.12 54 ARG B C 1
ATOM 2668 O O . ARG B 1 54 ? -17.703 -13.867 20.766 1 71.12 54 ARG B O 1
ATOM 2675 N N . LEU B 1 55 ? -17.656 -14.961 18.734 1 77.75 55 LEU B N 1
ATOM 2676 C CA . LEU B 1 55 ? -16.297 -15.461 18.844 1 77.75 55 LEU B CA 1
ATOM 2677 C C . LEU B 1 55 ? -15.289 -14.359 18.531 1 77.75 55 LEU B C 1
ATOM 2679 O O . LEU B 1 55 ? -15.336 -13.758 17.469 1 77.75 55 LEU B O 1
ATOM 2683 N N . GLN B 1 56 ? -14.5 -14.023 19.578 1 79.12 56 GLN B N 1
ATOM 2684 C CA . GLN B 1 56 ? -13.5 -12.977 19.391 1 79.12 56 GLN B CA 1
ATOM 2685 C C . GLN B 1 56 ? -12.094 -13.508 19.609 1 79.12 56 GLN B C 1
ATOM 2687 O O . GLN B 1 56 ? -11.859 -14.312 20.516 1 79.12 56 GLN B O 1
ATOM 2692 N N . PRO B 1 57 ? -11.164 -13.094 18.766 1 79 57 PRO B N 1
ATOM 2693 C CA . PRO B 1 57 ? -9.773 -13.5 19 1 79 57 PRO B CA 1
ATOM 2694 C C . PRO B 1 57 ? -9.172 -12.844 20.234 1 79 57 PRO B C 1
ATOM 2696 O O . PRO B 1 57 ? -9.461 -11.68 20.531 1 79 57 PRO B O 1
ATOM 2699 N N . THR B 1 58 ? -8.43 -13.648 21 1 74.19 58 THR B N 1
ATOM 2700 C CA . THR B 1 58 ? -7.684 -13.141 22.141 1 74.19 58 THR B CA 1
ATOM 2701 C C . THR B 1 58 ? -6.418 -12.422 21.688 1 74.19 58 THR B C 1
ATOM 2703 O O . THR B 1 58 ? -6.02 -12.531 20.531 1 74.19 58 THR B O 1
ATOM 2706 N N . PRO B 1 59 ? -5.871 -11.648 22.547 1 61.69 59 PRO B N 1
ATOM 2707 C CA . PRO B 1 59 ? -4.566 -11.062 22.219 1 61.69 59 PRO B CA 1
ATOM 2708 C C . PRO B 1 59 ? -3.531 -12.117 21.844 1 61.69 59 PRO B C 1
ATOM 2710 O O . PRO B 1 59 ? -2.723 -11.891 20.938 1 61.69 59 PRO B O 1
ATOM 2713 N N . GLU B 1 60 ? -3.613 -13.188 22.5 1 66.62 60 GLU B N 1
ATOM 2714 C CA . GLU B 1 60 ? -2.736 -14.305 22.188 1 66.62 60 GLU B CA 1
ATOM 2715 C C . GLU B 1 60 ? -2.986 -14.812 20.766 1 66.62 60 GLU B C 1
ATOM 2717 O O . GLU B 1 60 ? -2.049 -15.203 20.062 1 66.62 60 GLU B O 1
ATOM 2722 N N . ALA B 1 61 ? -4.223 -14.758 20.422 1 73.62 61 ALA B N 1
ATOM 2723 C CA . ALA B 1 61 ? -4.578 -15.203 19.078 1 73.62 61 ALA B CA 1
ATOM 2724 C C . ALA B 1 61 ? -3.928 -14.312 18.016 1 73.62 61 ALA B C 1
ATOM 2726 O O . ALA B 1 61 ? -3.43 -14.805 17 1 73.62 61 ALA B O 1
ATOM 2727 N N . LYS B 1 62 ? -3.9 -13.125 18.281 1 65.56 62 LYS B N 1
ATOM 2728 C CA . LYS B 1 62 ? -3.322 -12.172 17.344 1 65.56 62 LYS B CA 1
ATOM 2729 C C . LYS B 1 62 ? -1.82 -12.391 17.188 1 65.56 62 LYS B C 1
ATOM 2731 O O . LYS B 1 62 ? -1.292 -12.344 16.078 1 65.56 62 LYS B O 1
ATOM 2736 N N . LEU B 1 63 ? -1.226 -12.688 18.281 1 58.72 63 LEU B N 1
ATOM 2737 C CA . LEU B 1 63 ? 0.202 -12.984 18.25 1 58.72 63 LEU B CA 1
ATOM 2738 C C . LEU B 1 63 ? 0.467 -14.312 17.562 1 58.72 63 LEU B C 1
ATOM 2740 O O . LEU B 1 63 ? 1.397 -14.422 16.75 1 58.72 63 LEU B O 1
ATOM 2744 N N . PHE B 1 64 ? -0.354 -15.258 17.953 1 68.88 64 PHE B N 1
ATOM 2745 C CA . PHE B 1 64 ? -0.207 -16.594 17.375 1 68.88 64 PHE B CA 1
ATOM 2746 C C . PHE B 1 64 ? -0.46 -16.562 15.875 1 68.88 64 PHE B C 1
ATOM 2748 O O . PHE B 1 64 ? 0.109 -17.359 15.133 1 68.88 64 PHE B O 1
ATOM 2755 N N . TYR B 1 65 ? -1.289 -15.586 15.492 1 71.56 65 TYR B N 1
ATOM 2756 C CA . TYR B 1 65 ? -1.644 -15.477 14.078 1 71.56 65 TYR B CA 1
ATOM 2757 C C . TYR B 1 65 ? -0.411 -15.203 13.227 1 71.56 65 TYR B C 1
ATOM 2759 O O . TYR B 1 65 ? -0.254 -15.781 12.148 1 71.56 65 TYR B O 1
ATOM 2767 N N . VAL B 1 66 ? 0.399 -14.477 13.695 1 58.12 66 VAL B N 1
ATOM 2768 C CA . VAL B 1 66 ? 1.623 -14.148 12.977 1 58.12 66 VAL B CA 1
ATOM 2769 C C . VAL B 1 66 ? 2.451 -15.414 12.758 1 58.12 66 VAL B C 1
ATOM 2771 O O . VAL B 1 66 ? 2.904 -15.68 11.641 1 58.12 66 VAL B O 1
ATOM 2774 N N . GLU B 1 67 ? 2.52 -16.141 13.78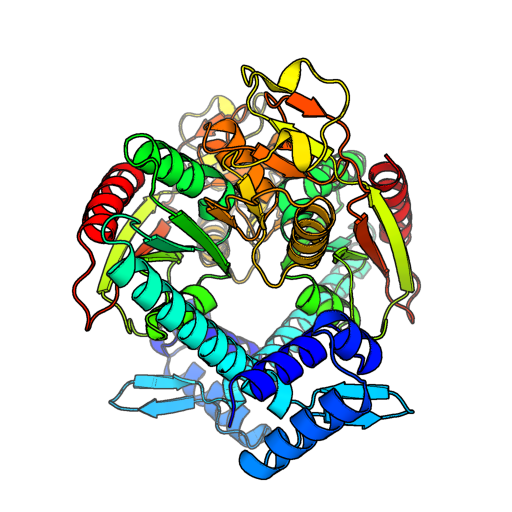9 1 59.78 67 GLU B N 1
ATOM 2775 C CA . GLU B 1 67 ? 3.309 -17.375 13.727 1 59.78 67 GLU B CA 1
ATOM 2776 C C . GLU B 1 67 ? 2.615 -18.438 12.867 1 59.78 67 GLU B C 1
ATOM 2778 O O . GLU B 1 67 ? 3.273 -19.156 12.125 1 59.78 67 GLU B O 1
ATOM 2783 N N . ALA B 1 68 ? 1.32 -18.5 13.062 1 67.88 68 ALA B N 1
ATOM 2784 C CA . ALA B 1 68 ? 0.545 -19.469 12.281 1 67.88 68 ALA B CA 1
ATOM 2785 C C . ALA B 1 68 ? 0.637 -19.156 10.789 1 67.88 68 ALA B C 1
ATOM 2787 O O . ALA B 1 68 ? 0.787 -20.078 9.977 1 67.88 68 ALA B O 1
ATOM 2788 N N . ALA B 1 69 ? 0.498 -17.922 10.539 1 63.5 69 ALA B N 1
ATOM 2789 C CA . ALA B 1 69 ? 0.613 -17.484 9.148 1 63.5 69 ALA B CA 1
ATOM 2790 C C . ALA B 1 69 ? 1.981 -17.844 8.578 1 63.5 69 ALA B C 1
ATOM 2792 O O . ALA B 1 69 ? 2.08 -18.344 7.453 1 63.5 69 ALA B O 1
ATOM 2793 N N . ARG B 1 70 ? 2.887 -17.734 9.398 1 57.75 70 ARG B N 1
ATOM 2794 C CA . ARG B 1 70 ? 4.25 -18.078 9.016 1 57.75 70 ARG B CA 1
ATOM 2795 C C . ARG B 1 70 ? 4.375 -19.578 8.742 1 57.75 70 ARG B C 1
ATOM 2797 O O . ARG B 1 70 ? 5.004 -19.984 7.762 1 57.75 70 ARG B O 1
ATOM 2804 N N . ALA B 1 71 ? 3.869 -20.297 9.586 1 61.53 71 ALA B N 1
ATOM 2805 C CA . ALA B 1 71 ? 3.941 -21.75 9.461 1 61.53 71 ALA B CA 1
ATOM 2806 C C . ALA B 1 71 ? 3.221 -22.234 8.211 1 61.53 71 ALA B C 1
ATOM 2808 O O . ALA B 1 71 ? 3.711 -23.109 7.504 1 61.53 71 ALA B O 1
ATOM 2809 N N . LEU B 1 72 ? 2.121 -21.656 7.957 1 66.69 72 LEU B N 1
ATOM 2810 C CA . LEU B 1 72 ? 1.345 -22.047 6.785 1 66.69 72 LEU B CA 1
ATOM 2811 C C . LEU B 1 72 ? 2.066 -21.656 5.5 1 66.69 72 LEU B C 1
ATOM 2813 O O . LEU B 1 72 ? 2.084 -22.422 4.535 1 66.69 72 LEU B O 1
ATOM 2817 N N . GLU B 1 73 ? 2.598 -20.562 5.574 1 59.75 73 GLU B N 1
ATOM 2818 C CA . GLU B 1 73 ? 3.389 -20.109 4.434 1 59.75 73 GLU B CA 1
ATOM 2819 C C . GLU B 1 73 ? 4.602 -21.016 4.211 1 59.75 73 GLU B C 1
ATOM 2821 O O . GLU B 1 73 ? 4.938 -21.344 3.072 1 59.75 73 GLU B O 1
ATOM 2826 N N . ALA B 1 74 ? 5.195 -21.391 5.293 1 56.19 74 ALA B N 1
ATOM 2827 C CA . ALA B 1 74 ? 6.344 -22.297 5.219 1 56.19 74 ALA B CA 1
ATOM 2828 C C . ALA B 1 74 ? 5.941 -23.641 4.629 1 56.19 74 ALA B C 1
ATOM 2830 O O . ALA B 1 74 ? 6.672 -24.219 3.818 1 56.19 74 ALA B O 1
ATOM 2831 N N . ALA B 1 75 ? 4.844 -24.125 5.082 1 59.38 75 ALA B N 1
ATOM 2832 C CA . ALA B 1 75 ? 4.348 -25.391 4.555 1 59.38 75 ALA B CA 1
ATOM 2833 C C . ALA B 1 75 ? 4.055 -25.297 3.062 1 59.38 75 ALA B C 1
ATOM 2835 O O . ALA B 1 75 ? 4.367 -26.219 2.297 1 59.38 75 ALA B O 1
ATOM 2836 N N . GLU B 1 76 ? 3.477 -24.266 2.781 1 57.69 76 GLU B N 1
ATOM 2837 C CA . GLU B 1 76 ? 3.199 -24.016 1.368 1 57.69 76 GLU B CA 1
ATOM 2838 C C . GLU B 1 76 ? 4.488 -23.953 0.557 1 57.69 76 GLU B C 1
ATOM 2840 O O . GLU B 1 76 ? 4.566 -24.484 -0.548 1 57.69 76 GLU B O 1
ATOM 2845 N N . ASN B 1 77 ? 5.344 -23.297 1.082 1 54.56 77 ASN B N 1
ATOM 2846 C CA . ASN B 1 77 ? 6.648 -23.203 0.439 1 54.56 77 ASN B CA 1
ATOM 2847 C C . ASN B 1 77 ? 7.289 -24.578 0.26 1 54.56 77 ASN B C 1
ATOM 2849 O O . ASN B 1 77 ? 7.879 -24.859 -0.784 1 54.56 77 ASN B O 1
ATOM 2853 N N . ALA B 1 78 ? 7.164 -25.297 1.301 1 53.53 78 ALA B N 1
ATOM 2854 C CA . ALA B 1 78 ? 7.723 -26.656 1.22 1 53.53 78 ALA B CA 1
ATOM 2855 C C . ALA B 1 78 ? 7.074 -27.438 0.089 1 53.53 78 ALA B C 1
ATOM 2857 O O . ALA B 1 78 ? 7.762 -28.141 -0.658 1 53.53 78 ALA B O 1
ATOM 2858 N N . SER B 1 79 ? 5.832 -27.359 0.062 1 56.16 79 SER B N 1
ATOM 2859 C CA . SER B 1 79 ? 5.113 -28.047 -1.004 1 56.16 79 SER B CA 1
ATOM 2860 C C . SER B 1 79 ? 5.527 -27.531 -2.377 1 56.16 79 SER B C 1
ATOM 2862 O O . SER B 1 79 ? 5.68 -28.312 -3.32 1 56.16 79 SER B O 1
ATOM 2864 N N . ARG B 1 80 ? 5.641 -26.328 -2.408 1 51.59 80 ARG B N 1
ATOM 2865 C CA . ARG B 1 80 ? 6.051 -25.688 -3.656 1 51.59 80 ARG B CA 1
ATOM 2866 C C . ARG B 1 80 ? 7.453 -26.125 -4.059 1 51.59 80 ARG B C 1
ATOM 2868 O O . ARG B 1 80 ? 7.691 -26.5 -5.211 1 51.59 80 ARG B O 1
ATOM 2875 N N . VAL B 1 81 ? 8.312 -26.047 -3.145 1 50.09 81 VAL B N 1
ATOM 2876 C CA . VAL B 1 81 ? 9.68 -26.469 -3.402 1 50.09 81 VAL B CA 1
ATOM 2877 C C . VAL B 1 81 ? 9.688 -27.938 -3.865 1 50.09 81 VAL B C 1
ATOM 2879 O O . VAL B 1 81 ? 10.406 -28.281 -4.801 1 50.09 81 VAL B O 1
ATOM 2882 N N . ALA B 1 82 ? 8.914 -28.688 -3.189 1 49.56 82 ALA B N 1
ATOM 2883 C CA . ALA B 1 82 ? 8.828 -30.094 -3.57 1 49.56 82 ALA B CA 1
ATOM 2884 C C . ALA B 1 82 ? 8.32 -30.25 -5 1 49.56 82 ALA B C 1
ATOM 2886 O O . ALA B 1 82 ? 8.852 -31.062 -5.77 1 49.56 82 ALA B O 1
ATOM 2887 N N . ALA B 1 83 ? 7.371 -29.516 -5.281 1 50.16 83 ALA B N 1
ATOM 2888 C CA . ALA B 1 83 ? 6.824 -29.547 -6.637 1 50.16 83 ALA B CA 1
ATOM 2889 C C . ALA B 1 83 ? 7.859 -29.078 -7.656 1 50.16 83 ALA B C 1
ATOM 2891 O O . ALA B 1 83 ? 7.965 -29.641 -8.75 1 50.16 83 ALA B O 1
ATOM 2892 N N . GLU B 1 84 ? 8.484 -28 -7.277 1 49.81 84 GLU B N 1
ATOM 2893 C CA . GLU B 1 84 ? 9.547 -27.469 -8.133 1 49.81 84 GLU B CA 1
ATOM 2894 C C . GLU B 1 84 ? 10.625 -28.516 -8.375 1 49.81 84 GLU B C 1
ATOM 2896 O O . GLU B 1 84 ? 11.125 -28.656 -9.5 1 49.81 84 GLU B O 1
ATOM 2901 N N . ILE B 1 85 ? 11.008 -29.047 -7.348 1 46.66 85 ILE B N 1
ATOM 2902 C CA . ILE B 1 85 ? 12.008 -30.109 -7.449 1 46.66 85 ILE B CA 1
ATOM 2903 C C . ILE B 1 85 ? 11.508 -31.188 -8.406 1 46.66 85 ILE B C 1
ATOM 2905 O O . ILE B 1 85 ? 12.273 -31.688 -9.242 1 46.66 85 ILE B O 1
ATOM 2909 N N . ARG B 1 86 ? 10.367 -31.5 -8.227 1 45.84 86 ARG B N 1
ATOM 2910 C CA . ARG B 1 86 ? 9.812 -32.562 -9.07 1 45.84 86 ARG B CA 1
ATOM 2911 C C . ARG B 1 86 ? 9.711 -32.094 -10.516 1 45.84 86 ARG B C 1
ATOM 2913 O O . ARG B 1 86 ? 9.953 -32.875 -11.438 1 45.84 86 ARG B O 1
ATOM 2920 N N . SER B 1 87 ? 9.227 -30.875 -10.664 1 46.41 87 SER B N 1
ATOM 2921 C CA . SER B 1 87 ? 9 -30.438 -12.039 1 46.41 87 SER B CA 1
ATOM 2922 C C . SER B 1 87 ? 10.281 -29.922 -12.68 1 46.41 87 SER B C 1
ATOM 2924 O O . SER B 1 87 ? 10.328 -29.688 -13.891 1 46.41 87 SER B O 1
ATOM 2926 N N . GLY B 1 88 ? 11.336 -30.125 -12.078 1 45.09 88 GLY B N 1
ATOM 2927 C CA . GLY B 1 88 ? 12.625 -29.672 -12.578 1 45.09 88 GLY B CA 1
ATOM 2928 C C . GLY B 1 88 ? 12.672 -28.188 -12.859 1 45.09 88 GLY B C 1
ATOM 2929 O O . GLY B 1 88 ? 13.75 -27.625 -13.062 1 45.09 88 GLY B O 1
ATOM 2930 N N . ARG B 1 89 ? 11.852 -27.609 -13.789 1 45.81 89 ARG B N 1
ATOM 2931 C CA . ARG B 1 89 ? 11.961 -26.422 -14.625 1 45.81 89 ARG B CA 1
ATOM 2932 C C . ARG B 1 89 ? 11.336 -25.219 -13.93 1 45.81 89 ARG B C 1
ATOM 2934 O O . ARG B 1 89 ? 11.383 -24.094 -14.445 1 45.81 89 ARG B O 1
ATOM 2941 N N . ARG B 1 90 ? 10.383 -25.297 -12.984 1 56.38 90 ARG B N 1
ATOM 2942 C CA . ARG B 1 90 ? 9.578 -24.109 -12.75 1 56.38 90 ARG B CA 1
ATOM 2943 C C . ARG B 1 90 ? 10.211 -23.219 -11.688 1 56.38 90 ARG B C 1
ATOM 2945 O O . ARG B 1 90 ? 10.539 -23.688 -10.594 1 56.38 90 ARG B O 1
ATOM 2952 N N . GLY B 1 91 ? 11.039 -22.125 -12.133 1 72.81 91 GLY B N 1
ATOM 2953 C CA . GLY B 1 91 ? 11.641 -21.188 -11.219 1 72.81 91 GLY B CA 1
ATOM 2954 C C . GLY B 1 91 ? 10.625 -20.328 -10.477 1 72.81 91 GLY B C 1
ATOM 2955 O O . GLY B 1 91 ? 9.516 -20.109 -10.969 1 72.81 91 GLY B O 1
ATOM 2956 N N . HIS B 1 92 ? 10.758 -20.297 -9.172 1 83.81 92 HIS B N 1
ATOM 2957 C CA . HIS B 1 92 ? 9.938 -19.453 -8.312 1 83.81 92 HIS B CA 1
ATOM 2958 C C . HIS B 1 92 ? 10.742 -18.281 -7.762 1 83.81 92 HIS B C 1
ATOM 2960 O O . HIS B 1 92 ? 11.914 -18.422 -7.422 1 83.81 92 HIS B O 1
ATOM 2966 N N . LEU B 1 93 ? 10.125 -17.188 -7.809 1 90.94 93 LEU B N 1
ATOM 2967 C CA . LEU B 1 93 ? 10.734 -15.984 -7.234 1 90.94 93 LEU B CA 1
ATOM 2968 C C . LEU B 1 93 ? 9.727 -15.234 -6.367 1 90.94 93 LEU B C 1
ATOM 2970 O O . LEU B 1 93 ? 8.727 -14.727 -6.867 1 90.94 93 LEU B O 1
ATOM 2974 N N . ALA B 1 94 ? 9.945 -15.234 -5.062 1 91.5 94 ALA B N 1
ATOM 2975 C CA . ALA B 1 94 ? 9.102 -14.531 -4.094 1 91.5 94 ALA B CA 1
ATOM 2976 C C . ALA B 1 94 ? 9.805 -13.297 -3.547 1 91.5 94 ALA B C 1
ATOM 2978 O O . ALA B 1 94 ? 10.883 -13.398 -2.951 1 91.5 94 ALA B O 1
ATOM 2979 N N . VAL B 1 95 ? 9.164 -12.164 -3.75 1 95.62 95 VAL B N 1
ATOM 2980 C CA . VAL B 1 95 ? 9.758 -10.898 -3.316 1 95.62 95 VAL B CA 1
ATOM 2981 C C . VAL B 1 95 ? 8.805 -10.18 -2.363 1 95.62 95 VAL B C 1
ATOM 2983 O O . VAL B 1 95 ? 7.633 -9.961 -2.691 1 95.62 95 VAL B O 1
ATOM 2986 N N . ALA B 1 96 ? 9.266 -9.891 -1.148 1 94.56 96 ALA B N 1
ATOM 2987 C CA . ALA B 1 96 ? 8.547 -9.016 -0.227 1 94.56 96 ALA B CA 1
ATOM 2988 C C . ALA B 1 96 ? 8.984 -7.562 -0.393 1 94.56 96 ALA B C 1
ATOM 2990 O O . ALA B 1 96 ? 10.18 -7.281 -0.494 1 94.56 96 ALA B O 1
ATOM 2991 N N . ALA B 1 97 ? 8.008 -6.684 -0.481 1 96.31 97 ALA B N 1
ATOM 2992 C CA . ALA B 1 97 ? 8.406 -5.301 -0.73 1 96.31 97 ALA B CA 1
ATOM 2993 C C . ALA B 1 97 ? 7.418 -4.324 -0.092 1 96.31 97 ALA B C 1
ATOM 2995 O O . ALA B 1 97 ? 6.262 -4.668 0.146 1 96.31 97 ALA B O 1
ATOM 2996 N N . TYR B 1 98 ? 7.898 -3.16 0.234 1 93.75 98 TYR B N 1
ATOM 2997 C CA . TYR B 1 98 ? 7.039 -2.102 0.748 1 93.75 98 TYR B CA 1
ATOM 2998 C C . TYR B 1 98 ? 6.141 -1.544 -0.352 1 93.75 98 TYR B C 1
ATOM 3000 O O . TYR B 1 98 ? 6.391 -1.771 -1.539 1 93.75 98 TYR B O 1
ATOM 3008 N N . PRO B 1 99 ? 5.105 -0.829 -0.059 1 91.94 99 PRO B N 1
ATOM 3009 C CA . PRO B 1 99 ? 4.023 -0.521 -0.997 1 91.94 99 PRO B CA 1
ATOM 3010 C C . PRO B 1 99 ? 4.5 0.281 -2.205 1 91.94 99 PRO B C 1
ATOM 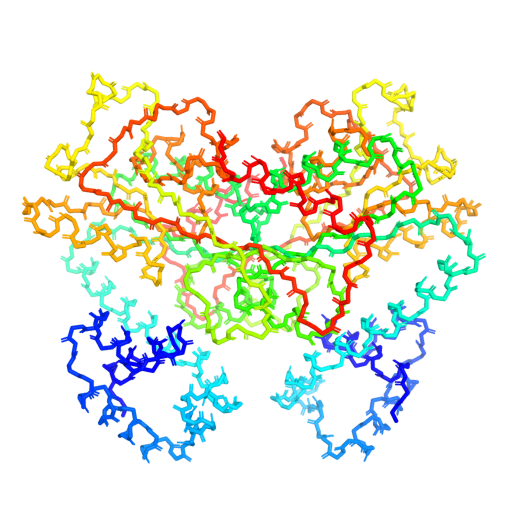3012 O O . PRO B 1 99 ? 4.238 -0.102 -3.348 1 91.94 99 PRO B O 1
ATOM 3015 N N . SER B 1 100 ? 5.211 1.277 -2.047 1 92.06 100 SER B N 1
ATOM 3016 C CA . SER B 1 100 ? 5.539 2.186 -3.141 1 92.06 100 SER B CA 1
ATOM 3017 C C . SER B 1 100 ? 6.207 1.445 -4.293 1 92.06 100 SER B C 1
ATOM 3019 O O . SER B 1 100 ? 5.848 1.637 -5.457 1 92.06 100 SER B O 1
ATOM 3021 N N . ILE B 1 101 ? 7.125 0.616 -3.961 1 96.12 101 ILE B N 1
ATOM 3022 C CA . ILE B 1 101 ? 7.863 -0.051 -5.027 1 96.12 101 ILE B CA 1
ATOM 3023 C C . ILE B 1 101 ? 7.027 -1.191 -5.602 1 96.12 101 ILE B C 1
ATOM 3025 O O . ILE B 1 101 ? 7.227 -1.604 -6.746 1 96.12 101 ILE B O 1
ATOM 3029 N N . SER B 1 102 ? 6.086 -1.717 -4.832 1 96.12 102 SER B N 1
ATOM 3030 C CA . SER B 1 102 ? 5.262 -2.857 -5.215 1 96.12 102 SER B CA 1
ATOM 3031 C C . SER B 1 102 ? 4.191 -2.453 -6.223 1 96.12 102 SER B C 1
ATOM 3033 O O . SER B 1 102 ? 3.582 -3.309 -6.867 1 96.12 102 SER B O 1
ATOM 3035 N N . ILE B 1 103 ? 3.99 -1.204 -6.383 1 93.44 103 ILE B N 1
ATOM 3036 C CA . ILE B 1 103 ? 2.877 -0.724 -7.195 1 93.44 103 ILE B CA 1
ATOM 3037 C C . ILE B 1 103 ? 3.293 -0.677 -8.664 1 93.44 103 ILE B C 1
ATOM 3039 O O . ILE B 1 103 ? 2.516 -1.046 -9.547 1 93.44 103 ILE B O 1
ATOM 3043 N N . ASN B 1 104 ? 4.52 -0.264 -8.914 1 94.56 104 ASN B N 1
ATOM 3044 C CA . ASN B 1 104 ? 4.859 -0.043 -10.312 1 94.56 104 ASN B CA 1
ATOM 3045 C C . ASN B 1 104 ? 6.242 -0.586 -10.648 1 94.56 104 ASN B C 1
ATOM 3047 O O . ASN B 1 104 ? 6.375 -1.509 -11.453 1 94.56 104 ASN B O 1
ATOM 3051 N N . LEU B 1 105 ? 7.266 -0.121 -9.992 1 96.62 105 LEU B N 1
ATOM 3052 C CA . LEU B 1 105 ? 8.633 -0.429 -10.398 1 96.62 105 LEU B CA 1
ATOM 3053 C C . LEU B 1 105 ? 8.906 -1.925 -10.281 1 96.62 105 LEU B C 1
ATOM 3055 O O . LEU B 1 105 ? 9.406 -2.541 -11.227 1 96.62 105 LEU B O 1
ATOM 3059 N N . LEU B 1 106 ? 8.555 -2.516 -9.164 1 97.81 106 LEU B N 1
ATOM 3060 C CA . LEU B 1 106 ? 8.867 -3.922 -8.93 1 97.81 106 LEU B CA 1
ATOM 3061 C C . LEU B 1 106 ? 8.102 -4.816 -9.898 1 97.81 106 LEU B C 1
ATOM 3063 O O . LEU B 1 106 ? 8.695 -5.688 -10.547 1 97.81 106 LEU B O 1
ATOM 3067 N N . PRO B 1 107 ? 6.809 -4.648 -10.062 1 97.38 107 PRO B N 1
ATOM 3068 C CA . PRO B 1 107 ? 6.105 -5.508 -11.016 1 97.38 107 PRO B CA 1
ATOM 3069 C C . PRO B 1 107 ? 6.594 -5.316 -12.453 1 97.38 107 PRO B C 1
ATOM 3071 O O . PRO B 1 107 ? 6.629 -6.277 -13.227 1 97.38 107 PRO B O 1
ATOM 3074 N N . ARG B 1 108 ? 6.957 -4.125 -12.852 1 96.25 108 ARG B N 1
ATOM 3075 C CA . ARG B 1 108 ? 7.512 -3.887 -14.18 1 96.25 108 ARG B CA 1
ATOM 3076 C C . ARG B 1 108 ? 8.82 -4.652 -14.375 1 96.25 108 ARG B C 1
ATOM 3078 O O . ARG B 1 108 ? 9 -5.332 -15.391 1 96.25 108 ARG B O 1
ATOM 3085 N N . LEU B 1 109 ? 9.688 -4.578 -13.406 1 97.31 109 LEU B N 1
ATOM 3086 C CA . LEU B 1 109 ? 10.984 -5.246 -13.484 1 97.31 109 LEU B CA 1
ATOM 3087 C C . LEU B 1 109 ? 10.812 -6.762 -13.484 1 97.31 109 LEU B C 1
ATOM 3089 O O . LEU B 1 109 ? 11.492 -7.465 -14.234 1 97.31 109 LEU B O 1
ATOM 3093 N N . LEU B 1 110 ? 9.914 -7.258 -12.602 1 97 110 LEU B N 1
ATOM 3094 C CA . LEU B 1 110 ? 9.672 -8.695 -12.516 1 97 110 LEU B CA 1
ATOM 3095 C C . LEU B 1 110 ? 9.094 -9.227 -13.828 1 97 110 LEU B C 1
ATOM 3097 O O . LEU B 1 110 ? 9.461 -10.312 -14.273 1 97 110 LEU B O 1
ATOM 3101 N N . SER B 1 111 ? 8.195 -8.469 -14.414 1 95.25 111 SER B N 1
ATOM 3102 C CA . SER B 1 111 ? 7.602 -8.875 -15.68 1 95.25 111 SER B CA 1
ATOM 3103 C C . SER B 1 111 ? 8.648 -8.938 -16.781 1 95.25 111 SER B C 1
ATOM 3105 O O . SER B 1 111 ? 8.68 -9.898 -17.562 1 95.25 111 SER B O 1
ATOM 3107 N N . GLN B 1 112 ? 9.461 -7.91 -16.875 1 94.5 112 GLN B N 1
ATOM 3108 C CA . GLN B 1 112 ? 10.531 -7.883 -17.875 1 94.5 112 GLN B CA 1
ATOM 3109 C C . GLN B 1 112 ? 11.492 -9.047 -17.672 1 94.5 112 GLN B C 1
ATOM 3111 O O . GLN B 1 112 ? 11.922 -9.672 -18.641 1 94.5 112 GLN B O 1
ATOM 3116 N N . PHE B 1 113 ? 11.805 -9.312 -16.469 1 95.38 113 PHE B N 1
ATOM 3117 C CA . PHE B 1 113 ? 12.695 -10.406 -16.109 1 95.38 113 PHE B CA 1
ATOM 3118 C C . PHE B 1 113 ? 12.094 -11.75 -16.5 1 95.38 113 PHE B C 1
ATOM 3120 O O . PHE B 1 113 ? 12.805 -12.664 -16.922 1 95.38 113 PHE B O 1
ATOM 3127 N N . ALA B 1 114 ? 10.789 -11.852 -16.359 1 93.75 114 ALA B N 1
ATOM 3128 C CA . ALA B 1 114 ? 10.086 -13.109 -16.578 1 93.75 114 ALA B CA 1
ATOM 3129 C C . ALA B 1 114 ? 9.805 -13.328 -18.062 1 93.75 114 ALA B C 1
ATOM 3131 O O . ALA B 1 114 ? 9.375 -14.414 -18.469 1 93.75 114 ALA B O 1
ATOM 3132 N N . ARG B 1 115 ? 9.977 -12.352 -18.906 1 91.12 115 ARG B N 1
ATOM 3133 C CA . ARG B 1 115 ? 9.656 -12.438 -20.328 1 91.12 115 ARG B CA 1
ATOM 3134 C C . ARG B 1 115 ? 10.359 -13.633 -20.969 1 91.12 115 ARG B C 1
ATOM 3136 O O . ARG B 1 115 ? 9.781 -14.32 -21.812 1 91.12 115 ARG B O 1
ATOM 3143 N N . ASN B 1 116 ? 11.562 -13.891 -20.594 1 86.94 116 ASN B N 1
ATOM 3144 C CA . ASN B 1 116 ? 12.312 -15 -21.172 1 86.94 116 ASN B CA 1
ATOM 3145 C C . ASN B 1 116 ? 12.297 -16.219 -20.266 1 86.94 116 ASN B C 1
ATOM 3147 O O . ASN B 1 116 ? 13.109 -17.141 -20.422 1 86.94 116 ASN B O 1
ATOM 3151 N N . ARG B 1 117 ? 11.438 -16.203 -19.312 1 87.88 117 ARG B N 1
ATOM 3152 C CA . ARG B 1 117 ? 11.25 -17.297 -18.375 1 87.88 117 ARG B CA 1
ATOM 3153 C C . ARG B 1 117 ? 9.773 -17.641 -18.219 1 87.88 117 ARG B C 1
ATOM 3155 O O . ARG B 1 117 ? 9.195 -17.438 -17.141 1 87.88 117 ARG B O 1
ATOM 3162 N N . PRO B 1 118 ? 9.273 -18.234 -19.203 1 80.62 118 PRO B N 1
ATOM 3163 C CA . PRO B 1 118 ? 7.82 -18.438 -19.234 1 80.62 118 PRO B CA 1
ATOM 3164 C C . PRO B 1 118 ? 7.312 -19.281 -18.078 1 80.62 118 PRO B C 1
ATOM 3166 O O . PRO B 1 118 ? 6.156 -19.141 -17.656 1 80.62 118 PRO B O 1
ATOM 3169 N N . ASP B 1 119 ? 8.195 -20.062 -17.422 1 81.5 119 ASP B N 1
ATOM 3170 C CA . ASP B 1 119 ? 7.75 -20.969 -16.375 1 81.5 119 ASP B CA 1
ATOM 3171 C C . ASP B 1 119 ? 7.98 -20.344 -14.992 1 81.5 119 ASP B C 1
ATOM 3173 O O . ASP B 1 119 ? 7.645 -20.953 -13.969 1 81.5 119 ASP B O 1
ATOM 3177 N N . LEU B 1 120 ? 8.523 -19.219 -15.023 1 88.94 120 LEU B N 1
ATOM 3178 C CA . LEU B 1 120 ? 8.812 -18.562 -13.75 1 88.94 120 LEU B CA 1
ATOM 3179 C C . LEU B 1 120 ? 7.523 -18.109 -13.07 1 88.94 120 LEU B C 1
ATOM 3181 O O . LEU B 1 120 ? 6.711 -17.406 -13.68 1 88.94 120 LEU B O 1
ATOM 3185 N N . GLN B 1 121 ? 7.309 -18.562 -11.875 1 90.25 121 GLN B N 1
ATOM 3186 C CA . GLN B 1 121 ? 6.219 -18.078 -11.031 1 90.25 121 GLN B CA 1
ATOM 3187 C C . GLN B 1 121 ? 6.688 -16.969 -10.102 1 90.25 121 GLN B C 1
ATOM 3189 O O . GLN B 1 121 ? 7.73 -17.094 -9.453 1 90.25 121 GLN B O 1
ATOM 3194 N N . ILE B 1 122 ? 5.891 -15.914 -10.078 1 93.81 122 ILE B N 1
ATOM 3195 C CA . ILE B 1 122 ? 6.277 -14.734 -9.312 1 93.81 122 ILE B CA 1
ATOM 3196 C C . ILE B 1 122 ? 5.297 -14.523 -8.164 1 93.81 122 ILE B C 1
ATOM 3198 O O . ILE B 1 122 ? 4.09 -14.719 -8.328 1 93.81 122 ILE B O 1
ATOM 3202 N N . LYS B 1 123 ? 5.84 -14.172 -7.074 1 92.75 123 LYS B N 1
ATOM 3203 C CA . LYS B 1 123 ? 5.047 -13.773 -5.918 1 92.75 123 LYS B CA 1
ATOM 3204 C C . LYS B 1 123 ? 5.539 -12.438 -5.352 1 92.75 123 LYS B C 1
ATOM 3206 O O . LYS B 1 123 ? 6.723 -12.289 -5.051 1 92.75 123 LYS B O 1
ATOM 3211 N N . ILE B 1 124 ? 4.676 -11.492 -5.305 1 95.38 124 ILE B N 1
ATOM 3212 C CA . ILE B 1 124 ? 4.961 -10.203 -4.68 1 95.38 124 ILE B CA 1
ATOM 3213 C C . ILE B 1 124 ? 4.078 -10.023 -3.445 1 95.38 124 ILE B C 1
ATOM 3215 O O . ILE B 1 124 ? 2.852 -9.961 -3.557 1 95.38 124 ILE B O 1
ATOM 3219 N N . ILE B 1 125 ? 4.707 -9.961 -2.344 1 90.94 125 ILE B N 1
ATOM 3220 C CA . ILE B 1 125 ? 3.996 -9.648 -1.108 1 90.94 125 ILE B CA 1
ATOM 3221 C C . ILE B 1 125 ? 4.312 -8.211 -0.68 1 90.94 125 ILE B C 1
ATOM 3223 O O . ILE B 1 125 ? 5.48 -7.816 -0.635 1 90.94 125 ILE B O 1
ATOM 3227 N N . THR B 1 126 ? 3.26 -7.504 -0.394 1 92.94 126 THR B N 1
ATOM 3228 C CA . THR B 1 126 ? 3.424 -6.094 -0.054 1 92.94 126 THR B CA 1
ATOM 3229 C C . THR B 1 126 ? 3.08 -5.848 1.412 1 92.94 126 THR B C 1
ATOM 3231 O O . THR B 1 126 ? 1.969 -6.148 1.854 1 92.94 126 THR B O 1
ATOM 3234 N N . ARG B 1 127 ? 4.035 -5.355 2.141 1 86.25 127 ARG B N 1
ATOM 3235 C CA . ARG B 1 127 ? 3.896 -5.02 3.555 1 86.25 127 ARG B CA 1
ATOM 3236 C C . ARG B 1 127 ? 4.688 -3.762 3.896 1 86.25 127 ARG B C 1
ATOM 3238 O O . ARG B 1 127 ? 5.508 -3.299 3.1 1 86.25 127 ARG B O 1
ATOM 3245 N N . ASN B 1 128 ? 4.336 -3.205 5.066 1 83.75 128 ASN B N 1
ATOM 3246 C CA . ASN B 1 128 ? 5.203 -2.129 5.535 1 83.75 128 ASN B CA 1
ATOM 3247 C C . ASN B 1 128 ? 6.633 -2.617 5.766 1 83.75 128 ASN B C 1
ATOM 3249 O O . ASN B 1 128 ? 6.863 -3.816 5.93 1 83.75 128 ASN B O 1
ATOM 3253 N N . SER B 1 129 ? 7.539 -1.762 5.75 1 86.56 129 SER B N 1
ATOM 3254 C CA . SER B 1 129 ? 8.953 -2.109 5.758 1 86.56 129 SER B CA 1
ATOM 3255 C C . SER B 1 129 ? 9.32 -2.9 7.012 1 86.56 129 SER B C 1
ATOM 3257 O O . SER B 1 129 ? 10.164 -3.799 6.957 1 86.56 129 SER B O 1
ATOM 3259 N N . ALA B 1 130 ? 8.766 -2.564 8.133 1 77.69 130 ALA B N 1
ATOM 3260 C CA . ALA B 1 130 ? 9.039 -3.305 9.359 1 77.69 130 ALA B CA 1
ATOM 3261 C C . ALA B 1 130 ? 8.641 -4.773 9.211 1 77.69 130 ALA B C 1
ATOM 3263 O O . ALA B 1 130 ? 9.391 -5.668 9.602 1 77.69 130 ALA B O 1
ATOM 3264 N N . THR B 1 131 ? 7.535 -4.988 8.641 1 79.06 131 THR B N 1
ATOM 3265 C CA . THR B 1 131 ? 7.043 -6.348 8.438 1 79.06 131 THR B CA 1
ATOM 3266 C C . THR B 1 131 ? 7.859 -7.062 7.367 1 79.06 131 THR B C 1
ATOM 3268 O O . THR B 1 131 ? 8.109 -8.266 7.469 1 79.06 131 THR B O 1
ATOM 3271 N N . VAL B 1 132 ? 8.227 -6.332 6.344 1 86.56 132 VAL B N 1
ATOM 3272 C CA . VAL B 1 132 ? 9.039 -6.902 5.273 1 86.56 132 VAL B CA 1
ATOM 3273 C C . VAL B 1 132 ? 10.312 -7.5 5.859 1 86.56 132 VAL B C 1
ATOM 3275 O O . VAL B 1 132 ? 10.727 -8.602 5.477 1 86.56 132 VAL B O 1
ATOM 3278 N N . ARG B 1 133 ? 10.852 -6.82 6.715 1 81.06 133 ARG B N 1
ATOM 3279 C CA . ARG B 1 133 ? 12.062 -7.305 7.367 1 81.06 133 ARG B CA 1
ATOM 3280 C C . ARG B 1 133 ? 11.797 -8.602 8.117 1 81.06 133 ARG B C 1
ATOM 3282 O O . ARG B 1 133 ? 12.609 -9.531 8.062 1 81.06 133 ARG B O 1
ATOM 3289 N N . GLU B 1 134 ? 10.742 -8.586 8.852 1 74.31 134 GLU B N 1
ATOM 3290 C CA . GLU B 1 134 ? 10.375 -9.773 9.625 1 74.31 134 GLU B CA 1
ATOM 3291 C C . GLU B 1 134 ? 10.148 -10.969 8.711 1 74.31 134 GLU B C 1
ATOM 3293 O O . GLU B 1 134 ? 10.516 -12.094 9.055 1 74.31 134 GLU B O 1
ATOM 3298 N N . LEU B 1 135 ? 9.609 -10.68 7.582 1 76.62 135 LEU B N 1
ATOM 3299 C CA . LEU B 1 135 ? 9.312 -11.742 6.633 1 76.62 135 LEU B CA 1
ATOM 3300 C C . LEU B 1 135 ? 10.594 -12.375 6.098 1 76.62 135 LEU B C 1
ATOM 3302 O O . LEU B 1 135 ? 10.617 -13.562 5.781 1 76.62 135 LEU B O 1
ATOM 3306 N N . MET B 1 136 ? 11.617 -11.641 6.02 1 78.69 136 MET B N 1
ATOM 3307 C CA . MET B 1 136 ? 12.883 -12.156 5.52 1 78.69 136 MET B CA 1
ATOM 3308 C C . MET B 1 136 ? 13.469 -13.188 6.48 1 78.69 136 MET B C 1
ATOM 3310 O O . MET B 1 136 ? 14.203 -14.086 6.062 1 78.69 136 MET B O 1
ATOM 3314 N N . SER B 1 137 ? 13.141 -13.039 7.66 1 68.38 137 SER B N 1
ATOM 3315 C CA . SER B 1 137 ? 13.664 -13.969 8.656 1 68.38 137 SER B CA 1
ATOM 3316 C C . SER B 1 137 ? 12.977 -15.32 8.578 1 68.38 137 SER B C 1
ATOM 3318 O O . SER B 1 137 ? 13.5 -16.328 9.062 1 68.38 137 SER B O 1
ATOM 3320 N N . THR B 1 138 ? 11.812 -15.289 7.953 1 63.22 138 THR B N 1
ATOM 3321 C CA . THR B 1 138 ? 11.055 -16.531 7.852 1 63.22 138 THR B CA 1
ATOM 3322 C C . THR B 1 138 ? 11.562 -17.391 6.699 1 63.22 138 THR B C 1
ATOM 3324 O O . THR B 1 138 ? 11.188 -18.547 6.57 1 63.22 138 THR B O 1
ATOM 3327 N N . GLN B 1 139 ? 12.516 -16.891 5.887 1 59.81 139 GLN B N 1
ATOM 3328 C CA . GLN B 1 139 ? 13.133 -17.562 4.738 1 59.81 139 GLN B CA 1
ATOM 3329 C C . GLN B 1 139 ? 12.078 -17.953 3.709 1 59.81 139 GLN B C 1
ATOM 3331 O O . GLN B 1 139 ? 12.234 -18.969 3.01 1 59.81 139 GLN B O 1
ATOM 3336 N N . GLN B 1 140 ? 10.992 -17.25 3.656 1 68.25 140 GLN B N 1
ATOM 3337 C CA . GLN B 1 140 ? 9.914 -17.531 2.713 1 68.25 140 GLN B CA 1
ATOM 3338 C C . GLN B 1 140 ? 10.031 -16.656 1.469 1 68.25 140 GLN B C 1
ATOM 3340 O O . GLN B 1 140 ? 9.352 -16.891 0.469 1 68.25 140 GLN B O 1
ATOM 3345 N N . PHE B 1 141 ? 10.875 -15.812 1.566 1 86.25 141 PHE B N 1
ATOM 3346 C CA . PHE B 1 141 ? 11.062 -14.891 0.451 1 86.25 141 PHE B CA 1
ATOM 3347 C C . PHE B 1 141 ? 12.516 -14.898 -0.019 1 86.25 141 PHE B C 1
ATOM 3349 O O . PHE B 1 141 ? 13.43 -15.031 0.79 1 86.25 141 PHE B O 1
ATOM 3356 N N . ASP B 1 142 ? 12.617 -14.82 -1.291 1 87.38 142 ASP B N 1
ATOM 3357 C CA . ASP B 1 142 ? 13.945 -14.859 -1.897 1 87.38 142 ASP B CA 1
ATOM 3358 C C . ASP B 1 142 ? 14.664 -13.523 -1.733 1 87.38 142 ASP B C 1
ATOM 3360 O O . ASP B 1 142 ? 15.875 -13.484 -1.523 1 87.38 142 ASP B O 1
ATOM 3364 N N . LEU B 1 143 ? 13.938 -12.469 -1.915 1 93.38 143 LEU B N 1
ATOM 3365 C CA . LEU B 1 143 ? 14.43 -11.102 -1.798 1 93.38 143 LEU B CA 1
ATOM 3366 C C . LEU B 1 143 ? 13.391 -10.203 -1.147 1 93.38 143 LEU B C 1
ATOM 3368 O O . LEU B 1 143 ? 12.203 -10.539 -1.112 1 93.38 143 LEU B O 1
ATOM 3372 N N . ALA B 1 144 ? 13.891 -9.156 -0.655 1 95 144 ALA B N 1
ATOM 3373 C CA . ALA B 1 144 ? 12.977 -8.133 -0.155 1 95 144 ALA B CA 1
ATOM 3374 C C . ALA B 1 144 ? 13.516 -6.734 -0.435 1 95 144 ALA B C 1
ATOM 3376 O O . ALA B 1 144 ? 14.711 -6.559 -0.695 1 95 144 ALA B O 1
ATOM 3377 N N . VAL B 1 145 ? 12.648 -5.816 -0.531 1 96.5 145 VAL B N 1
ATOM 3378 C CA . VAL B 1 145 ? 12.984 -4.402 -0.626 1 96.5 145 VAL B CA 1
ATOM 3379 C C . VAL B 1 145 ? 12.25 -3.617 0.455 1 96.5 145 VAL B C 1
ATOM 3381 O O . VAL B 1 145 ? 11.023 -3.709 0.569 1 96.5 145 VAL B O 1
ATOM 3384 N N . ALA B 1 146 ? 12.961 -2.854 1.243 1 94.25 146 ALA B N 1
ATOM 3385 C CA . ALA B 1 146 ? 12.375 -2.107 2.352 1 94.25 146 ALA B CA 1
ATOM 3386 C C . ALA B 1 146 ? 12.938 -0.692 2.424 1 94.25 146 ALA B C 1
ATOM 3388 O O . ALA B 1 146 ? 14.047 -0.435 1.944 1 94.25 146 ALA B O 1
ATOM 3389 N N . GLU B 1 147 ? 12.117 0.155 2.939 1 92.75 147 GLU B N 1
ATOM 3390 C CA . GLU B 1 147 ? 12.586 1.498 3.266 1 92.75 147 GLU B CA 1
ATOM 3391 C C . GLU B 1 147 ? 13.383 1.503 4.57 1 92.75 147 GLU B C 1
ATOM 3393 O O . GLU B 1 147 ? 13.086 0.732 5.484 1 92.75 147 GLU B O 1
ATOM 3398 N N . LEU B 1 148 ? 14.352 2.322 4.621 1 88.12 148 LEU B N 1
ATOM 3399 C CA . LEU B 1 148 ? 15.148 2.5 5.832 1 88.12 148 LEU B CA 1
ATOM 3400 C C . LEU B 1 148 ? 14.68 3.727 6.609 1 88.12 148 LEU B C 1
ATOM 3402 O O . LEU B 1 148 ? 14.055 4.625 6.043 1 88.12 148 LEU B O 1
ATOM 3406 N N . PRO B 1 149 ? 14.914 3.775 7.883 1 79.69 149 PRO B N 1
ATOM 3407 C CA . PRO B 1 149 ? 15.727 2.863 8.695 1 79.69 149 PRO B CA 1
ATOM 3408 C C . PRO B 1 149 ? 14.977 1.586 9.07 1 79.69 149 PRO B C 1
ATOM 3410 O O . PRO B 1 149 ? 13.742 1.57 9.094 1 79.69 149 PRO B O 1
ATOM 3413 N N . LEU B 1 150 ? 15.797 0.525 9.133 1 71.81 150 LEU B N 1
ATOM 3414 C CA . LEU B 1 150 ? 15.352 -0.751 9.68 1 71.81 150 LEU B CA 1
ATOM 3415 C C . LEU B 1 150 ? 16.172 -1.131 10.906 1 71.81 150 LEU B C 1
ATOM 3417 O O . LEU B 1 150 ? 17.344 -0.752 11.023 1 71.81 150 LEU B O 1
ATOM 3421 N N . ASP B 1 151 ? 15.477 -1.787 11.82 1 61.81 151 ASP B N 1
ATOM 3422 C CA . ASP B 1 151 ? 16.234 -2.24 12.984 1 61.81 151 ASP B CA 1
ATOM 3423 C C . ASP B 1 151 ? 17.344 -3.209 12.578 1 61.81 151 ASP B C 1
ATOM 3425 O O . ASP B 1 151 ? 17.562 -3.441 11.383 1 61.81 151 ASP B O 1
ATOM 3429 N N . TYR B 1 152 ? 17.969 -4.062 13.492 1 54.97 152 TYR B N 1
ATOM 3430 C CA . TYR B 1 152 ? 19.125 -4.934 13.328 1 54.97 152 TYR B CA 1
ATOM 3431 C C . TYR B 1 152 ? 18.906 -5.926 12.188 1 54.97 152 TYR B C 1
ATOM 3433 O O . TYR B 1 152 ? 17.844 -6.551 12.102 1 54.97 152 TYR B O 1
ATOM 3441 N N . PRO B 1 153 ? 19.922 -5.789 11.227 1 58.28 153 PRO B N 1
ATOM 3442 C CA . PRO B 1 153 ? 19.734 -6.574 10 1 58.28 153 PRO B CA 1
ATOM 3443 C C . PRO B 1 153 ? 19.766 -8.078 10.258 1 58.28 153 PRO B C 1
ATOM 3445 O O . PRO B 1 153 ? 20.672 -8.57 10.93 1 58.28 153 PRO B O 1
ATOM 3448 N N . THR B 1 154 ? 18.781 -8.742 10.312 1 60.94 154 THR B N 1
ATOM 3449 C CA . THR B 1 154 ? 18.766 -10.203 10.234 1 60.94 154 THR B CA 1
ATOM 3450 C C . THR B 1 154 ? 18.953 -10.672 8.797 1 60.94 154 THR B C 1
ATOM 3452 O O . THR B 1 154 ? 18.812 -11.859 8.5 1 60.94 154 THR B O 1
ATOM 3455 N N . SER B 1 155 ? 19.406 -9.672 7.957 1 70.38 155 SER B N 1
ATOM 3456 C CA . SER B 1 155 ? 19.594 -9.961 6.539 1 70.38 155 SER B CA 1
ATOM 3457 C C . SER B 1 155 ? 20.75 -9.148 5.961 1 70.38 155 SER B C 1
ATOM 3459 O O . SER B 1 155 ? 21.219 -8.195 6.582 1 70.38 155 SER B O 1
ATOM 3461 N N . HIS B 1 156 ? 21.297 -9.703 4.898 1 84.88 156 HIS B N 1
ATOM 3462 C CA . HIS B 1 156 ? 22.203 -8.875 4.105 1 84.88 156 HIS B CA 1
ATOM 3463 C C . HIS B 1 156 ? 21.453 -7.699 3.48 1 84.88 156 HIS B C 1
ATOM 3465 O O . HIS B 1 156 ? 20.359 -7.863 2.955 1 84.88 156 HIS B O 1
ATOM 3471 N N . MET B 1 157 ? 22.031 -6.562 3.676 1 90.56 157 MET B N 1
ATOM 3472 C CA . MET B 1 157 ? 21.359 -5.359 3.184 1 90.56 157 MET B CA 1
ATOM 3473 C C . MET B 1 157 ? 22.234 -4.629 2.172 1 90.56 157 MET B C 1
ATOM 3475 O O . MET B 1 157 ? 23.422 -4.363 2.438 1 90.56 157 MET B O 1
ATOM 3479 N N . GLU B 1 158 ? 21.75 -4.383 0.998 1 94.12 158 GLU B N 1
ATOM 3480 C CA . GLU B 1 158 ? 22.328 -3.457 0.028 1 94.12 158 GLU B CA 1
ATOM 3481 C C . GLU B 1 158 ? 21.562 -2.137 -0.001 1 94.12 158 GLU B C 1
ATOM 3483 O O . GLU B 1 158 ? 20.438 -2.08 -0.498 1 94.12 158 GLU B O 1
ATOM 3488 N N . VAL B 1 159 ? 22.203 -1.124 0.475 1 95.56 159 VAL B N 1
ATOM 3489 C CA . VAL B 1 159 ? 21.5 0.135 0.724 1 95.56 159 VAL B CA 1
ATOM 3490 C C . VAL B 1 159 ? 21.641 1.051 -0.49 1 95.56 159 VAL B C 1
ATOM 3492 O O . VAL B 1 159 ? 22.719 1.148 -1.083 1 95.56 159 VAL B O 1
ATOM 3495 N N . PHE B 1 160 ? 20.609 1.676 -0.886 1 97 160 PHE B N 1
ATOM 3496 C CA . PHE B 1 160 ? 20.531 2.709 -1.913 1 97 160 PHE B CA 1
ATOM 3497 C C . PHE B 1 160 ? 20.062 4.031 -1.321 1 97 160 PHE B C 1
ATOM 3499 O O . PHE B 1 160 ? 19.047 4.078 -0.627 1 97 160 PHE B O 1
ATOM 3506 N N . SER B 1 161 ? 20.781 5.078 -1.545 1 96.5 161 SER B N 1
ATOM 3507 C CA . SER B 1 161 ? 20.469 6.402 -1.011 1 96.5 161 SER B CA 1
ATOM 3508 C C . SER B 1 161 ? 20.141 7.387 -2.127 1 96.5 161 SER B C 1
ATOM 3510 O O . SER B 1 161 ? 20.844 7.445 -3.141 1 96.5 161 SER B O 1
ATOM 3512 N N . TYR B 1 162 ? 19.062 8.094 -1.895 1 97.25 162 TYR B N 1
ATOM 3513 C CA . TYR B 1 162 ? 18.609 9.07 -2.879 1 97.25 162 TYR B CA 1
ATOM 3514 C C . TYR B 1 162 ? 18.438 10.445 -2.244 1 97.25 162 TYR B C 1
ATOM 3516 O O . TYR B 1 162 ? 18.172 10.555 -1.044 1 97.25 162 TYR B O 1
ATOM 3524 N N . GLU B 1 163 ? 18.625 11.438 -3.062 1 97.62 163 GLU B N 1
ATOM 3525 C CA . GLU B 1 163 ? 18.172 12.789 -2.732 1 97.62 163 GLU B CA 1
ATOM 3526 C C . GLU B 1 163 ? 16.797 13.062 -3.32 1 97.62 163 GLU B C 1
ATOM 3528 O O . GLU B 1 163 ? 16.625 13.031 -4.539 1 97.62 163 GLU B O 1
ATOM 3533 N N . CYS B 1 164 ? 15.891 13.398 -2.42 1 98.31 164 CYS B N 1
ATOM 3534 C CA . CYS B 1 164 ? 14.539 13.664 -2.887 1 98.31 164 CYS B CA 1
ATOM 3535 C C . CYS B 1 164 ? 14.484 14.953 -3.695 1 98.31 164 CYS B C 1
ATOM 3537 O O . CYS B 1 164 ? 15.391 15.781 -3.607 1 98.31 164 CYS B O 1
ATOM 3539 N N . LEU B 1 165 ? 13.461 15.062 -4.516 1 98.62 165 LEU B N 1
ATOM 3540 C CA . LEU B 1 165 ? 13.211 16.203 -5.387 1 98.62 165 LEU B CA 1
ATOM 3541 C C . LEU B 1 165 ? 11.891 16.891 -5.031 1 98.62 165 LEU B C 1
ATOM 3543 O O . LEU B 1 165 ? 11.008 16.266 -4.441 1 98.62 165 LEU B O 1
ATOM 3547 N N . CYS B 1 166 ? 11.82 18.078 -5.355 1 98.69 166 CYS B N 1
ATOM 3548 C CA . CYS B 1 166 ? 10.562 18.797 -5.188 1 98.69 166 CYS B CA 1
ATOM 3549 C C . CYS B 1 166 ? 9.625 18.547 -6.367 1 98.69 166 CYS B C 1
ATOM 3551 O O . CYS B 1 166 ? 10.047 18.625 -7.523 1 98.69 166 CYS B O 1
ATOM 3553 N N . MET B 1 167 ? 8.398 18.203 -6.109 1 98.56 167 MET B N 1
ATOM 3554 C CA . MET B 1 167 ? 7.398 18.031 -7.164 1 98.56 167 MET B CA 1
ATOM 3555 C C . MET B 1 167 ? 6.379 19.172 -7.129 1 98.56 167 MET B C 1
ATOM 3557 O O . MET B 1 167 ? 5.949 19.594 -6.051 1 98.56 167 MET B O 1
ATOM 3561 N N . LEU B 1 168 ? 6.07 19.703 -8.258 1 98.25 168 LEU B N 1
ATOM 3562 C CA . LEU B 1 168 ? 5.141 20.812 -8.453 1 98.25 168 LEU B CA 1
ATOM 3563 C C . LEU B 1 168 ? 4.09 20.453 -9.5 1 98.25 168 LEU B C 1
ATOM 3565 O O . LEU B 1 168 ? 4.371 19.703 -10.445 1 98.25 168 LEU B O 1
ATOM 3569 N N . PRO B 1 169 ? 2.871 21.047 -9.312 1 96.31 169 PRO B N 1
ATOM 3570 C CA . PRO B 1 169 ? 1.973 20.984 -10.469 1 96.31 169 PRO B CA 1
ATOM 3571 C C . PRO B 1 169 ? 2.576 21.625 -11.719 1 96.31 169 PRO B C 1
ATOM 3573 O O . PRO B 1 169 ? 3.438 22.5 -11.625 1 96.31 169 PRO B O 1
ATOM 3576 N N . PRO B 1 170 ? 2.209 21.156 -12.906 1 88.5 170 PRO B N 1
ATOM 3577 C CA . PRO B 1 170 ? 2.842 21.609 -14.148 1 88.5 170 PRO B CA 1
ATOM 3578 C C . PRO B 1 170 ? 2.803 23.125 -14.312 1 88.5 170 PRO B C 1
ATOM 3580 O O . PRO B 1 170 ? 3.76 23.719 -14.82 1 88.5 170 PRO B O 1
ATOM 3583 N N . ALA B 1 171 ? 1.829 23.859 -13.945 1 90.12 171 ALA B N 1
ATOM 3584 C CA . ALA B 1 171 ? 1.71 25.297 -14.188 1 90.12 171 ALA B CA 1
ATOM 3585 C C . ALA B 1 171 ? 2.025 26.094 -12.93 1 90.12 171 ALA B C 1
ATOM 3587 O O . ALA B 1 171 ? 1.691 27.266 -12.836 1 90.12 171 ALA B O 1
ATOM 3588 N N . HIS B 1 172 ? 2.77 25.484 -12.031 1 94.88 172 HIS B N 1
ATOM 3589 C CA . HIS B 1 172 ? 3.084 26.188 -10.797 1 94.88 172 HIS B CA 1
ATOM 3590 C C . HIS B 1 172 ? 4.117 27.281 -11.039 1 94.88 172 HIS B C 1
ATOM 3592 O O . HIS B 1 172 ? 5.078 27.078 -11.789 1 94.88 172 HIS B O 1
ATOM 3598 N N . PRO B 1 173 ? 4.055 28.406 -10.508 1 95.62 173 PRO B N 1
ATOM 3599 C CA . PRO B 1 173 ? 4.98 29.531 -10.734 1 95.62 173 PRO B CA 1
ATOM 3600 C C . PRO B 1 173 ? 6.43 29.156 -10.422 1 95.62 173 PRO B C 1
ATOM 3602 O O . PRO B 1 173 ? 7.348 29.625 -11.094 1 95.62 173 PRO B O 1
ATOM 3605 N N . LEU B 1 174 ? 6.617 28.391 -9.469 1 96.94 174 LEU B N 1
ATOM 3606 C CA . LEU B 1 174 ? 7.961 28.047 -9.016 1 96.94 174 LEU B CA 1
ATOM 3607 C C . LEU B 1 174 ? 8.633 27.078 -9.992 1 96.94 174 LEU B C 1
ATOM 3609 O O . LEU B 1 174 ? 9.82 26.781 -9.859 1 96.94 174 LEU B O 1
ATOM 3613 N N . ALA B 1 175 ? 7.875 26.578 -10.945 1 95.19 175 ALA B N 1
ATOM 3614 C CA . ALA B 1 175 ? 8.414 25.672 -11.953 1 95.19 175 ALA B CA 1
ATOM 3615 C C . ALA B 1 175 ? 9.5 26.344 -12.781 1 95.19 175 ALA B C 1
ATOM 3617 O O . ALA B 1 175 ? 10.273 25.688 -13.469 1 95.19 175 ALA B O 1
ATOM 3618 N N . LYS B 1 176 ? 9.555 27.594 -12.758 1 95.12 176 LYS B N 1
ATOM 3619 C CA . LYS B 1 176 ? 10.547 28.359 -13.508 1 95.12 176 LYS B CA 1
ATOM 3620 C C . LYS B 1 176 ? 11.922 28.25 -12.867 1 95.12 176 LYS B C 1
ATOM 3622 O O . LYS B 1 176 ? 12.938 28.484 -13.523 1 95.12 176 LYS B O 1
ATOM 3627 N N . LEU B 1 177 ? 11.945 27.969 -11.586 1 96.31 177 LEU B N 1
ATOM 3628 C CA . LEU B 1 177 ? 13.219 27.828 -10.875 1 96.31 177 LEU B CA 1
ATOM 3629 C C . LEU B 1 177 ? 13.852 26.469 -11.156 1 96.31 177 LEU B C 1
ATOM 3631 O O . LEU B 1 177 ? 13.148 25.469 -11.336 1 96.31 177 LEU B O 1
ATOM 3635 N N . LYS B 1 178 ? 15.18 26.422 -11.164 1 95.31 178 LYS B N 1
ATOM 3636 C CA . LYS B 1 178 ? 15.898 25.172 -11.375 1 95.31 178 LYS B CA 1
ATOM 3637 C C . LYS B 1 178 ? 16.047 24.391 -10.062 1 95.31 178 LYS B C 1
ATOM 3639 O O . LYS B 1 178 ? 16.203 23.172 -10.07 1 95.31 178 LYS B O 1
ATOM 3644 N N . GLN B 1 179 ? 15.984 25.172 -8.992 1 97.81 179 GLN B N 1
ATOM 3645 C CA . GLN B 1 179 ? 16.141 24.625 -7.648 1 97.81 179 GLN B CA 1
ATOM 3646 C C . GLN B 1 179 ? 15.211 25.312 -6.656 1 97.81 179 GLN B C 1
ATOM 3648 O O . GLN B 1 179 ? 15.031 26.531 -6.715 1 97.81 179 GLN B O 1
ATOM 3653 N N . ILE B 1 180 ? 14.703 24.531 -5.789 1 98.56 180 ILE B N 1
ATOM 3654 C CA . ILE B 1 180 ? 13.734 25.031 -4.82 1 98.56 180 ILE B CA 1
ATOM 3655 C C . ILE B 1 180 ? 14.305 24.922 -3.41 1 98.56 180 ILE B C 1
ATOM 3657 O O . ILE B 1 180 ? 14.914 23.906 -3.066 1 98.56 180 ILE B O 1
ATOM 3661 N N . THR B 1 181 ? 14.117 25.906 -2.607 1 98.5 181 THR B N 1
ATOM 3662 C CA . THR B 1 181 ? 14.5 25.922 -1.199 1 98.5 181 THR B CA 1
ATOM 3663 C C . THR B 1 181 ? 13.281 26.172 -0.313 1 98.5 181 THR B C 1
ATOM 3665 O O . THR B 1 181 ? 12.234 26.594 -0.8 1 98.5 181 THR B O 1
ATOM 3668 N N . PRO B 1 182 ? 13.406 25.859 0.975 1 98.38 182 PRO B N 1
ATOM 3669 C CA . PRO B 1 182 ? 12.305 26.188 1.888 1 98.38 182 PRO B CA 1
ATOM 3670 C C . PRO B 1 182 ? 11.867 27.641 1.804 1 98.38 182 PRO B C 1
ATOM 3672 O O . PRO B 1 182 ? 10.68 27.938 1.929 1 98.38 182 PRO B O 1
ATOM 3675 N N . LYS B 1 183 ? 12.742 28.562 1.604 1 98.25 183 LYS B N 1
ATOM 3676 C CA . LYS B 1 183 ? 12.398 29.984 1.504 1 98.25 183 LYS B CA 1
ATOM 3677 C C . LYS B 1 183 ? 11.477 30.234 0.32 1 98.25 183 LYS B C 1
ATOM 3679 O O . LYS B 1 183 ? 10.555 31.062 0.413 1 98.25 183 LYS B O 1
ATOM 3684 N N . ASP B 1 184 ? 11.734 29.562 -0.823 1 98.25 184 ASP B N 1
ATOM 3685 C CA . ASP B 1 184 ? 10.875 29.672 -1.993 1 98.25 184 ASP B CA 1
ATOM 3686 C C . ASP B 1 184 ? 9.461 29.172 -1.688 1 98.25 184 ASP B C 1
ATOM 3688 O O . ASP B 1 184 ? 8.5 29.562 -2.352 1 98.25 184 ASP B O 1
ATOM 3692 N N . LEU B 1 185 ? 9.398 28.328 -0.657 1 98.44 185 LEU B N 1
ATOM 3693 C CA . LEU B 1 185 ? 8.141 27.641 -0.367 1 98.44 185 LEU B CA 1
ATOM 3694 C C . LEU B 1 185 ? 7.473 28.219 0.871 1 98.44 185 LEU B C 1
ATOM 3696 O O . LEU B 1 185 ? 6.574 27.609 1.447 1 98.44 185 LEU B O 1
ATOM 3700 N N . ASP B 1 186 ? 7.891 29.375 1.279 1 98.12 186 ASP B N 1
ATOM 3701 C CA . ASP B 1 186 ? 7.352 30.016 2.477 1 98.12 186 ASP B CA 1
ATOM 3702 C C . ASP B 1 186 ? 5.844 30.219 2.359 1 98.12 186 ASP B C 1
ATOM 3704 O O . ASP B 1 186 ? 5.387 31.062 1.592 1 98.12 186 ASP B O 1
ATOM 3708 N N . GLY B 1 187 ? 5.117 29.391 3.1 1 95.94 187 GLY B N 1
ATOM 3709 C CA . GLY B 1 187 ? 3.67 29.531 3.139 1 95.94 187 GLY B CA 1
ATOM 3710 C C . GLY B 1 187 ? 2.965 28.812 2.004 1 95.94 187 GLY B C 1
ATOM 3711 O O . GLY B 1 187 ? 1.733 28.781 1.957 1 95.94 187 GLY B O 1
ATOM 3712 N N . VAL B 1 188 ? 3.697 28.25 1.075 1 96.81 188 VAL B N 1
ATOM 3713 C CA . VAL B 1 188 ? 3.121 27.516 -0.053 1 96.81 188 VAL B CA 1
ATOM 3714 C C . VAL B 1 188 ? 2.508 26.203 0.433 1 96.81 188 VAL B C 1
ATOM 3716 O O . VAL B 1 188 ? 3.115 25.484 1.227 1 96.81 188 VAL B O 1
ATOM 3719 N N . PRO B 1 189 ? 1.206 25.891 0.046 1 96.31 189 PRO B N 1
ATOM 3720 C CA . PRO B 1 189 ? 0.623 24.609 0.442 1 96.31 189 PRO B CA 1
ATOM 3721 C C . PRO B 1 189 ? 1.521 23.422 0.099 1 96.31 189 PRO B C 1
ATOM 3723 O O . PRO B 1 189 ? 2.029 23.328 -1.022 1 96.31 189 PRO B O 1
ATOM 3726 N N . PHE B 1 190 ? 1.711 22.562 1.125 1 97.75 190 PHE B N 1
ATOM 3727 C CA . PHE B 1 190 ? 2.666 21.469 0.997 1 97.75 190 PHE B CA 1
ATOM 3728 C C . PHE B 1 190 ? 2.014 20.141 1.352 1 97.75 190 PHE B C 1
ATOM 3730 O O . PHE B 1 190 ? 1.381 20.016 2.4 1 97.75 190 PHE B O 1
ATOM 3737 N N . VAL B 1 191 ? 2.115 19.172 0.447 1 97.75 191 VAL B N 1
ATOM 3738 C CA . VAL B 1 191 ? 1.718 17.797 0.688 1 97.75 191 VAL B CA 1
ATOM 3739 C C . VAL B 1 191 ? 2.916 17 1.188 1 97.75 191 VAL B C 1
ATOM 3741 O O . VAL B 1 191 ? 3.955 16.938 0.527 1 97.75 191 VAL B O 1
ATOM 3744 N N . THR B 1 192 ? 2.775 16.344 2.348 1 96.62 192 THR B N 1
ATOM 3745 C CA . THR B 1 192 ? 3.922 15.648 2.918 1 96.62 192 THR B CA 1
ATOM 3746 C C . THR B 1 192 ? 3.539 14.227 3.338 1 96.62 192 THR B C 1
ATOM 3748 O O . THR B 1 192 ? 2.361 13.867 3.307 1 96.62 192 THR B O 1
ATOM 3751 N N . LEU B 1 193 ? 4.527 13.422 3.543 1 94.25 193 LEU B N 1
ATOM 3752 C CA . LEU B 1 193 ? 4.309 12.141 4.195 1 94.25 193 LEU B CA 1
ATOM 3753 C C . LEU B 1 193 ? 3.973 12.328 5.672 1 94.25 193 LEU B C 1
ATOM 3755 O O . LEU B 1 193 ? 4.086 13.438 6.199 1 94.25 193 LEU B O 1
ATOM 3759 N N . PHE B 1 194 ? 3.564 11.312 6.305 1 85 194 PHE B N 1
ATOM 3760 C CA . PHE B 1 194 ? 3.043 11.398 7.66 1 85 194 PHE B CA 1
ATOM 3761 C C . PHE B 1 194 ? 4.148 11.758 8.641 1 85 194 PHE B C 1
ATOM 3763 O O . PHE B 1 194 ? 5.332 11.562 8.359 1 85 194 PHE B O 1
ATOM 3770 N N . ARG B 1 195 ? 3.838 12.172 9.82 1 74.44 195 ARG B N 1
ATOM 3771 C CA . ARG B 1 195 ? 4.734 12.773 10.797 1 74.44 195 ARG B CA 1
ATOM 3772 C C . ARG B 1 195 ? 5.762 11.766 11.297 1 74.44 195 ARG B C 1
ATOM 3774 O O . ARG B 1 195 ? 6.883 12.133 11.648 1 74.44 195 ARG B O 1
ATOM 3781 N N . GLY B 1 196 ? 5.453 10.602 11.258 1 72.69 196 GLY B N 1
ATOM 3782 C CA . GLY B 1 196 ? 6.387 9.586 11.719 1 72.69 196 GLY B CA 1
ATOM 3783 C C . GLY B 1 196 ? 7.402 9.188 10.664 1 72.69 196 GLY B C 1
ATOM 3784 O O . GLY B 1 196 ? 8.375 8.484 10.969 1 72.69 196 GLY B O 1
ATOM 3785 N N . ASP B 1 197 ? 7.238 9.68 9.578 1 81.88 197 ASP B N 1
ATOM 3786 C CA . ASP B 1 197 ? 8.156 9.344 8.484 1 81.88 197 ASP B CA 1
ATOM 3787 C C . ASP B 1 197 ? 9.453 10.141 8.594 1 81.88 197 ASP B C 1
ATOM 3789 O O . ASP B 1 197 ? 9.43 11.336 8.906 1 81.88 197 ASP B O 1
ATOM 3793 N N . PRO B 1 198 ? 10.602 9.523 8.359 1 85.06 198 PRO B N 1
ATOM 3794 C CA . PRO B 1 198 ? 11.883 10.234 8.406 1 85.06 198 PRO B CA 1
ATOM 3795 C C . PRO B 1 198 ? 11.93 11.438 7.465 1 85.06 198 PRO B C 1
ATOM 3797 O O . PRO B 1 198 ? 12.578 12.438 7.762 1 85.06 198 PRO B O 1
ATOM 3800 N N . ILE B 1 199 ? 11.266 11.375 6.406 1 92.88 199 ILE B N 1
ATOM 3801 C CA . ILE B 1 199 ? 11.234 12.461 5.434 1 92.88 199 ILE B CA 1
ATOM 3802 C C . ILE B 1 199 ? 10.547 13.68 6.047 1 92.88 199 ILE B C 1
ATOM 3804 O O . ILE B 1 199 ? 10.984 14.812 5.844 1 92.88 199 ILE B O 1
ATOM 3808 N N . TYR B 1 200 ? 9.477 13.398 6.75 1 91.19 200 TYR B N 1
ATOM 3809 C CA . TYR B 1 200 ? 8.766 14.484 7.418 1 91.19 200 TYR B CA 1
ATOM 3810 C C . TYR B 1 200 ? 9.695 15.266 8.328 1 91.19 200 TYR B C 1
ATOM 3812 O O . TYR B 1 200 ? 9.688 16.5 8.32 1 91.19 200 TYR B O 1
ATOM 3820 N N . GLN B 1 201 ? 10.477 14.586 9.039 1 87.44 201 GLN B N 1
ATOM 3821 C CA . GLN B 1 201 ? 11.383 15.211 10 1 87.44 201 GLN B CA 1
ATOM 3822 C C . GLN B 1 201 ? 12.461 16.031 9.297 1 87.44 201 GLN B C 1
ATOM 3824 O O . GLN B 1 201 ? 12.82 17.125 9.75 1 87.44 201 GLN B O 1
ATOM 3829 N N . GLN B 1 202 ? 13 15.492 8.32 1 93.44 202 GLN B N 1
ATOM 3830 C CA . GLN B 1 202 ? 14.016 16.203 7.547 1 93.44 202 GLN B CA 1
ATOM 3831 C C . GLN B 1 202 ? 13.453 17.5 6.973 1 93.44 202 GLN B C 1
ATOM 3833 O O . GLN B 1 202 ? 14.117 18.547 7 1 93.44 202 GLN B O 1
ATOM 3838 N N . LEU B 1 203 ? 12.211 17.438 6.559 1 96.62 203 LEU B N 1
ATOM 3839 C CA . LEU B 1 203 ? 11.57 18.625 5.988 1 96.62 203 LEU B CA 1
ATOM 3840 C C . LEU B 1 203 ? 11.273 19.656 7.07 1 96.62 203 LEU B C 1
ATOM 3842 O O . LEU B 1 203 ? 11.516 20.844 6.875 1 96.62 203 LEU B O 1
ATOM 3846 N N . ALA B 1 204 ? 10.781 19.125 8.141 1 92.31 204 ALA B N 1
ATOM 3847 C CA . ALA B 1 204 ? 10.5 20.031 9.258 1 92.31 204 ALA B CA 1
ATOM 3848 C C . ALA B 1 204 ? 11.75 20.797 9.664 1 92.31 204 ALA B C 1
ATOM 3850 O O . ALA B 1 204 ? 11.688 22.016 9.875 1 92.31 204 ALA B O 1
ATOM 3851 N N . SER B 1 205 ? 12.82 20.125 9.781 1 94.06 205 SER B N 1
ATOM 3852 C CA . SER B 1 205 ? 14.094 20.75 10.141 1 94.06 205 SER B CA 1
ATOM 3853 C C . SER B 1 205 ? 14.539 21.75 9.078 1 94.06 205 SER B C 1
ATOM 3855 O O . SER B 1 205 ? 15.008 22.844 9.406 1 94.06 205 SER B O 1
ATOM 3857 N N . ALA B 1 206 ? 14.422 21.391 7.84 1 96.62 206 ALA B N 1
ATOM 3858 C CA . ALA B 1 206 ? 14.844 22.25 6.738 1 96.62 206 ALA B CA 1
ATOM 3859 C C . ALA B 1 206 ? 14.078 23.562 6.742 1 96.62 206 ALA B C 1
ATOM 3861 O O . ALA B 1 206 ? 14.672 24.641 6.57 1 96.62 206 ALA B O 1
ATOM 3862 N N . PHE B 1 207 ? 12.789 23.469 6.934 1 96.75 207 PHE B N 1
ATOM 3863 C CA . PHE B 1 207 ? 11.969 24.672 6.957 1 96.75 207 PHE B CA 1
ATOM 3864 C C . PHE B 1 207 ? 12.289 25.516 8.188 1 96.75 207 PHE B C 1
ATOM 3866 O O . PHE B 1 207 ? 12.383 26.75 8.094 1 96.75 207 PHE B O 1
ATOM 3873 N N . SER B 1 208 ? 12.422 24.844 9.297 1 95.38 208 SER B N 1
ATOM 3874 C CA . SER B 1 208 ? 12.742 25.547 10.539 1 95.38 208 SER B CA 1
ATOM 3875 C C . SER B 1 208 ? 14.07 26.281 10.422 1 95.38 208 SER B C 1
ATOM 3877 O O . SER B 1 208 ? 14.156 27.453 10.781 1 95.38 208 SER B O 1
ATOM 3879 N N . GLU B 1 209 ? 15.062 25.656 9.992 1 96.19 209 GLU B N 1
ATOM 3880 C CA . GLU B 1 209 ? 16.391 26.234 9.852 1 96.19 209 GLU B CA 1
ATOM 3881 C C . GLU B 1 209 ? 16.391 27.406 8.883 1 96.19 209 GLU B C 1
ATOM 3883 O O . GLU B 1 209 ? 17.172 28.359 9.047 1 96.19 209 GLU B O 1
ATOM 3888 N N . ALA B 1 210 ? 15.523 27.391 7.883 1 97.19 210 ALA B N 1
ATOM 3889 C CA . ALA B 1 210 ? 15.445 28.453 6.875 1 97.19 210 ALA B CA 1
ATOM 3890 C C . ALA B 1 210 ? 14.57 29.594 7.355 1 97.19 210 ALA B C 1
ATOM 3892 O O . ALA B 1 210 ? 14.516 30.656 6.715 1 97.19 210 ALA B O 1
ATOM 3893 N N . GLY B 1 211 ? 13.875 29.375 8.484 1 96.69 211 GLY B N 1
ATOM 3894 C CA . GLY B 1 211 ? 12.945 30.375 8.969 1 96.69 211 GLY B CA 1
ATOM 3895 C C . GLY B 1 211 ? 11.734 30.547 8.07 1 96.69 211 GLY B C 1
ATOM 3896 O O . GLY B 1 211 ? 11.211 31.656 7.941 1 96.69 211 GLY B O 1
ATOM 3897 N N . ALA B 1 212 ? 11.383 29.609 7.297 1 97.5 212 ALA B N 1
ATOM 3898 C CA . ALA B 1 212 ? 10.234 29.625 6.391 1 97.5 212 ALA B CA 1
ATOM 3899 C C . ALA B 1 212 ? 9.047 28.875 6.988 1 97.5 212 ALA B C 1
ATOM 3901 O O . ALA B 1 212 ? 9.227 27.875 7.684 1 97.5 212 ALA B O 1
ATOM 3902 N N . ARG B 1 213 ? 7.867 29.344 6.66 1 95.06 213 ARG B N 1
ATOM 3903 C CA . ARG B 1 213 ? 6.652 28.688 7.137 1 95.06 213 ARG B CA 1
ATOM 3904 C C . ARG B 1 213 ? 6.344 27.438 6.32 1 95.06 213 ARG B C 1
ATOM 3906 O O . ARG B 1 213 ? 6.215 27.5 5.098 1 95.06 213 ARG B O 1
ATOM 3913 N N . TRP B 1 214 ? 6.266 26.312 7.012 1 95.62 214 TRP B N 1
ATOM 3914 C CA . TRP B 1 214 ? 5.883 25.047 6.383 1 95.62 214 TRP B CA 1
ATOM 3915 C C . TRP B 1 214 ? 4.375 24.844 6.469 1 95.62 214 TRP B C 1
ATOM 3917 O O . TRP B 1 214 ? 3.873 24.328 7.469 1 95.62 214 TRP B O 1
ATOM 3927 N N . ASN B 1 215 ? 3.68 25.109 5.391 1 94.44 215 ASN B N 1
ATOM 3928 C CA . ASN B 1 215 ? 2.223 25.047 5.371 1 94.44 215 ASN B CA 1
ATOM 3929 C C . ASN B 1 215 ? 1.723 23.672 4.922 1 94.44 215 ASN B C 1
ATOM 3931 O O . ASN B 1 215 ? 1.363 23.5 3.758 1 94.44 215 ASN B O 1
ATOM 3935 N N . VAL B 1 216 ? 1.611 22.734 5.836 1 93.75 216 VAL B N 1
ATOM 3936 C CA . VAL B 1 216 ? 1.174 21.375 5.52 1 93.75 216 VAL B CA 1
ATOM 3937 C C . VAL B 1 216 ? -0.341 21.344 5.336 1 93.75 216 VAL B C 1
ATOM 3939 O O . VAL B 1 216 ? -1.093 21.625 6.273 1 93.75 216 VAL B O 1
ATOM 3942 N N . VAL B 1 217 ? -0.786 20.953 4.152 1 94.25 217 VAL B N 1
ATOM 3943 C CA . VAL B 1 217 ? -2.219 20.938 3.871 1 94.25 217 VAL B CA 1
ATOM 3944 C C . VAL B 1 217 ? -2.709 19.5 3.736 1 94.25 217 VAL B C 1
ATOM 3946 O O . VAL B 1 217 ? -3.916 19.25 3.762 1 94.25 217 VAL B O 1
ATOM 3949 N N . ALA B 1 218 ? -1.752 18.578 3.559 1 95.88 218 ALA B N 1
ATOM 3950 C CA . ALA B 1 218 ? -2.111 17.156 3.443 1 95.88 218 ALA B CA 1
ATOM 3951 C C . ALA B 1 218 ? -0.973 16.266 3.92 1 95.88 218 ALA B C 1
ATOM 3953 O O . ALA B 1 218 ? 0.198 16.531 3.648 1 95.88 218 ALA B O 1
ATOM 3954 N N . GLU B 1 219 ? -1.316 15.258 4.609 1 94.44 219 GLU B N 1
ATOM 3955 C CA . GLU B 1 219 ? -0.411 14.203 5.051 1 94.44 219 GLU B CA 1
ATOM 3956 C C . GLU B 1 219 ? -0.836 12.844 4.504 1 94.44 219 GLU B C 1
ATOM 3958 O O . GLU B 1 219 ? -2.021 12.508 4.516 1 94.44 219 GLU B O 1
ATOM 3963 N N . THR B 1 220 ? 0.122 12.117 3.984 1 95.31 220 THR B N 1
ATOM 3964 C CA . THR B 1 220 ? -0.172 10.812 3.402 1 95.31 220 THR B CA 1
ATOM 3965 C C . THR B 1 220 ? 0.887 9.789 3.805 1 95.31 220 THR B C 1
ATOM 3967 O O . THR B 1 220 ? 1.924 10.148 4.363 1 95.31 220 THR B O 1
ATOM 3970 N N . GLU B 1 221 ? 0.628 8.555 3.453 1 91.88 221 GLU B N 1
ATOM 3971 C CA . GLU B 1 221 ? 1.547 7.48 3.805 1 91.88 221 GLU B CA 1
ATOM 3972 C C . GLU B 1 221 ? 2.51 7.18 2.658 1 91.88 221 GLU B C 1
ATOM 3974 O O . GLU B 1 221 ? 3.676 6.852 2.891 1 91.88 221 GLU B O 1
ATOM 3979 N N . PHE B 1 222 ? 1.987 7.277 1.458 1 93.69 222 PHE B N 1
ATOM 3980 C CA . PHE B 1 222 ? 2.758 6.832 0.302 1 93.69 222 PHE B CA 1
ATOM 3981 C C . PHE B 1 222 ? 3.145 8.016 -0.575 1 93.69 222 PHE B C 1
ATOM 3983 O O . PHE B 1 222 ? 2.357 8.953 -0.753 1 93.69 222 PHE B O 1
ATOM 3990 N N . PHE B 1 223 ? 4.332 7.922 -1.226 1 95.94 223 PHE B N 1
ATOM 3991 C CA . PHE B 1 223 ? 4.727 8.906 -2.223 1 95.94 223 PHE B CA 1
ATOM 3992 C C . PHE B 1 223 ? 3.725 8.945 -3.371 1 95.94 223 PHE B C 1
ATOM 3994 O O . PHE B 1 223 ? 3.422 10.023 -3.9 1 95.94 223 PHE B O 1
ATOM 4001 N N . SER B 1 224 ? 3.25 7.77 -3.738 1 95 224 SER B N 1
ATOM 4002 C CA . SER B 1 224 ? 2.303 7.707 -4.848 1 95 224 SER B CA 1
ATOM 4003 C C . SER B 1 224 ? 1.056 8.531 -4.555 1 95 224 SER B C 1
ATOM 4005 O O . SER B 1 224 ? 0.545 9.227 -5.438 1 95 224 SER B O 1
ATOM 4007 N N . THR B 1 225 ? 0.569 8.43 -3.33 1 96.38 225 THR B N 1
ATOM 4008 C CA . THR B 1 225 ? -0.59 9.211 -2.912 1 96.38 225 THR B CA 1
ATOM 4009 C C . THR B 1 225 ? -0.274 10.703 -2.934 1 96.38 225 THR B C 1
ATOM 4011 O O . THR B 1 225 ? -1.084 11.508 -3.398 1 96.38 225 THR B O 1
ATOM 4014 N N . ALA B 1 226 ? 0.857 11.062 -2.445 1 97.56 226 ALA B N 1
ATOM 4015 C CA . ALA B 1 226 ? 1.292 12.461 -2.451 1 97.56 226 ALA B CA 1
ATOM 4016 C C . ALA B 1 226 ? 1.372 13 -3.875 1 97.56 226 ALA B C 1
ATOM 4018 O O . ALA B 1 226 ? 0.941 14.125 -4.145 1 97.56 226 ALA B O 1
ATOM 4019 N N . CYS B 1 227 ? 1.928 12.211 -4.789 1 97.38 227 CYS B N 1
ATOM 4020 C CA . CYS B 1 227 ? 2.039 12.617 -6.184 1 97.38 227 CYS B CA 1
ATOM 4021 C C . CYS B 1 227 ? 0.668 12.922 -6.773 1 97.38 227 CYS B C 1
ATOM 4023 O O . CYS B 1 227 ? 0.508 13.906 -7.508 1 97.38 227 CYS B O 1
ATOM 4025 N N . GLN B 1 228 ? -0.273 12.078 -6.422 1 95.94 228 GLN B N 1
ATOM 4026 C CA . GLN B 1 228 ? -1.618 12.281 -6.953 1 95.94 228 GLN B CA 1
ATOM 4027 C C . GLN B 1 228 ? -2.234 13.57 -6.422 1 95.94 228 GLN B C 1
ATOM 4029 O O . GLN B 1 228 ? -2.893 14.305 -7.164 1 95.94 228 GLN B O 1
ATOM 4034 N N . LEU B 1 229 ? -2.064 13.836 -5.156 1 96.88 229 LEU B N 1
ATOM 4035 C CA . LEU B 1 229 ? -2.574 15.062 -4.562 1 96.88 229 LEU B CA 1
ATOM 4036 C C . LEU B 1 229 ? -1.938 16.281 -5.219 1 96.88 229 LEU B C 1
ATOM 4038 O O . LEU B 1 229 ? -2.629 17.266 -5.535 1 96.88 229 LEU B O 1
ATOM 4042 N N . VAL B 1 230 ? -0.63 16.266 -5.445 1 97.44 230 VAL B N 1
ATOM 4043 C CA . VAL B 1 230 ? 0.078 17.359 -6.082 1 97.44 230 VAL B CA 1
ATOM 4044 C C . VAL B 1 230 ? -0.401 17.531 -7.523 1 97.44 230 VAL B C 1
ATOM 4046 O O . VAL B 1 230 ? -0.62 18.641 -7.992 1 97.44 230 VAL B O 1
ATOM 4049 N N . ALA B 1 231 ? -0.558 16.422 -8.227 1 95.81 231 ALA B N 1
ATOM 4050 C CA . ALA B 1 231 ? -1.03 16.438 -9.609 1 95.81 231 ALA B CA 1
ATOM 4051 C C . ALA B 1 231 ? -2.404 17.094 -9.711 1 95.81 231 ALA B C 1
ATOM 4053 O O . ALA B 1 231 ? -2.719 17.75 -10.711 1 95.81 231 ALA B O 1
ATOM 4054 N N . GLN B 1 232 ? -3.176 16.938 -8.633 1 93.88 232 GLN B N 1
ATOM 4055 C CA . GLN B 1 232 ? -4.52 17.5 -8.602 1 93.88 232 GLN B CA 1
ATOM 4056 C C . GLN B 1 232 ? -4.488 18.953 -8.141 1 93.88 232 GLN B C 1
ATOM 4058 O O . GLN B 1 232 ? -5.535 19.578 -7.961 1 93.88 232 GLN B O 1
ATOM 4063 N N . GLY B 1 233 ? -3.312 19.484 -7.84 1 93.44 233 GLY B N 1
ATOM 4064 C CA . GLY B 1 233 ? -3.152 20.891 -7.555 1 93.44 233 GLY B CA 1
ATOM 4065 C C . GLY B 1 233 ? -3.275 21.219 -6.078 1 93.44 233 GLY B C 1
ATOM 4066 O O . GLY B 1 233 ? -3.479 22.375 -5.707 1 93.44 233 GLY B O 1
ATOM 4067 N N . ARG B 1 234 ? -3.15 20.219 -5.199 1 94.69 234 ARG B N 1
ATOM 4068 C CA . ARG B 1 234 ? -3.35 20.453 -3.77 1 94.69 234 ARG B CA 1
ATOM 4069 C C . ARG B 1 234 ? -2.176 21.219 -3.168 1 94.69 234 ARG B C 1
ATOM 4071 O O . ARG B 1 234 ? -2.318 21.875 -2.131 1 94.69 234 ARG B O 1
ATOM 4078 N N . GLY B 1 235 ? -1.094 21.156 -3.738 1 96.5 235 GLY B N 1
ATOM 4079 C CA . GLY B 1 235 ? 0.131 21.781 -3.27 1 96.5 235 GLY B CA 1
ATOM 4080 C C . GLY B 1 235 ? 1.376 21.234 -3.949 1 96.5 235 GLY B C 1
ATOM 4081 O O . GLY B 1 235 ? 1.299 20.672 -5.043 1 96.5 235 GLY B O 1
ATOM 4082 N N . VAL B 1 236 ? 2.51 21.547 -3.318 1 98.38 236 VAL B N 1
ATOM 4083 C CA . VAL B 1 236 ? 3.787 20.984 -3.748 1 98.38 236 VAL B CA 1
ATOM 4084 C C . VAL B 1 236 ? 4.207 19.875 -2.795 1 98.38 236 VAL B C 1
ATOM 4086 O O . VAL B 1 236 ? 3.508 19.578 -1.822 1 98.38 236 VAL B O 1
ATOM 4089 N N . GLY B 1 237 ? 5.207 19.125 -3.078 1 98.31 237 GLY B N 1
ATOM 4090 C CA . GLY B 1 237 ? 5.695 18.062 -2.219 1 98.31 237 GLY B CA 1
ATOM 4091 C C . GLY B 1 237 ? 7.109 17.625 -2.553 1 98.31 237 GLY B C 1
ATOM 4092 O O . GLY B 1 237 ? 7.805 18.297 -3.322 1 98.31 237 GLY B O 1
ATOM 4093 N N . ILE B 1 238 ? 7.609 16.609 -1.913 1 98.38 238 ILE B N 1
ATOM 4094 C CA . ILE B 1 238 ? 8.891 15.984 -2.219 1 98.38 238 ILE B CA 1
ATOM 4095 C C . ILE B 1 238 ? 8.672 14.531 -2.643 1 98.38 238 ILE B C 1
ATOM 4097 O O . ILE B 1 238 ? 7.641 13.93 -2.318 1 98.38 238 ILE B O 1
ATOM 4101 N N . VAL B 1 239 ? 9.617 13.992 -3.387 1 98.31 239 VAL B N 1
ATOM 4102 C CA . VAL B 1 239 ? 9.438 12.641 -3.9 1 98.31 239 VAL B CA 1
ATOM 4103 C C . VAL B 1 239 ? 10.805 12.016 -4.191 1 98.31 239 VAL B C 1
ATOM 4105 O O . VAL B 1 239 ? 11.758 12.727 -4.527 1 98.31 239 VAL B O 1
ATOM 4108 N N . ASP B 1 240 ? 10.891 10.742 -3.977 1 97.31 240 ASP B N 1
ATOM 4109 C CA . ASP B 1 240 ? 12.125 10.07 -4.363 1 97.31 240 ASP B CA 1
ATOM 4110 C C . ASP B 1 240 ? 12.25 9.977 -5.883 1 97.31 240 ASP B C 1
ATOM 4112 O O . ASP B 1 240 ? 11.242 9.82 -6.582 1 97.31 240 ASP B O 1
ATOM 4116 N N . PRO B 1 241 ? 13.438 10.062 -6.453 1 96.94 241 PRO B N 1
ATOM 4117 C CA . PRO B 1 241 ? 13.617 10.203 -7.902 1 96.94 241 PRO B CA 1
ATOM 4118 C C . PRO B 1 241 ? 13.57 8.867 -8.633 1 96.94 241 PRO B C 1
ATOM 4120 O O . PRO B 1 241 ? 13.547 8.836 -9.867 1 96.94 241 PRO B O 1
ATOM 4123 N N . VAL B 1 242 ? 13.539 7.734 -7.957 1 96.88 242 VAL B N 1
ATOM 4124 C CA . VAL B 1 242 ? 13.742 6.469 -8.648 1 96.88 242 VAL B CA 1
ATOM 4125 C C . VAL B 1 242 ? 12.484 5.617 -8.555 1 96.88 242 VAL B C 1
ATOM 4127 O O . VAL B 1 242 ? 11.805 5.375 -9.562 1 96.88 242 VAL B O 1
ATOM 4130 N N . VAL B 1 243 ? 12.047 5.27 -7.316 1 96 243 VAL B N 1
ATOM 4131 C CA . VAL B 1 243 ? 10.945 4.344 -7.109 1 96 243 VAL B CA 1
ATOM 4132 C C . VAL B 1 243 ? 9.625 5.008 -7.508 1 96 243 VAL B C 1
ATOM 4134 O O . VAL B 1 243 ? 8.742 4.359 -8.062 1 96 243 VAL B O 1
ATOM 4137 N N . SER B 1 244 ? 9.516 6.297 -7.254 1 95.75 244 SER B N 1
ATOM 4138 C CA . SER B 1 244 ? 8.25 7 -7.453 1 95.75 244 SER B CA 1
ATOM 4139 C C . SER B 1 244 ? 8.219 7.703 -8.805 1 95.75 244 SER B C 1
ATOM 4141 O O . SER B 1 244 ? 7.238 8.375 -9.133 1 95.75 244 SER B O 1
ATOM 4143 N N . LYS B 1 245 ? 9.219 7.559 -9.664 1 95.56 245 LYS B N 1
ATOM 4144 C CA . LYS B 1 245 ? 9.32 8.227 -10.953 1 95.56 245 LYS B CA 1
ATOM 4145 C C . LYS B 1 245 ? 8.062 7.992 -11.797 1 95.56 245 LYS B C 1
ATOM 4147 O O . LYS B 1 245 ? 7.531 8.93 -12.398 1 95.56 245 LYS B O 1
ATOM 4152 N N . PRO B 1 246 ? 7.52 6.824 -11.758 1 93.06 246 PRO B N 1
ATOM 4153 C CA . PRO B 1 246 ? 6.344 6.57 -12.594 1 93.06 246 PRO B CA 1
ATOM 4154 C C . PRO B 1 246 ? 5.125 7.379 -12.164 1 93.06 246 PRO B C 1
ATOM 4156 O O . PRO B 1 246 ? 4.18 7.539 -12.938 1 93.06 246 PRO B O 1
ATOM 4159 N N . PHE B 1 247 ? 5.078 7.852 -10.984 1 94.62 247 PHE B N 1
ATOM 4160 C CA . PHE B 1 247 ? 3.916 8.562 -10.461 1 94.62 247 PHE B CA 1
ATOM 4161 C C . PHE B 1 247 ? 4.059 10.062 -10.672 1 94.62 247 PHE B C 1
ATOM 4163 O O . PHE B 1 247 ? 3.154 10.828 -10.336 1 94.62 247 PHE B O 1
ATOM 4170 N N . THR B 1 248 ? 5.191 10.508 -11.227 1 96.44 248 THR B N 1
ATOM 4171 C CA . THR B 1 248 ? 5.445 11.945 -11.336 1 96.44 248 THR B CA 1
ATOM 4172 C C . THR B 1 248 ? 5.16 12.438 -12.75 1 96.44 248 THR B C 1
ATOM 4174 O O . THR B 1 248 ? 5.496 13.57 -13.094 1 96.44 248 THR B O 1
ATOM 4177 N N . GLU B 1 249 ? 4.59 11.5 -13.531 1 91.19 249 GLU B N 1
ATOM 4178 C CA . GLU B 1 249 ? 4.254 11.922 -14.883 1 91.19 249 GLU B CA 1
ATOM 4179 C C . GLU B 1 249 ? 3.301 13.109 -14.875 1 91.19 249 GLU B C 1
ATOM 4181 O O . GLU B 1 249 ? 2.287 13.094 -14.172 1 91.19 249 GLU B O 1
ATOM 4186 N N . GLY B 1 250 ? 3.613 14.164 -15.594 1 91.88 250 GLY B N 1
ATOM 4187 C CA . GLY B 1 250 ? 2.787 15.359 -15.664 1 91.88 250 GLY B CA 1
ATOM 4188 C C . GLY B 1 250 ? 3.148 16.391 -14.617 1 91.88 250 GLY B C 1
ATOM 4189 O O . GLY B 1 250 ? 2.611 17.5 -14.625 1 91.88 250 GLY B O 1
ATOM 4190 N N . LEU B 1 251 ? 3.982 15.984 -13.672 1 97.44 251 LEU B N 1
ATOM 4191 C CA . LEU B 1 251 ? 4.445 16.922 -12.641 1 97.44 251 LEU B CA 1
ATOM 4192 C C . LEU B 1 251 ? 5.766 17.562 -13.055 1 97.44 251 LEU B C 1
ATOM 4194 O O . LEU B 1 251 ? 6.492 17.016 -13.883 1 97.44 251 LEU B O 1
ATOM 4198 N N . THR B 1 252 ? 6.023 18.734 -12.602 1 97.94 252 THR B N 1
ATOM 4199 C CA . THR B 1 252 ? 7.332 19.359 -12.742 1 97.94 252 THR B CA 1
ATOM 4200 C C . THR B 1 252 ? 8.234 19 -11.57 1 97.94 252 THR B C 1
ATOM 4202 O O . THR B 1 252 ? 7.855 19.172 -10.406 1 97.94 252 THR B O 1
ATOM 4205 N N . ILE B 1 253 ? 9.375 18.5 -11.859 1 98.19 253 ILE B N 1
ATOM 4206 C CA . ILE B 1 253 ? 10.312 18.031 -10.836 1 98.19 253 ILE B CA 1
ATOM 4207 C C . ILE B 1 253 ? 11.523 18.953 -10.789 1 98.19 253 ILE B C 1
ATOM 4209 O O . ILE B 1 253 ? 12.102 19.297 -11.828 1 98.19 253 ILE B O 1
ATOM 4213 N N . ARG B 1 254 ? 11.914 19.422 -9.617 1 98.31 254 ARG B N 1
ATOM 4214 C CA . ARG B 1 254 ? 13.047 20.312 -9.414 1 98.31 254 ARG B CA 1
ATOM 4215 C C . ARG B 1 254 ? 13.93 19.812 -8.273 1 98.31 254 ARG B C 1
ATOM 4217 O O . ARG B 1 254 ? 13.445 19.172 -7.34 1 98.31 254 ARG B O 1
ATOM 4224 N N . ALA B 1 255 ? 15.172 20.141 -8.398 1 98.25 255 ALA B N 1
ATOM 4225 C CA . ALA B 1 255 ? 16.062 19.875 -7.273 1 98.25 255 ALA B CA 1
ATOM 4226 C C . ALA B 1 255 ? 15.609 20.625 -6.023 1 98.25 255 ALA B C 1
ATOM 4228 O O . ALA B 1 255 ? 15.031 21.703 -6.117 1 98.25 255 ALA B O 1
ATOM 4229 N N . PHE B 1 256 ? 15.805 19.969 -4.84 1 98.56 256 PHE B N 1
ATOM 4230 C CA . PHE B 1 256 ? 15.492 20.594 -3.561 1 98.56 256 PHE B CA 1
ATOM 4231 C C . PHE B 1 256 ? 16.734 20.719 -2.693 1 98.56 256 PHE B C 1
ATOM 4233 O O . PHE B 1 256 ? 17.547 19.797 -2.629 1 98.56 256 PHE B O 1
ATOM 4240 N N . LYS B 1 257 ? 16.969 21.875 -2.131 1 98 257 LYS B N 1
ATOM 4241 C CA . LYS B 1 257 ? 18.016 22.109 -1.141 1 98 257 LYS B CA 1
ATOM 4242 C C . LYS B 1 257 ? 17.422 22.672 0.154 1 98 257 LYS B C 1
ATOM 4244 O O . LYS B 1 257 ? 16.562 23.547 0.122 1 98 257 LYS B O 1
ATOM 4249 N N . PRO B 1 258 ? 17.891 22.172 1.273 1 97.94 258 PRO B N 1
ATOM 4250 C CA . PRO B 1 258 ? 18.953 21.188 1.493 1 97.94 258 PRO B CA 1
ATOM 4251 C C . PRO B 1 258 ? 18.531 19.766 1.122 1 97.94 258 PRO B C 1
ATOM 4253 O O . PRO B 1 258 ? 17.344 19.516 0.869 1 97.94 258 PRO B O 1
ATOM 4256 N N . ARG B 1 259 ? 19.531 18.938 1.099 1 97.25 259 ARG B N 1
ATOM 4257 C CA . ARG B 1 259 ? 19.297 17.547 0.711 1 97.25 259 ARG B CA 1
ATOM 4258 C C . ARG B 1 259 ? 18.344 16.875 1.688 1 97.25 259 ARG B C 1
ATOM 4260 O O . ARG B 1 259 ? 18.516 16.969 2.904 1 97.25 259 ARG B O 1
ATOM 4267 N N . ILE B 1 260 ? 17.328 16.266 1.121 1 97.88 260 ILE B N 1
ATOM 4268 C CA . ILE B 1 260 ? 16.453 15.352 1.848 1 97.88 260 ILE B CA 1
ATOM 4269 C C . ILE B 1 260 ? 16.766 13.914 1.438 1 97.88 260 ILE B C 1
ATOM 4271 O O . ILE B 1 260 ? 16.531 13.523 0.29 1 97.88 260 ILE B O 1
ATOM 4275 N N . GLN B 1 261 ? 17.172 13.172 2.381 1 96.44 261 GLN B N 1
ATOM 4276 C CA . GLN B 1 261 ? 17.688 11.844 2.07 1 96.44 261 GLN B CA 1
ATOM 4277 C C . GLN B 1 261 ? 16.594 10.781 2.215 1 96.44 261 GLN B C 1
ATOM 4279 O O . GLN B 1 261 ? 15.812 10.82 3.16 1 96.44 261 GLN B O 1
ATOM 4284 N N . TYR B 1 262 ? 16.531 9.914 1.261 1 96.31 262 TYR B N 1
ATOM 4285 C CA . TYR B 1 262 ? 15.648 8.75 1.246 1 96.31 262 TYR B CA 1
ATOM 4286 C C . TYR B 1 262 ? 16.438 7.477 0.973 1 96.31 262 TYR B C 1
ATOM 4288 O O . TYR B 1 262 ? 17.219 7.418 0.023 1 96.31 262 TYR B O 1
ATOM 4296 N N . GLN B 1 263 ? 16.281 6.465 1.819 1 95.19 263 GLN B N 1
ATOM 4297 C CA . GLN B 1 263 ? 17.062 5.246 1.661 1 95.19 263 GLN B CA 1
ATOM 4298 C C . GLN B 1 263 ? 16.172 4.012 1.623 1 95.19 263 GLN B C 1
ATOM 4300 O O . GLN B 1 263 ? 15.18 3.932 2.357 1 95.19 263 GLN B O 1
ATOM 4305 N N . ILE B 1 264 ? 16.5 3.15 0.735 1 96.25 264 ILE B N 1
ATOM 4306 C CA . ILE B 1 264 ? 15.898 1.824 0.685 1 96.25 264 ILE B CA 1
ATOM 4307 C C . ILE B 1 264 ? 16.984 0.76 0.599 1 96.25 264 ILE B C 1
ATOM 4309 O O . ILE B 1 264 ? 18.156 1.079 0.377 1 96.25 264 ILE B O 1
ATOM 4313 N N . ALA B 1 265 ? 16.594 -0.488 0.828 1 95.62 265 ALA B N 1
ATOM 4314 C CA . ALA B 1 265 ? 17.578 -1.567 0.774 1 95.62 265 ALA B CA 1
ATOM 4315 C C . ALA B 1 265 ? 16.984 -2.818 0.135 1 95.62 265 ALA B C 1
ATOM 4317 O O . ALA B 1 265 ? 15.805 -3.119 0.325 1 95.62 265 ALA B O 1
ATOM 4318 N N . ILE B 1 266 ? 17.797 -3.457 -0.621 1 96 266 ILE B N 1
ATOM 4319 C CA . ILE B 1 266 ? 17.531 -4.848 -0.964 1 96 266 ILE B CA 1
ATOM 4320 C C . ILE B 1 266 ? 17.969 -5.758 0.182 1 96 266 ILE B C 1
ATOM 4322 O O . ILE B 1 266 ? 19.094 -5.637 0.678 1 96 266 ILE B O 1
ATOM 4326 N N . LEU B 1 267 ? 17.062 -6.559 0.628 1 93 267 LEU B N 1
ATOM 4327 C CA . LEU B 1 267 ? 17.359 -7.531 1.677 1 93 267 LEU B CA 1
ATOM 4328 C C . LEU B 1 267 ? 17.438 -8.938 1.105 1 93 267 LEU B C 1
ATOM 4330 O O . LEU B 1 267 ? 16.609 -9.328 0.281 1 93 267 LEU B O 1
ATOM 4334 N N . SER B 1 268 ? 18.422 -9.648 1.504 1 89.19 268 SER B N 1
ATOM 4335 C CA . SER B 1 268 ? 18.562 -11.062 1.151 1 89.19 268 SER B CA 1
ATOM 4336 C C . SER B 1 268 ? 18.891 -11.906 2.377 1 89.19 268 SER B C 1
ATOM 4338 O O . SER B 1 268 ? 19.469 -11.406 3.346 1 89.19 268 SER B O 1
ATOM 4340 N N . PRO B 1 269 ? 18.469 -13.172 2.342 1 78.06 269 PRO B N 1
ATOM 4341 C CA . PRO B 1 269 ? 18.766 -14.039 3.486 1 78.06 269 PRO B CA 1
ATOM 4342 C C . PRO B 1 269 ? 20.266 -14.172 3.754 1 78.06 269 PRO B C 1
ATOM 4344 O O . PRO B 1 269 ? 21.062 -14.141 2.818 1 78.06 269 PRO B O 1
ATOM 4347 N N . THR B 1 270 ? 20.562 -14.352 5.008 1 73 270 THR B N 1
ATOM 4348 C CA . THR B 1 270 ? 21.969 -14.445 5.402 1 73 270 THR B CA 1
ATOM 4349 C C . THR B 1 270 ? 22.453 -15.891 5.316 1 73 270 THR B C 1
ATOM 4351 O O . THR B 1 270 ? 23.641 -16.141 5.09 1 73 270 THR B O 1
ATOM 4354 N N . HIS B 1 271 ? 21.672 -16.75 5.535 1 64.94 271 HIS B N 1
ATOM 4355 C CA . HIS B 1 271 ? 22.156 -18.109 5.785 1 64.94 271 HIS B CA 1
ATOM 4356 C C . HIS B 1 271 ? 21.984 -18.984 4.551 1 64.94 271 HIS B C 1
ATOM 4358 O O . HIS B 1 271 ? 22.531 -20.094 4.488 1 64.94 271 HIS B O 1
ATOM 4364 N N . GLU B 1 272 ? 21.219 -18.562 3.65 1 62.94 272 GLU B N 1
ATOM 4365 C CA . GLU B 1 272 ? 21 -19.422 2.49 1 62.94 272 GLU B CA 1
ATOM 4366 C C . GLU B 1 272 ? 21.422 -18.719 1.201 1 62.94 272 GLU B C 1
ATOM 4368 O O . GLU B 1 272 ? 21.266 -17.516 1.063 1 62.94 272 GLU B O 1
ATOM 4373 N N . ALA B 1 273 ? 22.172 -19.594 0.477 1 66.5 273 ALA B N 1
ATOM 4374 C CA . ALA B 1 273 ? 22.516 -19.078 -0.847 1 66.5 273 ALA B CA 1
ATOM 4375 C C . ALA B 1 273 ? 21.25 -18.812 -1.669 1 66.5 273 ALA B C 1
ATOM 4377 O O . ALA B 1 273 ? 20.297 -19.594 -1.624 1 66.5 273 ALA B O 1
ATOM 4378 N N . LEU B 1 274 ? 21.297 -17.734 -2.328 1 77.88 274 LEU B N 1
ATOM 4379 C CA . LEU B 1 274 ? 20.219 -17.391 -3.248 1 77.88 274 LEU B CA 1
ATOM 4380 C C . LEU B 1 274 ? 20.188 -18.359 -4.43 1 77.88 274 LEU B C 1
ATOM 4382 O O . LEU B 1 274 ? 21.25 -18.781 -4.914 1 77.88 274 LEU B O 1
ATOM 4386 N N . SER B 1 275 ? 18.953 -18.734 -4.75 1 77.75 275 SER B N 1
ATOM 4387 C CA . SER B 1 275 ? 18.844 -19.438 -6.027 1 77.75 275 SER B CA 1
ATOM 4388 C C . SER B 1 275 ? 19.391 -18.594 -7.172 1 77.75 275 SER B C 1
ATOM 4390 O O . SER B 1 275 ? 19.547 -17.375 -7.027 1 77.75 275 SER B O 1
ATOM 4392 N N . GLN B 1 276 ? 19.781 -19.234 -8.25 1 81.38 276 GLN B N 1
ATOM 4393 C CA . GLN B 1 276 ? 20.297 -18.516 -9.414 1 81.38 276 GLN B CA 1
ATOM 4394 C C . GLN B 1 276 ? 19.297 -17.484 -9.914 1 81.38 276 GLN B C 1
ATOM 4396 O O . GLN B 1 276 ? 19.672 -16.359 -10.266 1 81.38 276 GLN B O 1
ATOM 4401 N N . VAL B 1 277 ? 18.016 -17.859 -9.93 1 85.62 277 VAL B N 1
ATOM 4402 C CA . VAL B 1 277 ? 16.984 -16.953 -10.414 1 85.62 277 VAL B CA 1
ATOM 4403 C C . VAL B 1 277 ? 16.891 -15.734 -9.5 1 85.62 277 VAL B C 1
ATOM 4405 O O . VAL B 1 277 ? 16.75 -14.609 -9.977 1 85.62 277 VAL B O 1
ATOM 4408 N N . ALA B 1 278 ? 17 -15.914 -8.211 1 89.38 278 ALA B N 1
ATOM 4409 C CA . ALA B 1 278 ? 16.969 -14.82 -7.242 1 89.38 278 ALA B CA 1
ATOM 4410 C C . ALA B 1 278 ? 18.188 -13.914 -7.402 1 89.38 278 ALA B C 1
ATOM 4412 O O . ALA B 1 278 ? 18.078 -12.688 -7.324 1 89.38 278 ALA B O 1
ATOM 4413 N N . GLN B 1 279 ? 19.359 -14.531 -7.637 1 88.25 279 GLN B N 1
ATOM 4414 C CA . GLN B 1 279 ? 20.594 -13.766 -7.855 1 88.25 279 GLN B CA 1
ATOM 4415 C C . GLN B 1 279 ? 20.5 -12.93 -9.125 1 88.25 279 GLN B C 1
ATOM 4417 O O . GLN B 1 279 ? 20.875 -11.758 -9.133 1 88.25 279 GLN B O 1
ATOM 4422 N N . ASP B 1 280 ? 19.984 -13.586 -10.133 1 91.19 280 ASP B N 1
ATOM 4423 C CA . ASP B 1 280 ? 19.812 -12.875 -11.398 1 91.19 280 ASP B CA 1
ATOM 4424 C C . ASP B 1 280 ? 18.875 -11.688 -11.242 1 91.19 280 ASP B C 1
ATOM 4426 O O . ASP B 1 280 ? 19.141 -10.602 -11.766 1 91.19 280 ASP B O 1
ATOM 4430 N N . PHE B 1 281 ? 17.812 -11.914 -10.531 1 95.94 281 PHE B N 1
ATOM 4431 C CA . PHE B 1 281 ? 16.859 -10.82 -10.375 1 95.94 281 PHE B CA 1
ATOM 4432 C C . PHE B 1 281 ? 17.422 -9.734 -9.469 1 95.94 281 PHE B C 1
ATOM 4434 O O . PHE B 1 281 ? 17.156 -8.547 -9.68 1 95.94 281 PHE B O 1
ATOM 4441 N N . ALA B 1 282 ? 18.141 -10.086 -8.438 1 94.94 282 ALA B N 1
ATOM 4442 C CA . ALA B 1 282 ? 18.797 -9.094 -7.594 1 94.94 282 ALA B CA 1
ATOM 4443 C C . ALA B 1 282 ? 19.656 -8.156 -8.43 1 94.94 282 ALA B C 1
ATOM 4445 O O . ALA B 1 282 ? 19.734 -6.957 -8.148 1 94.94 282 ALA B O 1
ATOM 4446 N N . GLY B 1 283 ? 20.359 -8.703 -9.414 1 95.88 283 GLY B N 1
ATOM 4447 C CA . GLY B 1 283 ? 21.125 -7.883 -10.336 1 95.88 283 GLY B CA 1
ATOM 4448 C C . GLY B 1 283 ? 20.297 -6.879 -11.094 1 95.88 283 GLY B C 1
ATOM 4449 O O . GLY B 1 283 ? 20.688 -5.719 -11.242 1 95.88 283 GLY B O 1
ATOM 4450 N N . VAL B 1 284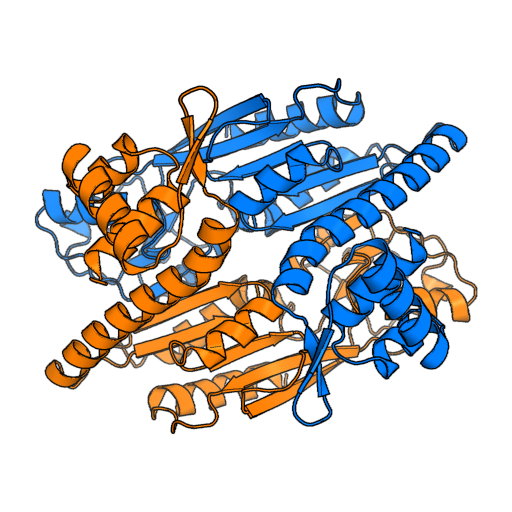 ? 19.094 -7.277 -11.562 1 96.19 284 VAL B N 1
ATOM 4451 C CA . VAL B 1 284 ? 18.156 -6.406 -12.266 1 96.19 284 VAL B CA 1
ATOM 4452 C C . VAL B 1 284 ? 17.688 -5.289 -11.336 1 96.19 284 VAL B C 1
ATOM 4454 O O . VAL B 1 284 ? 17.672 -4.117 -11.727 1 96.19 284 VAL B O 1
ATOM 4457 N N . LEU B 1 285 ? 17.328 -5.676 -10.109 1 96.81 285 LEU B N 1
ATOM 4458 C CA . LEU B 1 285 ? 16.875 -4.719 -9.109 1 96.81 285 LEU B CA 1
ATOM 4459 C C . LEU B 1 285 ? 17.953 -3.688 -8.805 1 96.81 285 LEU B C 1
ATOM 4461 O O . LEU B 1 285 ? 17.672 -2.486 -8.75 1 96.81 285 LEU B O 1
ATOM 4465 N N . ARG B 1 286 ? 19.156 -4.188 -8.641 1 96.94 286 ARG B N 1
ATOM 4466 C CA . ARG B 1 286 ? 20.297 -3.324 -8.32 1 96.94 286 ARG B CA 1
ATOM 4467 C C . ARG B 1 286 ? 20.5 -2.275 -9.406 1 96.94 286 ARG B C 1
ATOM 4469 O O . ARG B 1 286 ? 20.703 -1.094 -9.109 1 96.94 286 ARG B O 1
ATOM 4476 N N . ARG B 1 287 ? 20.469 -2.654 -10.625 1 96.75 287 ARG B N 1
ATOM 4477 C CA . ARG B 1 287 ? 20.672 -1.742 -11.75 1 96.75 287 ARG B CA 1
ATOM 4478 C C . ARG B 1 287 ? 19.562 -0.695 -11.812 1 96.75 287 ARG B C 1
ATOM 4480 O O . ARG B 1 287 ? 19.828 0.484 -12.047 1 96.75 287 ARG B O 1
ATOM 4487 N N . ALA B 1 288 ? 18.344 -1.147 -11.586 1 96.75 288 ALA B N 1
ATOM 4488 C CA . ALA B 1 288 ? 17.188 -0.242 -11.641 1 96.75 288 ALA B CA 1
ATOM 4489 C C . ALA B 1 288 ? 17.25 0.776 -10.508 1 96.75 288 ALA B C 1
ATOM 4491 O O . ALA B 1 288 ? 16.844 1.929 -10.68 1 96.75 288 ALA B O 1
ATOM 4492 N N . LEU B 1 289 ? 17.719 0.362 -9.297 1 97.12 289 LEU B N 1
ATOM 4493 C CA . LEU B 1 289 ? 17.688 1.211 -8.109 1 97.12 289 LEU B CA 1
ATOM 4494 C C . LEU B 1 289 ? 18.891 2.156 -8.086 1 97.12 289 LEU B C 1
ATOM 4496 O O . LEU B 1 289 ? 18.906 3.129 -7.324 1 97.12 289 LEU B O 1
ATOM 4500 N N . ARG B 1 290 ? 19.938 1.889 -8.844 1 93.12 290 ARG B N 1
ATOM 4501 C CA . ARG B 1 290 ? 21.078 2.785 -8.953 1 93.12 290 ARG B CA 1
ATOM 4502 C C . ARG B 1 290 ? 20.766 3.969 -9.867 1 93.12 290 ARG B C 1
ATOM 4504 O O . ARG B 1 290 ? 21.438 4.996 -9.812 1 93.12 290 ARG B O 1
ATOM 4511 N N . GLY B 1 291 ? 19.531 4.043 -10.492 1 77.88 291 GLY B N 1
ATOM 4512 C CA . GLY B 1 291 ? 19.141 5.137 -11.359 1 77.88 291 GLY B CA 1
ATOM 4513 C C . GLY B 1 291 ? 19.656 5 -12.773 1 77.88 291 GLY B C 1
ATOM 4514 O O . GLY B 1 291 ? 20.062 5.988 -13.391 1 77.88 291 GLY B O 1
#

Solvent-accessible surface area (backbone atoms only — not comparable to full-atom values): 30336 Å² total; per-residue (Å²): 137,54,70,67,32,40,51,48,47,48,36,30,69,62,54,40,34,62,60,55,25,9,63,73,67,72,40,50,46,69,53,42,52,49,34,46,52,48,46,24,64,74,69,71,44,67,39,65,42,74,56,96,87,37,64,35,74,29,75,58,26,58,57,46,41,57,53,38,51,47,49,52,50,48,51,48,46,50,52,47,49,51,47,28,61,71,60,69,66,49,48,72,45,33,36,30,22,21,57,66,38,40,43,47,51,46,32,48,52,53,32,61,64,35,66,88,31,84,56,41,32,40,34,42,43,63,36,57,33,73,54,34,54,57,45,44,69,68,67,72,36,59,36,32,38,30,55,54,79,66,57,85,72,78,39,44,70,51,77,42,80,42,63,32,27,30,38,31,29,64,84,41,78,69,64,78,47,74,61,43,37,41,62,80,37,47,59,42,45,26,36,41,52,35,80,86,37,71,58,33,50,52,49,52,50,49,18,56,76,59,72,22,47,78,35,73,36,31,30,19,72,44,63,51,25,40,36,39,24,19,64,64,60,61,22,29,36,68,39,53,73,62,61,47,42,81,52,44,71,77,41,36,74,28,47,37,47,72,82,39,72,47,41,34,28,43,33,32,54,68,87,53,83,68,52,67,70,45,49,54,46,49,52,55,50,50,54,59,69,70,100,137,53,72,66,33,40,51,49,47,49,35,30,70,62,53,40,34,61,61,56,24,9,62,72,67,73,42,51,47,69,53,43,51,49,34,46,51,49,46,26,64,74,69,71,43,68,39,65,43,74,56,97,87,37,65,36,74,30,74,59,27,60,58,47,43,57,53,38,52,47,49,51,49,48,50,48,45,50,53,45,50,52,46,26,62,70,61,69,67,49,48,73,46,31,36,31,21,21,57,65,40,42,42,46,52,46,32,48,52,52,32,61,64,35,67,87,32,83,56,42,31,39,34,42,43,64,36,57,33,73,53,35,55,56,45,44,68,67,67,72,34,59,36,30,38,29,54,55,80,66,57,85,74,77,40,44,71,50,77,42,80,41,62,31,27,31,38,32,29,64,85,41,79,70,64,77,48,74,61,44,38,42,62,82,37,48,59,43,46,25,35,42,52,35,79,85,38,72,58,34,50,52,49,52,50,49,19,56,76,59,72,23,50,79,34,71,36,31,31,21,72,44,62,52,24,42,36,40,25,19,66,64,60,61,23,30,36,68,39,55,73,61,62,47,43,81,53,44,71,78,42,38,76,29,46,36,49,73,82,40,73,46,41,35,28,44,33,32,54,67,85,51,83,70,52,69,68,48,50,55,46,48,53,53,51,51,56,60,69,74,102

Radius of gyration: 23.99 Å; Cα contacts (8 Å, |Δi|>4): 1110; chains: 2; bounding box: 46×63×65 Å

Nearest PDB structures (foldseek):
  5y2v-assembly1_C  TM=6.046E-01  e=9.404E-22  Synechocystis sp. PCC 6803 substr. Kazusa
  4x6g-assembly1_D  TM=6.610E-01  e=3.218E-20  Pseudomonas aeruginosa PAO1
  6g1d-assembly1_A  TM=5.753E-01  e=2.059E-19  Corynebacterium glutamicum
  1ixc-assembly1_B-2  TM=5.561E-01  e=2.128E-18  Cupriavidus necator
  2esn-assembly1_C  TM=5.948E-01  e=3.064E-16  Pseudomonas aeruginosa